Protein 1MY6 (pdb70)

Structure (mmCIF, N/CA/C/O backbone):
data_1MY6
#
_entry.id   1MY6
#
_cell.length_a   51.749
_cell.length_b   63.644
_cell.length_c   74.709
_cell.angle_alpha   90.00
_cell.angle_beta   110.45
_cell.angle_gamma   90.00
#
_symmetry.space_group_name_H-M   'P 1 21 1'
#
loop_
_entity.id
_entity.type
_entity.pdbx_description
1 polymer 'Iron (III) Superoxide Dismutase'
2 non-polymer 'FE (III) ION'
3 water water
#
loop_
_atom_site.group_PDB
_atom_site.id
_atom_site.type_symbol
_atom_site.label_atom_id
_atom_site.label_alt_id
_atom_site.label_comp_id
_atom_site.label_asym_id
_atom_site.label_entity_id
_atom_site.label_seq_id
_atom_site.pdbx_PDB_ins_code
_atom_site.Cartn_x
_atom_site.Cartn_y
_atom_site.Cartn_z
_atom_site.occupancy
_atom_site.B_iso_or_equiv
_atom_site.auth_seq_id
_atom_site.auth_comp_id
_atom_site.auth_asym_id
_atom_site.auth_atom_id
_atom_site.pdbx_PDB_model_num
ATOM 1 N N . ALA A 1 1 ? -1.965 70.349 33.057 1.00 21.52 1 ALA A N 1
ATOM 2 C CA . ALA A 1 1 ? -1.777 69.772 34.405 1.00 20.31 1 ALA A CA 1
ATOM 3 C C . ALA A 1 1 ? -2.034 68.247 34.371 1.00 20.38 1 ALA A C 1
ATOM 4 O O . ALA A 1 1 ? -2.273 67.697 33.287 1.00 22.05 1 ALA A O 1
ATOM 6 N N . PHE A 1 2 ? -1.953 67.563 35.518 1.00 19.31 2 PHE A N 1
ATOM 7 C CA . PHE A 1 2 ? -2.426 66.171 35.620 1.00 18.85 2 PHE A CA 1
ATOM 8 C C . PHE A 1 2 ? -3.898 66.105 35.200 1.00 18.67 2 PHE A C 1
ATOM 9 O O . PHE A 1 2 ? -4.711 66.915 35.627 1.00 18.59 2 PHE A O 1
ATOM 17 N N . VAL A 1 3 ? -4.230 65.120 34.371 1.00 18.67 3 VAL A N 1
ATOM 18 C CA . VAL A 1 3 ? -5.598 64.887 33.943 1.00 18.87 3 VAL A CA 1
ATOM 19 C C . VAL A 1 3 ? -6.007 63.475 34.336 1.00 18.76 3 VAL A C 1
ATOM 20 O O . VAL A 1 3 ? -5.238 62.516 34.164 1.00 18.99 3 VAL A O 1
ATOM 24 N N . GLN A 1 4 ? -7.225 63.352 34.841 1.00 18.21 4 GLN A N 1
ATOM 25 C CA . GLN A 1 4 ? -7.779 62.076 35.239 1.00 17.66 4 GLN A CA 1
ATOM 26 C C . GLN A 1 4 ? -7.939 61.226 34.001 1.00 18.92 4 GLN A C 1
ATOM 27 O O . GLN A 1 4 ? -8.596 61.625 33.018 1.00 17.92 4 GLN A O 1
ATOM 33 N N . GLU A 1 5 ? -7.290 60.077 34.012 1.00 18.92 5 GLU A N 1
ATOM 34 C CA . GLU A 1 5 ? -7.421 59.170 32.878 1.00 19.93 5 GLU A CA 1
ATOM 35 C C . GLU A 1 5 ? -8.885 58.721 32.769 1.00 19.27 5 GLU A C 1
ATOM 36 O O . GLU A 1 5 ? -9.520 58.383 33.766 1.00 19.06 5 GLU A O 1
ATOM 42 N N . PRO A 1 6 ? -9.457 58.725 31.581 1.00 20.23 6 PRO A N 1
ATOM 43 C CA . PRO A 1 6 ? -10.805 58.171 31.422 1.00 19.10 6 PRO A CA 1
ATOM 44 C C . PRO A 1 6 ? -10.920 56.702 31.896 1.00 19.62 6 PRO A C 1
ATOM 45 O O . PRO A 1 6 ? -9.985 55.882 31.790 1.00 19.82 6 PRO A O 1
ATOM 49 N N . LEU A 1 7 ? -12.104 56.391 32.383 1.00 19.33 7 LEU A N 1
ATOM 50 C CA . LEU A 1 7 ? -12.435 55.058 32.809 1.00 19.80 7 LEU A CA 1
ATOM 51 C C . LEU A 1 7 ? -12.325 54.208 31.535 1.00 20.24 7 LEU A C 1
ATOM 52 O O . LEU A 1 7 ? -12.758 54.683 30.463 1.00 21.50 7 LEU A O 1
ATOM 57 N N . PRO A 1 8 ? -11.780 52.988 31.629 1.00 21.05 8 PRO A N 1
ATOM 58 C CA . PRO A 1 8 ? -11.619 52.113 30.452 1.00 20.94 8 PRO A CA 1
ATOM 59 C C . PRO A 1 8 ? -12.860 51.390 29.994 1.00 20.81 8 PRO A C 1
ATOM 60 O O . PRO A 1 8 ? -12.744 50.550 29.095 1.00 22.55 8 PRO A O 1
ATOM 64 N N . PHE A 1 9 ? -14.003 51.741 30.562 1.00 19.42 9 PHE A N 1
ATOM 65 C CA . PHE A 1 9 ? -15.314 51.200 30.208 1.00 18.73 9 PHE A CA 1
ATOM 66 C C . PHE A 1 9 ? -16.359 52.241 30.613 1.00 17.49 9 PHE A C 1
ATOM 67 O O . PHE A 1 9 ? -16.071 53.181 31.365 1.00 17.49 9 PHE A O 1
ATOM 75 N N . ASP A 1 10 ? -17.555 52.121 30.066 1.00 17.88 10 ASP A N 1
ATOM 76 C CA . ASP A 1 10 ? -18.692 52.937 30.487 1.00 18.24 10 ASP A CA 1
ATOM 77 C C . ASP A 1 10 ? -18.942 52.748 31.975 1.00 18.73 10 ASP A C 1
ATOM 78 O O . ASP A 1 10 ? -18.831 51.639 32.449 1.00 18.26 10 ASP A O 1
ATOM 83 N N . PRO A 1 11 ? -19.232 53.808 32.728 1.00 18.89 11 PRO A N 1
ATOM 84 C CA . PRO A 1 11 ? -19.389 53.685 34.189 1.00 18.76 11 PRO A CA 1
ATOM 85 C C . PRO A 1 11 ? -20.545 52.851 34.708 1.00 18.67 11 PRO A C 1
ATOM 86 O O . PRO A 1 11 ? -20.512 52.488 35.888 1.00 18.09 11 PRO A O 1
ATOM 90 N N . GLY A 1 12 ? -21.511 52.529 33.856 1.00 18.49 12 GLY A N 1
ATOM 91 C CA . GLY A 1 12 ? -22.602 51.641 34.204 1.00 18.73 12 GLY A CA 1
ATOM 92 C C . GLY A 1 12 ? -22.335 50.190 33.759 1.00 18.32 12 GLY A C 1
ATOM 93 O O . GLY A 1 12 ? -23.175 49.315 33.979 1.00 17.91 12 GLY A O 1
ATOM 94 N N . ALA A 1 13 ? -21.184 49.927 33.131 1.00 17.74 13 ALA A N 1
ATOM 95 C CA . ALA A 1 13 ? -20.988 48.624 32.463 1.00 17.73 13 ALA A CA 1
ATOM 96 C C . ALA A 1 13 ? -20.676 47.497 33.451 1.00 17.64 13 ALA A C 1
ATOM 97 O O . ALA A 1 13 ? -20.781 46.325 33.104 1.00 17.98 13 ALA A O 1
ATOM 99 N N . LEU A 1 14 ? -20.260 47.851 34.656 1.00 16.95 14 LEU A N 1
ATOM 100 C CA . LEU A 1 14 ? -20.011 46.849 35.682 1.00 16.59 14 LEU A CA 1
ATOM 101 C C . LEU A 1 14 ? -21.200 46.450 36.527 1.00 17.27 14 LEU A C 1
ATOM 102 O O . LEU A 1 14 ? -21.087 45.519 37.358 1.00 16.86 14 LEU A O 1
ATOM 107 N N . GLU A 1 15 ? -22.341 47.113 36.335 1.00 18.02 15 GLU A N 1
ATOM 108 C CA . GLU A 1 15 ? -23.495 46.862 37.168 1.00 18.44 15 GLU A CA 1
ATOM 109 C C . GLU A 1 15 ? -23.975 45.408 37.149 1.00 18.49 15 GLU A C 1
ATOM 110 O O . GLU A 1 15 ? -24.241 44.854 38.217 1.00 19.31 15 GLU A O 1
ATOM 116 N N . PRO A 1 16 ? -24.043 44.743 35.993 1.00 17.14 16 PRO A N 1
ATOM 117 C CA . PRO A 1 16 ? -24.365 43.314 35.993 1.00 16.83 16 PRO A CA 1
ATOM 118 C C . PRO A 1 16 ? -23.321 42.422 36.633 1.00 17.22 16 PRO A C 1
ATOM 119 O O . PRO A 1 16 ? -23.617 41.259 36.905 1.00 19.57 16 PRO A O 1
ATOM 123 N N . TYR A 1 17 ? -22.136 42.977 36.884 1.00 16.92 17 TYR A N 1
ATOM 124 C CA . TYR A 1 17 ? -20.965 42.237 37.390 1.00 16.49 17 TYR A CA 1
ATOM 125 C C . TYR A 1 17 ? -20.596 42.630 38.830 1.00 16.59 17 TYR A C 1
ATOM 126 O O . TYR A 1 17 ? -19.464 42.435 39.257 1.00 17.18 17 TYR A O 1
ATOM 135 N N . GLY A 1 18 ? -21.529 43.218 39.575 1.00 15.87 18 GLY A N 1
ATOM 136 C CA . GLY A 1 18 ? -21.286 43.439 40.986 1.00 15.61 18 GLY A CA 1
ATOM 137 C C . GLY A 1 18 ? -20.640 44.750 41.407 1.00 15.29 18 GLY A C 1
ATOM 138 O O . GLY A 1 18 ? -20.256 44.872 42.568 1.00 15.31 18 GLY A O 1
ATOM 139 N N . MET A 1 19 ? -20.542 45.730 40.509 1.00 15.49 19 MET A N 1
ATOM 140 C CA . MET A 1 19 ? -20.137 47.094 40.885 1.00 14.94 19 MET A CA 1
ATOM 141 C C . MET A 1 19 ? -21.049 48.106 40.246 1.00 14.88 19 MET A C 1
ATOM 142 O O . MET A 1 19 ? -21.104 48.217 39.044 1.00 16.04 19 MET A O 1
ATOM 147 N N . SER A 1 20 ? -21.758 48.866 41.080 1.00 14.78 20 SER A N 1
ATOM 148 C CA . SER A 1 20 ? -22.868 49.680 40.640 1.00 15.39 20 SER A CA 1
ATOM 149 C C . SER A 1 20 ? -22.427 50.935 39.886 1.00 15.23 20 SER A C 1
ATOM 150 O O . SER A 1 20 ? -21.305 51.451 40.049 1.00 16.67 20 SER A O 1
ATOM 153 N N . ALA A 1 21 ? -23.326 51.439 39.067 1.00 16.23 21 ALA A N 1
ATOM 154 C CA . ALA A 1 21 ? -23.107 52.709 38.430 1.00 16.17 21 ALA A CA 1
ATOM 155 C C . ALA A 1 21 ? -22.942 53.824 39.458 1.00 15.36 21 ALA A C 1
ATOM 156 O O . ALA A 1 21 ? -22.145 54.727 39.226 1.00 15.66 21 ALA A O 1
ATOM 158 N N . LYS A 1 22 ? -23.695 53.764 40.549 1.00 16.28 22 LYS A N 1
ATOM 159 C CA . LYS A 1 22 ? -23.581 54.765 41.627 1.00 15.58 22 LYS A CA 1
ATOM 160 C C . LYS A 1 22 ? -22.171 54.690 42.236 1.00 15.85 22 LYS A C 1
ATOM 161 O O . LYS A 1 22 ? -21.504 55.719 42.493 1.00 16.44 22 LYS A O 1
ATOM 167 N N . THR A 1 23 ? -21.699 53.482 42.489 1.00 15.00 23 THR A N 1
ATOM 168 C CA . THR A 1 23 ? -20.307 53.368 42.960 1.00 14.34 23 THR A CA 1
ATOM 169 C C . THR A 1 23 ? -19.317 54.082 42.013 1.00 14.77 23 THR A C 1
ATOM 170 O O . THR A 1 23 ? -18.432 54.757 42.465 1.00 16.00 23 THR A O 1
ATOM 174 N N . LEU A 1 24 ? -19.421 53.883 40.695 1.00 14.71 24 LEU A N 1
ATOM 175 C CA . LEU A 1 24 ? -18.509 54.518 39.784 1.00 15.04 24 LEU A CA 1
ATOM 176 C C . LEU A 1 24 ? -18.668 56.040 39.776 1.00 15.16 24 LEU A C 1
ATOM 177 O O . LEU A 1 24 ? -17.700 56.747 39.692 1.00 16.03 24 LEU A O 1
ATOM 182 N N . GLU A 1 25 ? -19.894 56.529 39.854 1.00 15.45 25 GLU A N 1
ATOM 183 C CA . GLU A 1 25 ? -20.161 57.955 39.979 1.00 15.63 25 GLU A CA 1
ATOM 184 C C . GLU A 1 25 ? -19.355 58.574 41.125 1.00 15.62 25 GLU A C 1
ATOM 185 O O . GLU A 1 25 ? -18.575 59.514 40.904 1.00 17.21 25 GLU A O 1
ATOM 191 N N . PHE A 1 26 ? -19.450 57.982 42.321 1.00 14.07 26 PHE A N 1
ATOM 192 C CA . PHE A 1 26 ? -18.790 58.537 43.475 1.00 13.28 26 PHE A CA 1
ATOM 193 C C . PHE A 1 26 ? -17.330 58.195 43.445 1.00 12.28 26 PHE A C 1
ATOM 194 O O . PHE A 1 26 ? -16.497 59.048 43.711 1.00 14.20 26 PHE A O 1
ATOM 202 N N . HIS A 1 27 ? -16.964 56.971 43.130 0.50 8.29 27 HIS A N 1
ATOM 203 C CA . HIS A 1 27 ? -15.571 56.570 43.329 0.50 7.94 27 HIS A CA 1
ATOM 204 C C . HIS A 1 27 ? -14.633 57.190 42.265 0.50 8.43 27 HIS A C 1
ATOM 205 O O . HIS A 1 27 ? -13.579 57.708 42.540 0.50 6.51 27 HIS A O 1
ATOM 212 N N . TYR A 1 28 ? -15.055 57.154 41.018 1.00 12.57 28 TYR A N 1
ATOM 213 C CA . TYR A 1 28 ? -14.315 57.775 39.943 1.00 13.31 28 TYR A CA 1
ATOM 214 C C . TYR A 1 28 ? -14.618 59.290 39.838 1.00 13.51 28 TYR A C 1
ATOM 215 O O . TYR A 1 28 ? -13.729 60.096 39.810 1.00 13.52 28 TYR A O 1
ATOM 224 N N . GLY A 1 29 ? -15.898 59.639 39.862 1.00 14.29 29 GLY A N 1
ATOM 225 C CA . GLY A 1 29 ? -16.364 61.012 39.663 1.00 16.18 29 GLY A CA 1
ATOM 226 C C . GLY A 1 29 ? -16.024 61.984 40.782 1.00 16.55 29 GLY A C 1
ATOM 227 O O . GLY A 1 29 ? -15.807 63.160 40.529 1.00 17.87 29 GLY A O 1
ATOM 228 N N . LYS A 1 30 ? -15.941 61.492 42.010 1.00 16.33 30 LYS A N 1
ATOM 229 C CA . LYS A 1 30 ? -15.710 62.346 43.175 1.00 16.74 30 LYS A CA 1
ATOM 230 C C . LYS A 1 30 ? -14.392 62.013 43.820 1.00 16.49 30 LYS A C 1
ATOM 231 O O . LYS A 1 30 ? -13.587 62.892 43.944 1.00 15.59 30 LYS A O 1
ATOM 237 N N . HIS A 1 31 ? -14.158 60.763 44.244 1.00 16.09 31 HIS A N 1
ATOM 238 C CA . HIS A 1 31 ? -12.934 60.476 44.978 1.00 16.31 31 HIS A CA 1
ATOM 239 C C . HIS A 1 31 ? -11.706 60.635 44.085 1.00 16.19 31 HIS A C 1
ATOM 240 O O . HIS A 1 31 ? -10.790 61.396 44.389 1.00 17.22 31 HIS A O 1
ATOM 247 N N . HIS A 1 32 ? -11.690 59.898 42.980 1.00 16.41 32 HIS A N 1
ATOM 248 C CA . HIS A 1 32 ? -10.521 59.887 42.097 1.00 14.73 32 HIS A CA 1
ATOM 249 C C . HIS A 1 32 ? -10.241 61.293 41.520 1.00 14.99 32 HIS A C 1
ATOM 250 O O . HIS A 1 32 ? -9.085 61.765 41.566 1.00 14.29 32 HIS A 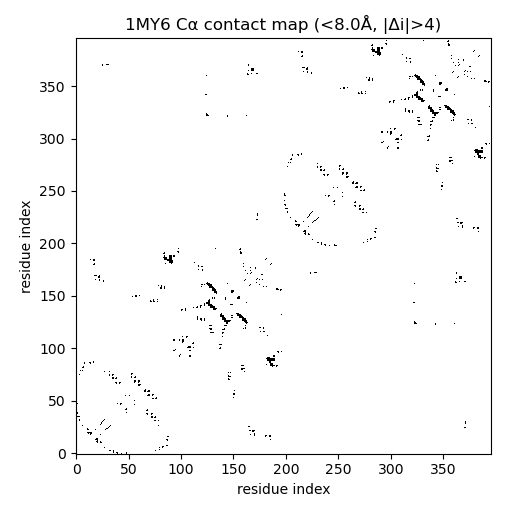O 1
ATOM 257 N N . LYS A 1 33 ? -11.281 61.957 41.054 1.00 14.75 33 LYS A N 1
ATOM 258 C CA . LYS A 1 33 ? -11.137 63.308 40.535 1.00 15.26 33 LYS A CA 1
ATOM 259 C C . LYS A 1 33 ? -10.649 64.240 41.644 1.00 15.15 33 LYS A C 1
ATOM 260 O O . LYS A 1 33 ? -9.808 65.087 41.411 1.00 15.47 33 LYS A O 1
ATOM 266 N N . GLY A 1 34 ? -11.140 64.049 42.857 1.00 15.61 34 GLY A N 1
ATOM 267 C CA . GLY A 1 34 ? -10.686 64.842 43.993 1.00 14.16 34 GLY A CA 1
ATOM 268 C C . GLY A 1 34 ? -9.178 64.721 44.213 1.00 12.82 34 GLY A C 1
ATOM 269 O O . GLY A 1 34 ? -8.517 65.716 44.510 1.00 13.99 34 GLY A O 1
ATOM 270 N N . TYR A 1 35 ? -8.635 63.513 44.099 0.50 9.30 35 TYR A N 1
ATOM 271 C CA . TYR A 1 35 ? -7.219 63.308 44.248 0.50 8.33 35 TYR A CA 1
ATOM 272 C C . TYR A 1 35 ? -6.428 64.014 43.148 0.50 9.02 35 TYR A C 1
ATOM 273 O O . TYR A 1 35 ? -5.420 64.563 43.413 0.50 6.83 35 TYR A O 1
ATOM 282 N N . VAL A 1 36 ? -6.915 63.986 41.908 1.00 13.17 36 VAL A N 1
ATOM 283 C CA . VAL A 1 36 ? -6.295 64.699 40.807 1.00 13.43 36 VAL A CA 1
ATOM 284 C C . VAL A 1 36 ? -6.231 66.189 41.119 1.00 15.14 36 VAL A C 1
ATOM 285 O O . VAL A 1 36 ? -5.198 66.805 40.917 1.00 15.65 36 VAL A O 1
ATOM 289 N N . ASP A 1 37 ? -7.344 66.738 41.589 1.00 16.09 37 ASP A N 1
ATOM 290 C CA . ASP A 1 37 ? -7.487 68.160 41.915 1.00 16.89 37 ASP A CA 1
ATOM 291 C C . ASP A 1 37 ? -6.487 68.571 42.990 1.00 17.83 37 ASP A C 1
ATOM 292 O O . ASP A 1 37 ? -5.799 69.577 42.856 1.00 17.91 37 ASP A O 1
ATOM 297 N N . ASN A 1 38 ? -6.387 67.778 44.062 1.00 17.68 38 ASN A N 1
ATOM 298 C CA . ASN A 1 38 ? -5.473 68.112 45.138 1.00 19.51 38 ASN A CA 1
ATOM 299 C C . ASN A 1 38 ? -4.034 67.952 44.750 1.00 18.82 38 ASN A C 1
ATOM 300 O O . ASN A 1 38 ? -3.220 68.796 45.090 1.00 18.90 38 ASN A O 1
ATOM 305 N N . LEU A 1 39 ? -3.746 66.952 43.922 1.00 18.35 39 LEU A N 1
ATOM 306 C CA . LEU A 1 39 ? -2.429 66.790 43.337 1.00 17.21 39 LEU A CA 1
ATOM 307 C C . LEU A 1 39 ? -2.081 68.019 42.507 1.00 17.93 39 LEU A C 1
ATOM 308 O O . LEU A 1 39 ? -0.962 68.530 42.565 1.00 17.23 39 LEU A O 1
ATOM 313 N N . ASN A 1 40 ? -3.031 68.493 41.715 1.00 18.54 40 ASN A N 1
ATOM 314 C CA . ASN A 1 40 ? -2.764 69.658 40.859 1.00 19.32 40 ASN A CA 1
ATOM 315 C C . ASN A 1 40 ? -2.583 70.912 41.743 1.00 21.09 40 ASN A C 1
ATOM 316 O O . ASN A 1 40 ? -1.649 71.712 41.518 1.00 21.92 40 ASN A O 1
ATOM 321 N N . LYS A 1 41 ? -3.428 71.067 42.762 1.00 21.83 41 LYS A N 1
ATOM 322 C CA . LYS A 1 41 ? -3.322 72.242 43.640 1.00 23.49 41 LYS A CA 1
ATOM 323 C C . LYS A 1 41 ? -1.958 72.330 44.287 1.00 23.03 41 LYS A C 1
ATOM 324 O O . LYS A 1 41 ? -1.375 73.421 44.397 1.00 24.59 41 LYS A O 1
ATOM 330 N N . LEU A 1 42 ? -1.434 71.186 44.700 1.00 23.18 42 LEU A N 1
ATOM 331 C CA . LEU A 1 42 ? -0.153 71.088 45.415 1.00 22.50 42 LEU A CA 1
ATOM 332 C C . LEU A 1 42 ? 1.099 70.986 44.541 1.00 23.27 42 LEU A C 1
ATOM 333 O O . LEU A 1 42 ? 2.214 70.992 45.100 1.00 24.30 42 LEU A O 1
ATOM 338 N N . THR A 1 43 ? 0.954 70.827 43.218 1.00 22.84 43 THR A N 1
ATOM 339 C CA . THR A 1 43 ? 2.109 70.671 42.330 1.00 23.51 43 THR A CA 1
ATOM 340 C C . THR A 1 43 ? 2.215 71.649 41.176 1.00 24.79 43 THR A C 1
ATOM 341 O O . THR A 1 43 ? 3.291 71.750 40.617 1.00 25.02 43 THR A O 1
ATOM 345 N N . GLN A 1 44 ? 1.136 72.297 40.741 1.00 26.95 44 GLN A N 1
ATOM 346 C CA . GLN A 1 44 ? 1.237 73.086 39.502 1.00 28.71 44 GLN A CA 1
ATOM 347 C C . GLN A 1 44 ? 2.131 74.348 39.599 1.00 31.78 44 GLN A C 1
ATOM 348 O O . GLN A 1 44 ? 2.531 74.905 38.562 1.00 31.68 44 GLN A O 1
ATOM 354 N N . ASP A 1 45 ? 2.487 74.773 40.812 1.00 34.56 45 ASP A N 1
ATOM 355 C CA . ASP A 1 45 ? 3.420 75.913 40.984 1.00 37.44 45 ASP A CA 1
ATOM 356 C C . ASP A 1 45 ? 4.900 75.488 41.036 1.00 38.08 45 ASP A C 1
ATOM 357 O O . ASP A 1 45 ? 5.798 76.327 41.093 1.00 39.12 45 ASP A O 1
ATOM 362 N N . THR A 1 46 ? 5.151 74.191 40.971 1.00 38.42 46 THR A N 1
ATOM 363 C CA . THR A 1 46 ? 6.399 73.612 41.454 1.00 38.25 46 THR A CA 1
ATOM 364 C C . THR A 1 46 ? 7.117 72.823 40.375 1.00 38.56 46 THR A C 1
ATOM 365 O O . THR A 1 46 ? 6.647 72.701 39.247 1.00 38.21 46 THR A O 1
ATOM 369 N N . GLU A 1 47 ? 8.259 72.273 40.764 1.00 39.37 47 GLU A N 1
ATOM 370 C CA . GLU A 1 47 ? 9.077 71.433 39.889 1.00 40.37 47 GLU A CA 1
ATOM 371 C C . GLU A 1 47 ? 8.403 70.095 39.536 1.00 39.72 47 GLU A C 1
ATOM 372 O O . GLU A 1 47 ? 8.761 69.479 38.534 1.00 39.69 47 GLU A O 1
ATOM 378 N N . LEU A 1 48 ? 7.444 69.648 40.351 1.00 39.04 48 LEU A N 1
ATOM 379 C CA . LEU A 1 48 ? 6.777 68.358 40.132 1.00 38.76 48 LEU A CA 1
ATOM 380 C C . LEU A 1 48 ? 5.622 68.413 39.124 1.00 38.99 48 LEU A C 1
ATOM 381 O O . LEU A 1 48 ? 4.999 67.398 38.841 1.00 38.87 48 LEU A O 1
ATOM 386 N N . ALA A 1 49 ? 5.332 69.592 38.596 1.00 39.59 49 ALA A N 1
ATOM 387 C CA . ALA A 1 49 ? 4.305 69.742 37.577 1.00 40.47 49 ALA A CA 1
ATOM 388 C C . ALA A 1 49 ? 4.736 69.010 36.311 1.00 41.04 49 ALA A C 1
ATOM 389 O O . ALA A 1 49 ? 3.928 68.467 35.587 1.00 41.26 49 ALA A O 1
ATOM 391 N N . ASP A 1 50 ? 6.038 68.987 36.068 1.00 41.93 50 ASP A N 1
ATOM 392 C CA . ASP A 1 50 ? 6.588 68.437 34.832 1.00 42.15 50 ASP A CA 1
ATOM 393 C C . ASP A 1 50 ? 6.827 66.930 34.887 1.00 41.11 50 ASP A C 1
ATOM 394 O O . ASP A 1 50 ? 7.363 66.360 33.930 1.00 42.01 50 ASP A O 1
ATOM 399 N N . LYS A 1 51 ? 6.416 66.284 35.980 1.00 39.28 51 LYS A N 1
ATOM 400 C CA . LYS A 1 51 ? 6.908 64.951 36.331 1.00 37.78 51 LYS A CA 1
ATOM 401 C C . LYS A 1 51 ? 5.814 63.895 36.240 1.00 35.41 51 LYS A C 1
ATOM 402 O O . LYS A 1 51 ? 4.643 64.182 36.449 1.00 34.91 51 LYS A O 1
ATOM 408 N N . SER A 1 52 ? 6.189 62.664 35.933 1.00 33.01 52 SER A N 1
ATOM 409 C CA . SER A 1 52 ? 5.201 61.584 35.831 1.00 31.65 52 SER A CA 1
ATOM 410 C C . SER A 1 52 ? 4.621 61.209 37.211 1.00 29.18 52 SER A C 1
ATOM 411 O O . SER A 1 52 ? 5.239 61.420 38.224 1.00 28.38 52 SER A O 1
ATOM 414 N N . LEU A 1 53 ? 3.444 60.605 37.239 1.00 27.44 53 LEU A N 1
ATOM 415 C CA . LEU A 1 53 ? 2.857 60.171 38.504 1.00 26.35 53 LEU A CA 1
ATOM 416 C C . LEU A 1 53 ? 3.883 59.326 39.263 1.00 24.92 53 LEU A C 1
ATOM 417 O O . LEU A 1 53 ? 4.156 59.523 40.448 1.00 23.91 53 LEU A O 1
ATOM 422 N N . GLU A 1 54 ? 4.483 58.392 38.551 1.00 23.54 54 GLU A N 1
ATOM 423 C CA . GLU A 1 54 ? 5.378 57.438 39.166 1.00 23.11 54 GLU A CA 1
ATOM 424 C C . GLU A 1 54 ? 6.585 58.104 39.815 1.00 23.16 54 GLU A C 1
ATOM 425 O O . GLU A 1 54 ? 6.984 57.709 40.894 1.00 22.44 54 GLU A O 1
ATOM 431 N N . ASP A 1 55 ? 7.161 59.080 39.134 1.00 23.85 55 ASP A N 1
ATOM 432 C CA . ASP A 1 55 ? 8.298 59.830 39.653 1.00 23.96 55 ASP A CA 1
ATOM 433 C C . ASP A 1 55 ? 7.901 60.701 40.857 1.00 22.67 55 ASP A C 1
ATOM 434 O O . ASP A 1 55 ? 8.642 60.796 41.809 1.00 24.02 55 ASP A O 1
ATOM 439 N N . VAL A 1 56 ? 6.716 61.316 40.813 1.00 21.86 56 VAL A N 1
ATOM 440 C CA . VAL A 1 56 ? 6.204 62.106 41.952 1.00 20.41 56 VAL A CA 1
ATOM 441 C C . VAL A 1 56 ? 6.105 61.176 43.166 1.00 21.78 56 VAL A C 1
ATOM 442 O O . VAL A 1 56 ? 6.640 61.460 44.251 1.00 20.29 56 VAL A O 1
ATOM 446 N N . ILE A 1 57 ? 5.510 60.002 42.953 1.00 22.73 57 ILE A N 1
ATOM 447 C CA . ILE A 1 57 ? 5.353 59.020 44.031 1.00 22.88 57 ILE A CA 1
ATOM 448 C C . ILE A 1 57 ? 6.699 58.634 44.642 1.00 23.87 57 ILE A C 1
ATOM 449 O O . ILE A 1 57 ? 6.876 58.723 45.842 1.00 22.58 57 ILE A O 1
ATOM 454 N N . ARG A 1 58 ? 7.644 58.229 43.806 1.00 25.58 58 ARG A N 1
ATOM 455 C CA . ARG A 1 58 ? 8.924 57.761 44.288 1.00 26.42 58 ARG A CA 1
ATOM 456 C C . ARG A 1 58 ? 9.763 58.877 44.904 1.00 26.55 58 ARG A C 1
ATOM 457 O O . ARG A 1 58 ? 10.414 58.654 45.891 1.00 27.59 58 ARG A O 1
ATOM 465 N N . THR A 1 59 ? 9.653 60.079 44.373 1.00 25.87 59 THR A N 1
ATOM 466 C CA . THR A 1 59 ? 10.378 61.253 44.885 1.00 25.70 59 THR A CA 1
ATOM 467 C C . THR A 1 59 ? 9.861 61.641 46.271 1.00 25.16 59 THR A C 1
ATOM 468 O O . THR A 1 59 ? 10.646 61.935 47.163 1.00 23.64 59 THR A O 1
ATOM 472 N N . THR A 1 60 ? 8.536 61.639 46.450 1.00 24.05 60 THR A N 1
ATOM 473 C CA . THR A 1 60 ? 7.924 62.204 47.663 1.00 23.91 60 THR A CA 1
ATOM 474 C C . THR A 1 60 ? 7.694 61.196 48.773 1.00 24.38 60 THR A C 1
ATOM 475 O O . THR A 1 60 ? 7.374 61.579 49.889 1.00 25.48 60 THR A O 1
ATOM 479 N N . TYR A 1 61 ? 7.827 59.914 48.467 1.00 25.23 61 TYR A N 1
ATOM 480 C CA . TYR A 1 61 ? 7.683 58.860 49.464 1.00 25.95 61 TYR A CA 1
ATOM 481 C C . TYR A 1 61 ? 8.732 58.986 50.563 1.00 26.71 61 TYR A C 1
ATOM 482 O O . TYR A 1 61 ? 9.912 59.154 50.272 1.00 27.36 61 TYR A O 1
ATOM 491 N N . GLY A 1 62 ? 8.271 58.884 51.802 1.00 27.37 62 GLY A N 1
ATOM 492 C CA . GLY A 1 62 ? 9.119 58.947 52.978 1.00 28.38 62 GLY A CA 1
ATOM 493 C C . GLY A 1 62 ? 9.506 60.367 53.380 1.00 29.70 62 GLY A C 1
ATOM 494 O O . GLY A 1 62 ? 10.245 60.535 54.343 1.00 31.26 62 GLY A O 1
ATOM 495 N N . ASP A 1 63 ? 9.001 61.374 52.668 1.00 29.26 63 ASP A N 1
ATOM 496 C CA . ASP A 1 63 ? 9.384 62.771 52.893 1.00 28.54 63 ASP A CA 1
ATOM 497 C C . ASP A 1 63 ? 8.306 63.405 53.764 1.00 27.25 63 ASP A C 1
ATOM 498 O O . ASP A 1 63 ? 7.177 63.696 53.323 1.00 26.39 63 ASP A O 1
ATOM 503 N N . ALA A 1 64 ? 8.656 63.592 55.034 1.00 26.34 64 ALA A N 1
ATOM 504 C CA . ALA A 1 64 ? 7.721 64.131 56.008 1.00 25.33 64 ALA A CA 1
ATOM 505 C C . ALA A 1 64 ? 7.153 65.483 55.611 1.00 24.75 64 ALA A C 1
ATOM 506 O O . ALA A 1 64 ? 6.123 65.858 56.108 1.00 24.33 64 ALA A O 1
ATOM 508 N N . ALA A 1 65 ? 7.800 66.198 54.710 1.00 24.21 65 ALA A N 1
ATOM 509 C CA . ALA A 1 65 ? 7.281 67.498 54.297 1.00 24.41 65 ALA A CA 1
ATOM 510 C C . ALA A 1 65 ? 6.384 67.453 53.077 1.00 23.72 65 ALA A C 1
ATOM 511 O O . ALA A 1 65 ? 5.835 68.480 52.705 1.00 23.52 65 ALA A O 1
ATOM 513 N N . LYS A 1 66 ? 6.214 66.278 52.464 1.00 23.06 66 LYS A N 1
ATOM 514 C CA . LYS A 1 66 ? 5.495 66.204 51.195 1.00 22.67 66 LYS A CA 1
ATOM 515 C C . LYS A 1 66 ? 4.424 65.110 51.238 1.00 21.93 66 LYS A C 1
ATOM 516 O O . LYS A 1 66 ? 4.175 64.460 50.243 1.00 20.75 66 LYS A O 1
ATOM 522 N N . VAL A 1 67 ? 3.805 64.920 52.402 1.00 20.45 67 VAL A N 1
ATOM 523 C CA . VAL A 1 67 ? 2.847 63.829 52.599 1.00 20.90 67 VAL A CA 1
ATOM 524 C C . VAL A 1 67 ? 1.611 64.040 51.758 1.00 20.01 67 VAL A C 1
ATOM 525 O O . VAL A 1 67 ? 1.073 63.088 51.210 1.00 20.15 67 VAL A O 1
ATOM 529 N N . GLY A 1 68 ? 1.170 65.285 51.625 1.00 19.35 68 GLY A N 1
ATOM 530 C CA . GLY A 1 68 ? -0.003 65.608 50.826 1.00 19.62 68 GLY A CA 1
ATOM 531 C C . GLY A 1 68 ? 0.196 65.252 49.359 1.00 19.72 68 GLY A C 1
ATOM 532 O O . GLY A 1 68 ? -0.673 64.641 48.736 1.00 20.88 68 GLY A O 1
ATOM 533 N N . ILE A 1 69 ? 1.345 65.632 48.824 1.00 18.55 69 ILE A N 1
ATOM 534 C CA . ILE A 1 69 ? 1.667 65.365 47.430 1.00 18.20 69 ILE A CA 1
ATOM 535 C C . ILE A 1 69 ? 1.753 63.854 47.242 1.00 17.00 69 ILE A C 1
ATOM 536 O O . ILE A 1 69 ? 1.211 63.322 46.272 1.00 16.42 69 ILE A O 1
ATOM 541 N N . PHE A 1 70 ? 2.409 63.156 48.175 1.00 15.80 70 PHE A N 1
ATOM 542 C CA . PHE A 1 70 ? 2.560 61.706 48.079 1.00 16.71 70 PHE A CA 1
ATOM 543 C C . PHE A 1 70 ? 1.203 61.040 48.079 1.00 16.68 70 PHE A C 1
ATOM 544 O O . PHE A 1 70 ? 0.905 60.237 47.211 1.00 16.85 70 PHE A O 1
ATOM 552 N N . ASN A 1 71 ? 0.405 61.356 49.075 1.00 16.81 71 ASN A N 1
ATOM 553 C CA . ASN A 1 71 ? -0.888 60.692 49.237 1.00 16.18 71 ASN A CA 1
ATOM 554 C C . ASN A 1 71 ? -1.779 60.875 48.025 1.00 16.62 71 ASN A C 1
ATOM 555 O O . ASN A 1 71 ? -2.457 59.940 47.600 1.00 17.07 71 ASN A O 1
ATOM 560 N N . ASN A 1 72 ? -1.850 62.095 47.508 1.00 16.16 72 ASN A N 1
ATOM 561 C CA . ASN A 1 72 ? -2.659 62.385 46.320 1.00 15.71 72 ASN A CA 1
ATOM 562 C C . ASN A 1 72 ? -2.109 61.749 45.055 1.00 15.96 72 ASN A C 1
ATOM 563 O O . ASN A 1 72 ? -2.866 61.148 44.294 1.00 15.77 72 ASN A O 1
ATOM 568 N N . ALA A 1 73 ? -0.794 61.839 44.828 1.00 14.44 73 ALA A N 1
ATOM 569 C CA . ALA A 1 73 ? -0.222 61.253 43.625 1.00 15.05 73 ALA A CA 1
ATOM 570 C C . ALA A 1 73 ? -0.385 59.740 43.632 1.00 14.27 73 ALA A C 1
ATOM 571 O O . ALA A 1 73 ? -0.732 59.146 42.624 1.00 15.10 73 ALA A O 1
ATOM 573 N N . ALA A 1 74 ? -0.079 59.117 44.755 1.00 15.21 74 ALA A N 1
ATOM 574 C CA . ALA A 1 74 ? -0.220 57.683 44.906 1.00 14.08 74 ALA A CA 1
ATOM 575 C C . ALA A 1 74 ? -1.704 57.294 44.685 1.00 14.89 74 ALA A C 1
ATOM 576 O O . ALA A 1 74 ? -1.985 56.366 43.915 1.00 15.88 74 ALA A O 1
ATOM 578 N N . GLN A 1 75 ? -2.660 58.039 45.251 1.00 14.26 75 GLN A N 1
ATOM 579 C CA . GLN A 1 75 ? -4.070 57.672 45.077 1.00 15.18 75 GLN A CA 1
ATOM 580 C C . GLN A 1 75 ? -4.503 57.865 43.638 1.00 14.93 75 GLN A C 1
ATOM 581 O O . GLN A 1 75 ? -5.278 57.074 43.108 1.00 15.65 75 GLN A O 1
ATOM 587 N N . VAL A 1 76 ? -3.972 58.869 42.954 1.00 15.56 76 VAL A N 1
ATOM 588 C CA . VAL A 1 76 ? -4.356 59.054 41.538 1.00 16.23 76 VAL A CA 1
ATOM 589 C C . VAL A 1 76 ? -3.893 57.815 40.751 1.00 14.90 76 VAL A C 1
ATOM 590 O O . VAL A 1 76 ? -4.618 57.194 39.959 1.00 14.42 76 VAL A O 1
ATOM 594 N N . TRP A 1 77 ? -2.653 57.439 40.996 1.00 13.73 77 TRP A N 1
ATOM 595 C CA . TRP A 1 77 ? -2.051 56.288 40.304 1.00 14.05 77 TRP A CA 1
ATOM 596 C C . TRP A 1 77 ? -2.782 54.982 40.672 1.00 13.09 77 TRP A C 1
ATOM 597 O O . TRP A 1 77 ? -3.098 54.161 39.807 1.00 13.16 77 TRP A O 1
ATOM 608 N N . ASN A 1 78 ? -3.053 54.791 41.954 1.00 13.66 78 ASN A N 1
ATOM 609 C CA . ASN A 1 78 ? -3.752 53.611 42.431 1.00 12.23 78 ASN A CA 1
ATOM 610 C C . ASN A 1 78 ? -5.147 53.435 41.817 1.00 12.38 78 ASN A C 1
ATOM 611 O O . ASN A 1 78 ? -5.510 52.284 41.455 1.00 13.89 78 ASN A O 1
ATOM 616 N N . HIS A 1 79 ? -5.900 54.521 41.664 0.50 10.36 79 HIS A N 1
ATOM 617 C CA . HIS A 1 79 ? -7.253 54.427 41.099 0.50 10.51 79 HIS A CA 1
ATOM 618 C C . HIS A 1 79 ? -7.389 54.515 39.590 0.50 13.65 79 HIS A C 1
ATOM 619 O O . HIS A 1 79 ? -8.505 54.773 39.080 0.50 18.64 79 HIS A O 1
ATOM 626 N N . THR A 1 80 ? -6.295 54.666 38.913 1.00 14.17 80 THR A N 1
ATOM 627 C CA . THR A 1 80 ? -6.193 54.340 37.513 1.00 15.07 80 THR A CA 1
ATOM 628 C C . THR A 1 80 ? -5.855 52.870 37.374 1.00 15.01 80 THR A C 1
ATOM 629 O O . THR A 1 80 ? -6.298 52.221 36.457 1.00 16.66 80 THR A O 1
ATOM 633 N N . PHE A 1 81 ? -4.940 52.381 38.196 1.00 14.83 81 PHE A N 1
ATOM 634 C CA . PHE A 1 81 ? -4.510 50.993 38.180 1.00 14.22 81 PHE A CA 1
ATOM 635 C C . PHE A 1 81 ? -5.673 50.069 38.521 1.00 14.09 81 PHE A C 1
ATOM 636 O O . PHE A 1 81 ? -5.826 49.004 37.888 1.00 14.44 81 PHE A O 1
ATOM 644 N N . PHE A 1 82 ? -6.489 50.485 39.494 1.00 14.15 82 PHE A N 1
ATOM 645 C CA . PHE A 1 82 ? -7.672 49.751 39.881 1.00 14.71 82 PHE A CA 1
ATOM 646 C C . PHE A 1 82 ? -8.721 49.649 38.761 1.00 15.13 82 PHE A C 1
ATOM 647 O O . PHE A 1 82 ? -9.225 48.550 38.474 1.00 15.54 82 PHE A O 1
ATOM 655 N N . TRP A 1 83 ? -9.051 50.750 38.089 1.00 15.81 83 TRP A N 1
ATOM 656 C CA . TRP A 1 83 ? -10.019 50.659 37.004 1.00 15.97 83 TRP A CA 1
ATOM 657 C C . TRP A 1 83 ? -9.564 49.723 35.873 1.00 15.57 83 TRP A C 1
ATOM 658 O O . TRP A 1 83 ? -10.386 49.003 35.298 1.00 15.23 83 TRP A O 1
ATOM 669 N N . ASN A 1 84 ? -8.260 49.759 35.572 1.00 15.86 84 ASN A N 1
ATOM 670 C CA . ASN A 1 84 ? -7.624 48.892 34.575 1.00 15.58 84 ASN A CA 1
ATOM 671 C C . ASN A 1 84 ? -7.631 47.417 35.035 1.00 14.84 84 ASN A C 1
ATOM 672 O O . ASN A 1 84 ? -7.736 46.492 34.195 1.00 13.88 84 ASN A O 1
ATOM 677 N N . SER A 1 85 ? -7.624 47.181 36.353 1.00 14.70 85 SER A N 1
ATOM 678 C CA . SER A 1 85 ? -7.714 45.850 36.902 1.00 14.52 85 SER A CA 1
ATOM 679 C C . SER A 1 85 ? -9.116 45.224 36.851 1.00 14.27 85 SER A C 1
ATOM 680 O O . SER A 1 85 ? -9.271 44.058 37.239 1.00 14.81 85 SER A O 1
ATOM 683 N N . LEU A 1 86 ? -10.120 45.979 36.378 1.00 14.81 86 LEU A N 1
ATOM 684 C CA . LEU A 1 86 ? -11.511 45.563 36.272 1.00 14.53 86 LEU A CA 1
ATOM 685 C C . LEU A 1 86 ? -11.923 45.549 34.797 1.00 14.95 86 LEU A C 1
ATOM 686 O O . LEU A 1 86 ? -11.325 46.210 33.971 1.00 15.89 86 LEU A O 1
ATOM 691 N N . LYS A 1 87 ? -12.948 44.767 34.499 1.00 14.93 87 LYS A N 1
ATOM 692 C CA . LYS A 1 87 ? -13.591 44.839 33.211 1.00 15.28 87 LYS A CA 1
ATOM 693 C C . LYS A 1 87 ? -14.978 44.246 33.353 1.00 15.41 87 LYS A C 1
ATOM 694 O O . LYS A 1 87 ? -15.216 43.366 34.184 1.00 15.89 87 LYS A O 1
ATOM 700 N N . PRO A 1 88 ? -15.906 44.656 32.504 1.00 16.68 88 PRO A N 1
ATOM 701 C CA . PRO A 1 88 ? -17.183 43.952 32.412 1.00 16.12 88 PRO A CA 1
ATOM 702 C C . PRO A 1 88 ? -16.918 42.501 32.002 1.00 16.28 88 PRO A C 1
ATOM 703 O O . PRO A 1 88 ? -16.092 42.331 31.134 1.00 18.39 88 PRO A O 1
ATOM 707 N N . GLY A 1 89 ? -17.526 41.487 32.629 1.00 17.82 89 GLY A N 1
ATOM 708 C CA . GLY A 1 89 ? -17.258 40.090 32.253 1.00 16.74 89 GLY A CA 1
ATOM 709 C C . GLY A 1 89 ? -15.820 39.657 32.445 1.00 16.83 89 GLY A C 1
ATOM 710 O O . GLY A 1 89 ? -15.206 38.925 31.636 1.00 18.05 89 GLY A O 1
ATOM 711 N N . GLY A 1 90 ? -15.299 40.099 33.575 1.00 16.27 90 GLY A N 1
ATOM 712 C CA . GLY A 1 90 ? -14.003 39.658 34.089 1.00 15.92 90 GLY A CA 1
ATOM 713 C C . GLY A 1 90 ? -14.145 38.326 34.783 1.00 15.74 90 GLY A C 1
ATOM 714 O O . GLY A 1 90 ? -15.092 37.547 34.497 1.00 16.72 90 GLY A O 1
ATOM 715 N N . GLY A 1 91 ? -13.175 38.013 35.635 1.00 15.85 91 GLY A N 1
ATOM 716 C CA . GLY A 1 91 ? -13.196 36.759 36.356 1.00 15.16 91 GLY A CA 1
ATOM 717 C C . GLY A 1 91 ? -12.535 35.678 35.542 1.00 14.37 91 GLY A C 1
ATOM 718 O O . GLY A 1 91 ? -11.743 35.992 34.652 1.00 16.12 91 GLY A O 1
ATOM 719 N N . GLY A 1 92 ? -12.815 34.420 35.889 1.00 15.44 92 GLY A N 1
ATOM 720 C CA . GLY A 1 92 ? -12.245 33.264 35.222 1.00 15.12 92 GLY A CA 1
ATOM 721 C C . GLY A 1 92 ? -10.832 33.122 35.682 1.00 14.98 92 GLY A C 1
ATOM 722 O O . GLY A 1 92 ? -10.426 33.820 36.616 1.00 16.31 92 GLY A O 1
ATOM 723 N N . VAL A 1 93 ? -10.079 32.214 35.069 1.00 15.31 93 VAL A N 1
ATOM 724 C CA . VAL A 1 93 ? -8.723 31.935 35.503 1.00 15.99 93 VAL A CA 1
ATOM 725 C C . VAL A 1 93 ? -7.732 32.559 34.555 1.00 16.89 93 VAL A C 1
ATOM 726 O O . VAL A 1 93 ? -7.967 32.718 33.323 1.00 17.83 93 VAL A O 1
ATOM 730 N N . PRO A 1 94 ? -6.567 32.877 35.095 1.00 17.91 94 PRO A N 1
ATOM 731 C CA . PRO A 1 94 ? -5.512 33.371 34.221 1.00 17.59 94 PRO A CA 1
ATOM 732 C C . PRO A 1 94 ? -4.969 32.254 33.347 1.00 17.41 94 PRO A C 1
ATOM 733 O O . PRO A 1 94 ? -5.121 31.100 33.688 1.00 17.37 94 PRO A O 1
ATOM 737 N N . THR A 1 95 ? -4.436 32.635 32.196 1.00 18.83 95 THR A N 1
ATOM 738 C CA . THR A 1 95 ? -3.730 31.724 31.294 1.00 19.51 95 THR A CA 1
ATOM 739 C C . THR A 1 95 ? -2.320 32.255 30.991 1.00 19.80 95 THR A C 1
ATOM 740 O O . THR A 1 95 ? -1.888 33.356 31.448 1.00 19.48 95 THR A O 1
ATOM 744 N N . GLY A 1 96 ? -1.567 31.450 30.251 1.00 21.16 96 GLY A N 1
ATOM 745 C CA . GLY A 1 96 ? -0.321 31.891 29.681 1.00 21.24 96 GLY A CA 1
ATOM 746 C C . GLY A 1 96 ? 0.722 32.052 30.755 1.00 20.91 96 GLY A C 1
ATOM 747 O O . GLY A 1 96 ? 0.697 31.303 31.747 1.00 20.43 96 GLY A O 1
ATOM 748 N N . ASP A 1 97 ? 1.617 33.031 30.567 1.00 20.96 97 ASP A N 1
ATOM 749 C CA . ASP A 1 97 ? 2.730 33.236 31.460 1.00 21.63 97 ASP A CA 1
ATOM 750 C C . ASP A 1 97 ? 2.278 33.634 32.879 1.00 21.25 97 ASP A C 1
ATOM 751 O O . ASP A 1 97 ? 2.820 33.125 33.864 1.00 20.32 97 ASP A O 1
ATOM 756 N N . VAL A 1 98 ? 1.264 34.482 32.983 1.00 21.19 98 VAL A N 1
ATOM 757 C CA . VAL A 1 98 ? 0.691 34.799 34.288 1.00 20.47 98 VAL A CA 1
ATOM 758 C C . VAL A 1 98 ? 0.291 33.532 35.059 1.00 20.16 98 VAL A C 1
ATOM 759 O O . VAL A 1 98 ? 0.597 33.381 36.253 1.00 19.01 98 VAL A O 1
ATOM 763 N N . ALA A 1 99 ? -0.479 32.662 34.416 1.00 19.71 99 ALA A N 1
ATOM 764 C CA . ALA A 1 99 ? -0.930 31.431 35.069 1.00 19.52 99 ALA A CA 1
ATOM 765 C C . ALA A 1 99 ? 0.217 30.556 35.435 1.00 20.29 99 ALA A C 1
ATOM 766 O O . ALA A 1 99 ? 0.201 29.922 36.478 1.00 19.86 99 ALA A O 1
ATOM 768 N N . ALA A 1 100 ? 1.243 30.500 34.592 1.00 20.81 100 ALA A N 1
ATOM 769 C CA . ALA A 1 100 ? 2.375 29.636 34.895 1.00 21.51 100 ALA A CA 1
ATOM 770 C C . ALA A 1 100 ? 3.099 30.166 36.126 1.00 21.52 100 ALA A C 1
ATOM 771 O O . ALA A 1 100 ? 3.425 29.414 37.024 1.00 22.20 100 ALA A O 1
ATOM 773 N N . ARG A 1 101 ? 3.341 31.467 36.174 1.00 22.05 101 ARG A N 1
ATOM 774 C CA . ARG A 1 101 ? 4.045 32.047 37.306 1.00 22.70 101 ARG A CA 1
ATOM 775 C C . ARG A 1 101 ? 3.244 32.041 38.614 1.00 22.35 101 ARG A C 1
ATOM 776 O O . ARG A 1 101 ? 3.817 31.916 39.694 1.00 23.16 101 ARG A O 1
ATOM 784 N N . ILE A 1 102 ? 1.929 32.1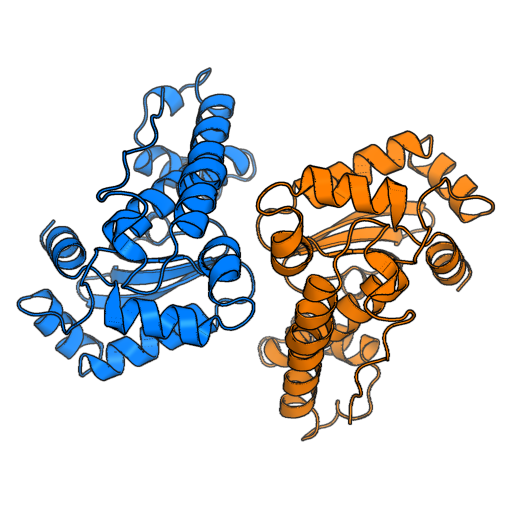35 38.516 1.00 22.05 102 ILE A N 1
ATOM 785 C CA . ILE A 1 102 ? 1.061 31.987 39.675 1.00 21.71 102 ILE A CA 1
ATOM 786 C C . ILE A 1 102 ? 1.176 30.548 40.198 1.00 21.16 102 ILE A C 1
ATOM 787 O O . ILE A 1 102 ? 1.370 30.322 41.396 1.00 21.12 102 ILE A O 1
ATOM 792 N N . ASN A 1 103 ? 1.093 29.571 39.302 1.00 21.11 103 ASN A N 1
ATOM 793 C CA . ASN A 1 103 ? 1.258 28.188 39.741 1.00 22.29 103 ASN A CA 1
ATOM 794 C C . ASN A 1 103 ? 2.603 27.942 40.413 1.00 23.07 103 ASN A C 1
ATOM 795 O O . ASN A 1 103 ? 2.655 27.252 41.413 1.00 23.15 103 ASN A O 1
ATOM 800 N N . SER A 1 104 ? 3.678 28.533 39.912 1.00 24.47 104 SER A N 1
ATOM 801 C CA . SER A 1 104 ? 4.995 28.271 40.482 1.00 25.44 104 SER A CA 1
ATOM 802 C C . SER A 1 104 ? 5.172 29.010 41.814 1.00 25.15 104 SER A C 1
ATOM 803 O O . SER A 1 104 ? 5.796 28.444 42.718 1.00 26.20 104 SER A O 1
ATOM 806 N N . ALA A 1 105 ? 4.616 30.226 41.982 1.00 24.29 105 ALA A N 1
ATOM 807 C CA . ALA A 1 105 ? 4.790 30.935 43.279 1.00 23.25 105 ALA A CA 1
ATOM 808 C C . ALA A 1 105 ? 3.797 30.471 44.343 1.00 23.08 105 ALA A C 1
ATOM 809 O O . ALA A 1 105 ? 4.139 30.441 45.515 1.00 24.46 105 ALA A O 1
ATOM 811 N N . PHE A 1 106 ? 2.555 30.151 43.947 1.00 21.80 106 PHE A N 1
ATOM 812 C CA . PHE A 1 106 ? 1.446 29.893 44.882 1.00 21.67 106 PHE A CA 1
ATOM 813 C C . PHE A 1 106 ? 0.961 28.433 44.923 1.00 21.93 106 PHE A C 1
ATOM 814 O O . PHE A 1 106 ? 0.190 28.058 45.793 1.00 23.13 106 PHE A O 1
ATOM 822 N N . GLY A 1 107 ? 1.400 27.629 43.967 1.00 22.10 107 GLY A N 1
ATOM 823 C CA . GLY A 1 107 ? 0.969 26.238 43.833 1.00 21.74 107 GLY A CA 1
ATOM 824 C C . GLY A 1 107 ? -0.158 26.029 42.822 1.00 21.85 107 GLY A C 1
ATOM 825 O O . GLY A 1 107 ? -0.190 25.045 42.059 1.00 22.78 107 GLY A O 1
ATOM 826 N N . SER A 1 108 ? -1.092 26.970 42.796 1.00 21.02 108 SER A N 1
ATOM 827 C CA . SER A 1 108 ? -2.265 26.895 41.924 1.00 20.13 108 SER A CA 1
ATOM 828 C C . SER A 1 108 ? -2.957 28.226 41.913 1.00 19.12 108 SER A C 1
ATOM 829 O O . SER A 1 108 ? -2.727 29.029 42.818 1.00 18.81 108 SER A O 1
ATOM 832 N N . TYR A 1 109 ? -3.881 28.424 40.965 1.00 18.10 109 TYR A N 1
ATOM 833 C CA . TYR A 1 109 ? -4.713 29.631 40.948 1.00 17.95 109 TYR A CA 1
ATOM 834 C C . TYR A 1 109 ? -5.594 29.768 42.211 1.00 18.86 109 TYR A C 1
ATOM 835 O O . TYR A 1 109 ? -5.675 30.834 42.805 1.00 18.76 109 TYR A O 1
ATOM 844 N N . ASP A 1 110 ? -6.259 28.693 42.624 1.00 18.83 110 ASP A N 1
ATOM 845 C CA . ASP A 1 110 ? -7.042 28.717 43.861 1.00 19.30 110 ASP A CA 1
ATOM 846 C C . ASP A 1 110 ? -6.204 29.139 45.089 1.00 19.48 110 ASP A C 1
ATOM 847 O O . ASP A 1 110 ? -6.689 29.882 45.942 1.00 21.27 110 ASP A O 1
ATOM 852 N N . GLU A 1 111 ? -4.967 28.685 45.175 1.00 19.37 111 GLU A N 1
ATOM 853 C CA . GLU A 1 111 ? -4.116 29.071 46.304 1.00 18.81 111 GLU A CA 1
ATOM 854 C C . GLU A 1 111 ? -3.736 30.560 46.240 1.00 17.71 111 GLU A C 1
ATOM 855 O O . GLU A 1 111 ? -3.719 31.228 47.272 1.00 17.54 111 GLU A O 1
ATOM 861 N N . PHE A 1 112 ? -3.462 31.072 45.043 1.00 17.55 112 PHE A N 1
ATOM 862 C CA . PHE A 1 112 ? -3.356 32.519 44.856 1.00 17.11 112 PHE A CA 1
ATOM 863 C C . PHE A 1 112 ? -4.622 33.229 45.328 1.00 17.72 112 PHE A C 1
ATOM 864 O O . PHE A 1 112 ? -4.549 34.222 46.027 1.00 19.16 112 PHE A O 1
ATOM 872 N N . LYS A 1 113 ? -5.788 32.754 44.904 1.00 17.82 113 LYS A N 1
ATOM 873 C CA . LYS A 1 113 ? -7.017 33.475 45.215 1.00 18.80 113 LYS A CA 1
ATOM 874 C C . LYS A 1 113 ? -7.165 33.602 46.738 1.00 18.05 113 LYS A C 1
ATOM 875 O O . LYS A 1 113 ? -7.623 34.606 47.240 1.00 20.08 113 LYS A O 1
ATOM 881 N N . ALA A 1 114 ? -6.785 32.568 47.466 1.00 17.43 114 ALA A N 1
ATOM 882 C CA . ALA A 1 114 ? -6.962 32.556 48.921 1.00 16.93 114 ALA A CA 1
ATOM 883 C C . ALA A 1 114 ? -6.030 33.550 49.570 1.00 17.12 114 ALA A C 1
ATOM 884 O O . ALA A 1 114 ? -6.423 34.266 50.491 1.00 17.04 114 ALA A O 1
ATOM 886 N N . GLN A 1 115 ? -4.789 33.576 49.117 1.00 17.05 115 GLN A N 1
ATOM 887 C CA . GLN A 1 115 ? -3.820 34.524 49.626 1.00 18.63 115 GLN A CA 1
ATOM 888 C C . GLN A 1 115 ? -4.208 35.974 49.302 1.00 17.63 115 GLN A C 1
ATOM 889 O O . GLN A 1 115 ? -4.100 36.856 50.155 1.00 18.18 115 GLN A O 1
ATOM 895 N N . PHE A 1 116 ? -4.605 36.225 48.062 1.00 16.55 116 PHE A N 1
ATOM 896 C CA . PHE A 1 116 ? -5.075 37.554 47.622 1.00 16.59 116 PHE A CA 1
ATOM 897 C C . PHE A 1 116 ? -6.292 38.007 48.442 1.00 16.73 116 PHE A C 1
ATOM 898 O O . PHE A 1 116 ? -6.357 39.145 48.931 1.00 16.92 116 PHE A O 1
ATOM 906 N N . LYS A 1 117 ? -7.270 37.130 48.582 1.00 16.05 117 LYS A N 1
ATOM 907 C CA . LYS A 1 117 ? -8.419 37.436 49.404 1.00 16.45 117 LYS A CA 1
ATOM 908 C C . LYS A 1 117 ? -8.031 37.692 50.868 1.00 16.00 117 LYS A C 1
ATOM 909 O O . LYS A 1 117 ? -8.473 38.647 51.462 1.00 15.92 117 LYS A O 1
ATOM 915 N N . ASN A 1 118 ? -7.178 36.862 51.448 1.00 15.71 118 ASN A N 1
ATOM 916 C CA . ASN A 1 118 ? -6.746 37.087 52.819 1.00 16.62 118 ASN A CA 1
ATOM 917 C C . ASN A 1 118 ? -6.097 38.475 52.985 1.00 16.58 118 ASN A C 1
ATOM 918 O O . ASN A 1 118 ? -6.331 39.201 53.972 1.00 15.79 118 ASN A O 1
ATOM 923 N N . ALA A 1 119 ? -5.268 38.854 52.032 1.00 17.37 119 ALA A N 1
ATOM 924 C CA . ALA A 1 119 ? -4.562 40.136 52.071 1.00 16.63 119 ALA A CA 1
ATOM 925 C C . ALA A 1 119 ? -5.584 41.271 52.066 1.00 16.90 119 ALA A C 1
ATOM 926 O O . ALA A 1 119 ? -5.564 42.195 52.878 1.00 16.93 119 ALA A O 1
ATOM 928 N N . ALA A 1 120 ? -6.464 41.203 51.084 1.00 15.21 120 ALA A N 1
ATOM 929 C CA . ALA A 1 120 ? -7.480 42.237 50.946 1.00 15.35 120 ALA A CA 1
ATOM 930 C C . ALA A 1 120 ? -8.391 42.298 52.179 1.00 15.45 120 ALA A C 1
ATOM 931 O O . ALA A 1 120 ? -8.784 43.385 52.573 1.00 16.27 120 ALA A O 1
ATOM 933 N N . ALA A 1 121 ? -8.780 41.150 52.744 1.00 16.79 121 ALA A N 1
ATOM 934 C CA . ALA A 1 121 ? -9.695 41.075 53.871 1.00 16.98 121 ALA A CA 1
ATOM 935 C C . ALA A 1 121 ? -9.058 41.565 55.162 1.00 16.79 121 ALA A C 1
ATOM 936 O O . ALA A 1 121 ? -9.765 42.121 56.013 1.00 18.33 121 ALA A O 1
ATOM 938 N N . THR A 1 122 ? -7.739 41.402 55.283 1.00 17.05 122 THR A N 1
ATOM 939 C CA . THR A 1 122 ? -7.067 41.658 56.564 1.00 17.47 122 THR A CA 1
ATOM 940 C C . THR A 1 122 ? -6.314 42.961 56.631 1.00 17.85 122 THR A C 1
ATOM 941 O O . THR A 1 122 ? -5.796 43.288 57.687 1.00 20.87 122 THR A O 1
ATOM 945 N N . GLN A 1 123 ? -6.260 43.741 55.567 1.00 16.92 123 GLN A N 1
ATOM 946 C CA . GLN A 1 123 ? -5.701 45.079 55.679 1.00 17.17 123 GLN A CA 1
ATOM 947 C C . GLN A 1 123 ? -6.676 45.888 56.542 1.00 16.87 123 GLN A C 1
ATOM 948 O O . GLN A 1 123 ? -7.791 46.178 56.111 1.00 16.47 123 GLN A O 1
ATOM 954 N N . PHE A 1 124 ? -6.283 46.211 57.767 1.00 15.46 124 PHE A N 1
ATOM 955 C CA . PHE A 1 124 ? -7.185 46.835 58.734 1.00 15.98 124 PHE A CA 1
ATOM 956 C C . PHE A 1 124 ? -7.165 48.319 58.516 1.00 16.19 124 PHE A C 1
ATOM 957 O O . PHE A 1 124 ? -6.117 48.941 58.515 1.00 17.62 124 PHE A O 1
ATOM 965 N N . GLY A 1 125 ? -8.321 48.902 58.288 1.00 15.16 125 GLY A N 1
ATOM 966 C CA . GLY A 1 125 ? -8.431 50.272 57.872 1.00 15.66 125 GLY A CA 1
ATOM 967 C C . GLY A 1 125 ? -8.566 50.365 56.380 1.00 15.14 125 GLY A C 1
ATOM 968 O O . GLY A 1 125 ? -9.152 49.506 55.732 1.00 15.85 125 GLY A O 1
ATOM 969 N N . SER A 1 126 ? -7.980 51.417 55.836 1.00 15.06 126 SER A N 1
ATOM 970 C CA . SER A 1 126 ? -8.075 51.728 54.435 1.00 14.65 126 SER A CA 1
ATOM 971 C C . SER A 1 126 ? -6.817 51.216 53.778 1.00 14.15 126 SER A C 1
ATOM 972 O O . SER A 1 126 ? -5.746 51.178 54.382 1.00 14.35 126 SER A O 1
ATOM 975 N N . GLY A 1 127 ? -6.937 50.791 52.524 1.00 13.58 127 GLY A N 1
ATOM 976 C CA . GLY A 1 127 ? -5.778 50.313 51.826 1.00 13.93 127 GLY A CA 1
ATOM 977 C C . GLY A 1 127 ? -6.090 49.516 50.573 1.00 13.65 127 GLY A C 1
ATOM 978 O O . GLY A 1 127 ? -7.145 49.675 49.972 1.00 12.75 127 GLY A O 1
ATOM 979 N N . TRP A 1 128 ? -5.109 48.712 50.148 1.00 14.60 128 TRP A N 1
ATOM 980 C CA . TRP A 1 128 ? -5.140 48.011 48.845 1.00 14.61 128 TRP A CA 1
ATOM 981 C C . TRP A 1 128 ? -4.555 46.611 49.017 1.00 14.72 128 TRP A C 1
ATOM 982 O O . TRP A 1 128 ? -3.701 46.417 49.882 1.00 14.78 128 TRP A O 1
ATOM 993 N N . ALA A 1 129 ? -4.993 45.640 48.209 1.00 14.84 129 ALA A N 1
ATOM 994 C CA . ALA A 1 129 ? -4.223 44.428 48.012 1.00 15.40 129 ALA A CA 1
ATOM 995 C C . ALA A 1 129 ? -3.730 44.310 46.568 1.00 14.81 129 ALA A C 1
ATOM 996 O O . ALA A 1 129 ? -4.325 44.833 45.617 1.00 14.83 129 ALA A O 1
ATOM 998 N N . TRP A 1 130 ? -2.630 43.592 46.403 1.00 15.26 130 TRP A N 1
ATOM 999 C CA . TRP A 1 130 ? -1.868 43.571 45.146 1.00 15.60 130 TRP A CA 1
ATOM 1000 C C . TRP A 1 130 ? -1.366 42.172 44.786 1.00 16.11 130 TRP A C 1
ATOM 1001 O O . TRP A 1 130 ? -1.056 41.368 45.666 1.00 15.55 130 TRP A O 1
ATOM 1012 N N . LEU A 1 131 ? -1.266 41.912 43.488 1.00 15.93 131 LEU A N 1
ATOM 1013 C CA . LEU A 1 131 ? -0.352 40.917 42.936 1.00 15.93 131 LEU A CA 1
ATOM 1014 C C . LEU A 1 131 ? 0.827 41.692 42.366 1.00 15.80 131 LEU A C 1
ATOM 1015 O O . LEU A 1 131 ? 0.630 42.611 41.575 1.00 15.21 131 LEU A O 1
ATOM 1020 N N . VAL A 1 132 ? 2.054 41.299 42.748 1.00 16.46 132 VAL A N 1
ATOM 1021 C CA . VAL A 1 132 ? 3.287 41.976 42.331 1.00 17.35 132 VAL A CA 1
ATOM 1022 C C . VAL A 1 132 ? 4.334 40.987 41.886 1.00 18.65 132 VAL A C 1
ATOM 1023 O O . VAL A 1 132 ? 4.303 39.798 42.245 1.00 18.58 132 VAL A O 1
ATOM 1027 N N . LEU A 1 133 ? 5.244 41.507 41.095 1.00 19.64 133 LEU A N 1
ATOM 1028 C CA . LEU A 1 133 ? 6.489 40.799 40.727 1.00 21.50 133 LEU A CA 1
ATOM 1029 C C . LEU A 1 133 ? 7.635 41.367 41.556 1.00 22.59 133 LEU A C 1
ATOM 1030 O O . LEU A 1 133 ? 7.867 42.570 41.567 1.00 22.73 133 LEU A O 1
ATOM 1035 N N . GLU A 1 134 ? 8.312 40.529 42.325 1.00 25.04 134 GLU A N 1
ATOM 1036 C CA . GLU A 1 134 ? 9.473 40.993 43.092 1.00 27.23 134 GLU A CA 1
ATOM 1037 C C . GLU A 1 134 ? 10.590 39.958 43.007 1.00 28.42 134 GLU A C 1
ATOM 1038 O O . GLU A 1 134 ? 10.389 38.809 43.399 1.00 28.14 134 GLU A O 1
ATOM 1044 N N . ALA A 1 135 ? 11.744 40.385 42.494 1.00 30.22 135 ALA A N 1
ATOM 1045 C CA . ALA A 1 135 ? 12.929 39.530 42.363 1.00 31.37 135 ALA A CA 1
ATOM 1046 C C . ALA A 1 135 ? 12.533 38.309 41.556 1.00 31.57 135 ALA A C 1
ATOM 1047 O O . ALA A 1 135 ? 12.829 37.173 41.942 1.00 32.43 135 ALA A O 1
ATOM 1049 N N . GLY A 1 136 ? 11.784 38.565 40.480 1.00 31.50 136 GLY A N 1
ATOM 1050 C CA . GLY A 1 136 ? 11.450 37.567 39.490 1.00 31.00 136 GLY A CA 1
ATOM 1051 C C . GLY A 1 136 ? 10.366 36.583 39.897 1.00 30.14 136 GLY A C 1
ATOM 1052 O O . GLY A 1 136 ? 10.055 35.676 39.122 1.00 31.93 136 GLY A O 1
ATOM 1053 N N . THR A 1 137 ? 9.827 36.719 41.108 1.00 28.57 137 THR A N 1
ATOM 1054 C CA . THR A 1 137 ? 8.738 35.855 41.579 1.00 27.41 137 THR A CA 1
ATOM 1055 C C . THR A 1 137 ? 7.500 36.663 41.883 1.00 24.91 137 THR A C 1
ATOM 1056 O O . THR A 1 137 ? 7.581 37.833 42.255 1.00 24.59 137 THR A O 1
ATOM 1060 N N . LEU A 1 138 ? 6.345 36.028 41.726 1.00 21.63 138 LEU A N 1
ATOM 1061 C CA . LEU A 1 138 ? 5.113 36.666 42.104 1.00 20.13 138 LEU A CA 1
ATOM 1062 C C . LEU A 1 138 ? 4.853 36.574 43.584 1.00 20.01 138 LEU A C 1
ATOM 1063 O O . LEU A 1 138 ? 5.198 35.582 44.231 1.00 20.11 138 LEU A O 1
ATOM 1068 N N . LYS A 1 139 ? 4.261 37.651 44.125 1.00 20.25 139 LYS A N 1
ATOM 1069 C CA . LYS A 1 139 ? 3.895 37.749 45.521 1.00 21.04 139 LYS A CA 1
ATOM 1070 C C . LYS A 1 139 ? 2.570 38.449 45.671 1.00 19.56 139 LYS A C 1
ATOM 1071 O O . LYS A 1 139 ? 2.257 39.291 44.880 1.00 18.24 139 LYS A O 1
ATOM 1077 N N . VAL A 1 140 ? 1.833 38.111 46.714 1.00 19.00 140 VAL A N 1
ATOM 1078 C CA . VAL A 1 140 ? 0.651 38.875 47.121 1.00 18.18 140 VAL A CA 1
ATOM 1079 C C . VAL A 1 140 ? 1.059 39.832 48.237 1.00 17.48 140 VAL A C 1
ATOM 1080 O O . VAL A 1 140 ? 1.735 39.430 49.203 1.00 18.32 140 VAL A O 1
ATOM 1084 N N . THR A 1 141 ? 0.600 41.079 48.146 1.00 17.09 141 THR A N 1
ATOM 1085 C CA . THR A 1 141 ? 0.848 42.072 49.213 1.00 17.30 141 THR A CA 1
ATOM 1086 C C . THR A 1 141 ? -0.414 42.871 49.545 1.00 16.96 141 THR A C 1
ATOM 1087 O O . THR A 1 141 ? -1.435 42.816 48.865 1.00 17.96 141 THR A O 1
ATOM 1091 N N . LYS A 1 142 ? -0.327 43.545 50.682 1.00 16.91 142 LYS A N 1
ATOM 1092 C CA . LYS A 1 142 ? -1.319 44.530 51.110 1.00 16.59 142 LYS A CA 1
ATOM 1093 C C . LYS A 1 142 ? -0.552 45.780 51.538 1.00 15.94 142 LYS A C 1
ATOM 1094 O O . LYS A 1 142 ? 0.605 45.706 51.982 1.00 17.10 142 LYS A O 1
ATOM 1100 N N . THR A 1 143 ? -1.166 46.923 51.294 1.00 16.07 143 THR A N 1
ATOM 1101 C CA . THR A 1 143 ? -0.622 48.236 51.694 1.00 14.80 143 THR A CA 1
ATOM 1102 C C . THR A 1 143 ? -1.690 49.059 52.364 1.00 14.80 143 THR A C 1
ATOM 1103 O O . THR A 1 143 ? -2.878 48.855 52.120 1.00 15.50 143 THR A O 1
ATOM 1107 N N . ALA A 1 144 ? -1.224 49.979 53.210 1.00 15.25 144 ALA A N 1
ATOM 1108 C CA . ALA A 1 144 ? -2.053 50.919 53.942 1.00 14.60 144 ALA A CA 1
ATOM 1109 C C . ALA A 1 144 ? -2.263 52.212 53.194 1.00 14.45 144 ALA A C 1
ATOM 1110 O O . ALA A 1 144 ? -1.333 52.769 52.583 1.00 14.49 144 ALA A O 1
ATOM 1112 N N . ASN A 1 145 ? -3.505 52.690 53.235 1.00 14.86 145 ASN A N 1
ATOM 1113 C CA . ASN A 1 145 ? -3.863 54.038 52.814 1.00 13.82 145 ASN A CA 1
ATOM 1114 C C . ASN A 1 145 ? -3.532 54.240 51.365 1.00 14.15 145 ASN A C 1
ATOM 1115 O O . ASN A 1 145 ? -4.161 53.573 50.541 1.00 13.37 145 ASN A O 1
ATOM 1120 N N . ALA A 1 146 ? -2.570 55.111 51.050 1.00 14.89 146 ALA A N 1
ATOM 1121 C CA . ALA A 1 146 ? -2.169 55.384 49.679 1.00 15.30 146 ALA A CA 1
ATOM 1122 C C . ALA A 1 146 ? -0.990 54.581 49.192 1.00 15.13 146 ALA A C 1
AT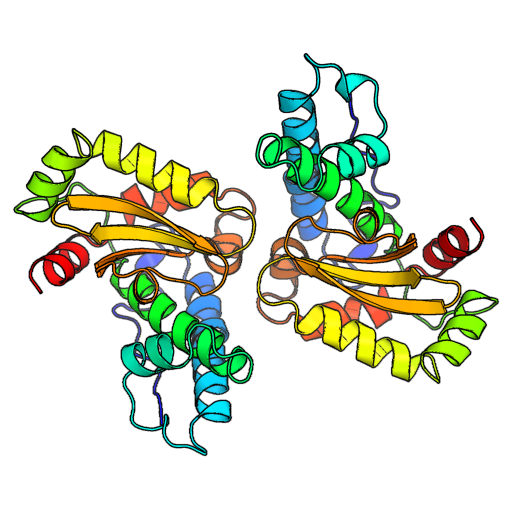OM 1123 O O . ALA A 1 146 ? -0.680 54.617 48.000 1.00 13.83 146 ALA A O 1
ATOM 1125 N N . GLU A 1 147 ? -0.317 53.866 50.092 1.00 15.31 147 GLU A N 1
ATOM 1126 C CA . GLU A 1 147 ? 0.838 53.089 49.708 1.00 17.10 147 GLU A CA 1
ATOM 1127 C C . GLU A 1 147 ? 0.553 52.023 48.688 1.00 17.89 147 GLU A C 1
ATOM 1128 O O . GLU A 1 147 ? -0.596 51.612 48.448 1.00 18.75 147 GLU A O 1
ATOM 1134 N N . ASN A 1 148 ? 1.637 51.606 48.059 1.00 19.81 148 ASN A N 1
ATOM 1135 C CA . ASN A 1 148 ? 1.556 50.994 46.758 1.00 19.97 148 ASN A CA 1
ATOM 1136 C C . ASN A 1 148 ? 2.913 50.300 46.463 1.00 18.63 148 ASN A C 1
ATOM 1137 O O . ASN A 1 148 ? 3.920 50.614 47.089 1.00 19.06 148 ASN A O 1
ATOM 1142 N N . PRO A 1 149 ? 2.947 49.257 45.623 1.00 17.27 149 PRO A N 1
ATOM 1143 C CA . PRO A 1 149 ? 4.204 48.517 45.465 1.00 17.44 149 PRO A CA 1
ATOM 1144 C C . PRO A 1 149 ? 5.325 49.320 44.836 1.00 16.60 149 PRO A C 1
ATOM 1145 O O . PRO A 1 149 ? 6.489 48.916 45.002 1.00 16.97 149 PRO A O 1
ATOM 1149 N N . LEU A 1 150 ? 5.047 50.411 44.145 1.00 18.06 150 LEU A N 1
ATOM 1150 C CA . LEU A 1 150 ? 6.139 51.225 43.608 1.00 19.82 150 LEU A CA 1
ATOM 1151 C C . LEU A 1 150 ? 7.119 51.706 44.650 1.00 21.50 150 LEU A C 1
ATOM 1152 O O . LEU A 1 150 ? 8.242 51.958 44.292 1.00 23.00 150 LEU A O 1
ATOM 1157 N N . VAL A 1 151 ? 6.716 51.823 45.909 1.00 23.12 151 VAL A N 1
ATOM 1158 C CA . VAL A 1 151 ? 7.623 52.322 46.943 1.00 24.53 151 VAL A CA 1
ATOM 1159 C C . VAL A 1 151 ? 8.314 51.198 47.712 1.00 26.12 151 VAL A C 1
ATOM 1160 O O . VAL A 1 151 ? 9.038 51.445 48.666 1.00 26.32 151 VAL A O 1
ATOM 1164 N N . HIS A 1 152 ? 8.078 49.960 47.272 1.00 27.00 152 HIS A N 1
ATOM 1165 C CA . HIS A 1 152 ? 8.620 48.772 47.896 1.00 28.02 152 HIS A CA 1
ATOM 1166 C C . HIS A 1 152 ? 9.451 47.961 46.921 1.00 27.76 152 HIS A C 1
ATOM 1167 O O . HIS A 1 152 ? 9.669 46.774 47.140 1.00 29.61 152 HIS A O 1
ATOM 1174 N N . GLY A 1 153 ? 9.910 48.606 45.849 1.00 26.99 153 GLY A N 1
ATOM 1175 C CA . GLY A 1 153 ? 10.727 47.951 44.848 1.00 25.90 153 GLY A CA 1
ATOM 1176 C C . GLY A 1 153 ? 10.026 46.768 44.200 1.00 25.23 153 GLY A C 1
ATOM 1177 O O . GLY A 1 153 ? 10.663 45.766 43.886 1.00 25.39 153 GLY A O 1
ATOM 1178 N N . GLN A 1 154 ? 8.711 46.885 44.017 1.00 22.87 154 GLN A N 1
ATOM 1179 C CA . GLN A 1 154 ? 7.922 45.836 43.369 1.00 22.05 154 GLN A CA 1
ATOM 1180 C C . GLN A 1 154 ? 7.257 46.367 42.117 1.00 21.04 154 GLN A C 1
ATOM 1181 O O . GLN A 1 154 ? 6.973 47.575 41.990 1.00 22.17 154 GLN A O 1
ATOM 1187 N N . VAL A 1 155 ? 6.988 45.467 41.179 1.00 19.89 155 VAL A N 1
ATOM 1188 C CA . VAL A 1 155 ? 6.213 45.799 39.988 1.00 18.41 155 VAL A CA 1
ATOM 1189 C C . VAL A 1 155 ? 4.754 45.368 40.225 1.00 18.29 155 VAL A C 1
ATOM 1190 O O . VAL A 1 155 ? 4.477 44.198 40.385 1.00 18.38 155 VAL A 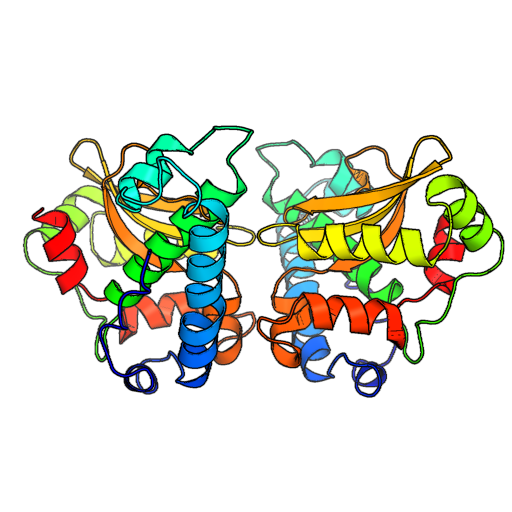O 1
ATOM 1194 N N . PRO A 1 156 ? 3.827 46.328 40.290 1.00 18.55 156 PRO A N 1
ATOM 1195 C CA . PRO A 1 156 ? 2.398 46.001 40.457 1.00 17.79 156 PRO A CA 1
ATOM 1196 C C . PRO A 1 156 ? 1.842 45.347 39.216 1.00 16.28 156 PRO A C 1
ATOM 1197 O O . PRO A 1 156 ? 2.108 45.808 38.132 1.00 16.19 156 PRO A O 1
ATOM 1201 N N . LEU A 1 157 ? 1.016 44.328 39.411 1.00 15.64 157 LEU A N 1
ATOM 1202 C CA . LEU A 1 157 ? 0.362 43.601 38.330 1.00 15.07 157 LEU A CA 1
ATOM 1203 C C . LEU A 1 157 ? -1.154 43.676 38.412 1.00 15.30 157 LEU A C 1
ATOM 1204 O O . LEU A 1 157 ? -1.790 43.649 37.395 1.00 14.71 157 LEU A O 1
ATOM 1209 N N . LEU A 1 158 ? -1.706 43.721 39.626 1.00 14.58 158 LEU A N 1
ATOM 1210 C CA . LEU A 1 158 ? -3.164 43.737 39.826 1.00 14.22 158 LEU A CA 1
ATOM 1211 C C . LEU A 1 158 ? -3.421 44.416 41.151 1.00 14.38 158 LEU A C 1
ATOM 1212 O O . LEU A 1 158 ? -2.638 44.225 42.067 1.00 14.53 158 LEU A O 1
ATOM 1217 N N . THR A 1 159 ? -4.515 45.167 41.256 1.00 13.81 159 THR A N 1
ATOM 1218 C CA . THR A 1 159 ? -4.983 45.647 42.569 1.00 13.58 159 THR A CA 1
ATOM 1219 C C . THR A 1 159 ? -6.471 45.511 42.805 1.00 13.90 159 THR A C 1
ATOM 1220 O O . THR A 1 159 ? -7.297 45.476 41.873 1.00 14.69 159 THR A O 1
ATOM 1224 N N . ILE A 1 160 ? -6.784 45.492 44.096 1.00 13.87 160 ILE A N 1
ATOM 1225 C CA . ILE A 1 160 ? -8.154 45.766 44.575 1.00 12.58 160 ILE A CA 1
ATOM 1226 C C . ILE A 1 160 ? -8.107 46.860 45.657 1.00 11.74 160 ILE A C 1
ATOM 1227 O O . ILE A 1 160 ? -7.312 46.801 46.551 1.00 14.16 160 ILE A O 1
ATOM 1232 N N . ASP A 1 161 ? -8.957 47.880 45.522 0.50 6.75 161 ASP A N 1
ATOM 1233 C CA . ASP A 1 161 ? -9.156 48.928 46.500 0.50 5.97 161 ASP A CA 1
ATOM 1234 C C . ASP A 1 161 ? -10.007 48.355 47.633 0.50 6.64 161 ASP A C 1
ATOM 1235 O O . ASP A 1 161 ? -11.119 47.904 47.415 0.50 5.34 161 ASP A O 1
ATOM 1240 N N . VAL A 1 162 ? -9.521 48.414 48.866 1.00 10.93 162 VAL A N 1
ATOM 1241 C CA . VAL A 1 162 ? -10.347 48.057 50.021 1.00 12.07 162 VAL A CA 1
ATOM 1242 C C . VAL A 1 162 ? -10.605 49.214 50.990 1.00 12.29 162 VAL A C 1
ATOM 1243 O O . VAL A 1 162 ? -11.040 49.026 52.160 1.00 13.36 162 VAL A O 1
ATOM 1247 N N . TRP A 1 163 ? -10.432 50.433 50.483 1.00 13.24 163 TRP A N 1
ATOM 1248 C CA . TRP A 1 163 ? -11.037 51.586 51.141 1.00 13.18 163 TRP A CA 1
ATOM 1249 C C . TRP A 1 163 ? -12.534 51.319 51.110 1.00 13.34 163 TRP A C 1
ATOM 1250 O O . TRP A 1 163 ? -13.083 50.823 50.124 1.00 14.35 163 TRP A O 1
ATOM 1261 N N . GLU A 1 164 ? -13.226 51.614 52.195 1.00 13.11 164 GLU A N 1
ATOM 1262 C CA . GLU A 1 164 ? -14.668 51.356 52.278 1.00 12.23 164 GLU A CA 1
ATOM 1263 C C . GLU A 1 164 ? -15.470 52.023 51.176 1.00 10.89 164 GLU A C 1
ATOM 1264 O O . GLU A 1 164 ? -16.437 51.421 50.733 1.00 12.32 164 GLU A O 1
ATOM 1270 N N . HIS A 1 165 ? -15.049 53.191 50.686 0.50 5.87 165 HIS A N 1
ATOM 1271 C CA . HIS A 1 165 ? -15.765 53.827 49.582 0.50 6.01 165 HIS A CA 1
ATOM 1272 C C . HIS A 1 165 ? -15.831 52.953 48.314 0.50 6.72 165 HIS A C 1
ATOM 1273 O O . HIS A 1 165 ? -16.724 53.097 47.500 0.50 6.52 165 HIS A O 1
ATOM 1280 N N . ALA A 1 166 ? -14.866 52.061 48.143 1.00 10.88 166 ALA A N 1
ATOM 1281 C CA . ALA A 1 166 ? -14.852 51.174 46.982 1.00 11.58 166 ALA A CA 1
ATOM 1282 C C . ALA A 1 166 ? -16.051 50.226 46.875 1.00 12.04 166 ALA A C 1
ATOM 1283 O O . ALA A 1 166 ? -16.429 49.827 45.776 1.00 12.64 166 ALA A O 1
ATOM 1285 N N . TYR A 1 167 ? -16.619 49.848 48.011 1.00 11.80 167 TYR A N 1
ATOM 1286 C CA . TYR A 1 167 ? -17.602 48.778 48.133 1.00 12.27 167 TYR A CA 1
ATOM 1287 C C . TYR A 1 167 ? -18.822 49.103 49.028 1.00 12.00 167 TYR A C 1
ATOM 1288 O O . TYR A 1 167 ? -19.822 48.365 49.011 1.00 12.82 167 TYR A O 1
ATOM 1297 N N . TYR A 1 168 ? -18.772 50.177 49.823 1.00 12.68 168 TYR A N 1
ATOM 1298 C CA . TYR A 1 168 ? -19.782 50.383 50.833 1.00 13.27 168 TYR A CA 1
ATOM 1299 C C . TYR A 1 168 ? -21.176 50.553 50.231 1.00 13.29 168 TYR A C 1
ATOM 1300 O O . TYR A 1 168 ? -22.077 50.076 50.818 1.00 14.19 168 TYR A O 1
ATOM 1309 N N . LEU A 1 169 ? -21.339 51.187 49.068 1.00 13.91 169 LEU A N 1
ATOM 1310 C CA . LEU A 1 169 ? -22.667 51.402 48.523 1.00 14.09 169 LEU A CA 1
ATOM 1311 C C . LEU A 1 169 ? -23.314 50.090 48.080 1.00 14.75 169 LEU A C 1
ATOM 1312 O O . LEU A 1 169 ? -24.537 49.990 48.093 1.00 16.96 169 LEU A O 1
ATOM 1317 N N . ASP A 1 170 ? -22.478 49.121 47.690 1.00 14.97 170 ASP A N 1
ATOM 1318 C CA . ASP A 1 170 ? -22.921 47.852 47.118 1.00 15.19 170 ASP A CA 1
ATOM 1319 C C . ASP A 1 170 ? -22.897 46.654 48.075 1.00 15.45 170 ASP A C 1
ATOM 1320 O O . ASP A 1 170 ? -23.670 45.724 47.879 1.00 17.69 170 ASP A O 1
ATOM 1325 N N . TYR A 1 171 ? -21.988 46.676 49.071 1.00 15.02 171 TYR A N 1
ATOM 1326 C CA . TYR A 1 171 ? -21.729 45.560 49.991 1.00 14.84 171 TYR A CA 1
ATOM 1327 C C . TYR A 1 171 ? -21.753 45.976 51.469 1.00 14.90 171 TYR A C 1
ATOM 1328 O O . TYR A 1 171 ? -21.639 45.127 52.355 1.00 14.50 171 TYR A O 1
ATOM 1337 N N . GLN A 1 172 ? -21.925 47.260 51.756 1.00 14.51 172 GLN A N 1
ATOM 1338 C CA . GLN A 1 172 ? -21.745 47.781 53.122 1.00 14.90 172 GLN A CA 1
ATOM 1339 C C . GLN A 1 172 ? -20.562 47.140 53.835 1.00 14.40 172 GLN A C 1
ATOM 1340 O O . GLN A 1 172 ? -19.414 47.176 53.334 1.00 13.10 172 GLN A O 1
ATOM 1346 N N . ASN A 1 173 ? -20.785 46.538 55.013 1.00 15.24 173 ASN A N 1
ATOM 1347 C CA . ASN A 1 173 ? -19.704 45.928 55.759 1.00 15.49 173 ASN A CA 1
ATOM 1348 C C . ASN A 1 173 ? -19.109 44.650 55.149 1.00 15.92 173 ASN A C 1
ATOM 1349 O O . ASN A 1 173 ? -18.103 44.138 55.671 1.00 16.72 173 ASN A O 1
ATOM 1354 N N . ARG A 1 174 ? -19.717 44.138 54.060 1.00 15.15 174 ARG A N 1
ATOM 1355 C CA . ARG A 1 174 ? -19.350 42.803 53.543 1.00 15.41 174 ARG A CA 1
ATOM 1356 C C . ARG A 1 174 ? -18.143 42.842 52.604 1.00 14.67 174 ARG A C 1
ATOM 1357 O O . ARG A 1 174 ? -18.225 42.480 51.407 1.00 14.05 174 ARG A O 1
ATOM 1365 N N . ARG A 1 175 ? -17.006 43.263 53.154 1.00 13.76 175 ARG A N 1
ATOM 1366 C CA . ARG A 1 175 ? -15.776 43.283 52.352 1.00 13.47 175 ARG A CA 1
ATOM 1367 C C . ARG A 1 175 ? -15.437 41.933 51.723 1.00 14.16 175 ARG A C 1
ATOM 1368 O O . ARG A 1 175 ? -14.980 41.883 50.578 1.00 14.60 175 ARG A O 1
ATOM 1376 N N . PRO A 1 176 ? -15.529 40.835 52.477 1.00 15.25 176 PRO A N 1
ATOM 1377 C CA . PRO A 1 176 ? -15.204 39.531 51.880 1.00 15.06 176 PRO A CA 1
ATOM 1378 C C . PRO A 1 176 ? -16.090 39.226 50.664 1.00 14.04 176 PRO A C 1
ATOM 1379 O O . PRO A 1 176 ? -15.527 38.741 49.704 1.00 14.93 176 PRO A O 1
ATOM 1383 N N . ASP A 1 177 ? -17.381 39.572 50.658 1.00 14.71 177 ASP A N 1
ATOM 1384 C CA . ASP A 1 177 ? -18.207 39.323 49.504 1.00 14.15 177 ASP A CA 1
ATOM 1385 C C . ASP A 1 177 ? -17.765 40.193 48.316 1.00 14.43 177 ASP A C 1
ATOM 1386 O O . ASP A 1 177 ? -17.796 39.774 47.155 1.00 15.05 177 ASP A O 1
ATOM 1391 N N . PHE A 1 178 ? -17.355 41.411 48.627 1.00 14.73 178 PHE A N 1
ATOM 1392 C CA . PHE A 1 178 ? -16.883 42.370 47.632 1.00 13.46 178 PHE A CA 1
ATOM 1393 C C . PHE A 1 178 ? -15.637 41.770 46.952 1.00 14.18 178 PHE A C 1
ATOM 1394 O O . PHE A 1 178 ? -15.516 41.786 45.722 1.00 13.72 178 PHE A O 1
ATOM 1402 N N . ILE A 1 179 ? -14.730 41.252 47.762 1.00 14.40 179 ILE A N 1
ATOM 1403 C CA . ILE A 1 179 ? -13.517 40.653 47.216 1.00 14.64 179 ILE A CA 1
ATOM 1404 C C . ILE A 1 179 ? -13.849 39.417 46.350 1.00 14.62 179 ILE A C 1
ATOM 1405 O O . ILE A 1 179 ? -13.325 39.257 45.259 1.00 14.92 179 ILE A O 1
ATOM 1410 N N . ASP A 1 180 ? -14.756 38.565 46.830 1.00 13.92 180 ASP A N 1
ATOM 1411 C CA . ASP A 1 180 ? -15.182 37.390 46.016 1.00 14.65 180 ASP A CA 1
ATOM 1412 C C . ASP A 1 180 ? -15.740 37.863 44.657 1.00 14.66 180 ASP A C 1
ATOM 1413 O O . ASP A 1 180 ? -15.429 37.286 43.623 1.00 15.04 180 ASP A O 1
ATOM 1418 N N . ASN A 1 181 ? -16.596 38.891 44.684 1.00 14.14 181 ASN A N 1
ATOM 1419 C CA . ASN A 1 181 ? -17.219 39.374 43.456 1.00 14.55 181 ASN A CA 1
ATOM 1420 C C . ASN A 1 181 ? -16.152 39.851 42.491 1.00 14.56 181 ASN A C 1
ATOM 1421 O O . ASN A 1 181 ? -16.189 39.566 41.309 1.00 14.70 181 ASN A O 1
ATOM 1426 N N . PHE A 1 182 ? -15.140 40.558 43.011 1.00 13.39 182 PHE A N 1
ATOM 1427 C CA . PHE A 1 182 ? -14.014 41.003 42.195 1.00 13.63 182 PHE A CA 1
ATOM 1428 C C . PHE A 1 182 ? -13.340 39.807 41.481 1.00 13.74 182 PHE A C 1
ATOM 1429 O O . PHE A 1 182 ? -13.175 39.830 40.292 1.00 13.34 182 PHE A O 1
ATOM 1437 N N . LEU A 1 183 ? -12.982 38.775 42.224 1.00 13.85 183 LEU A N 1
ATOM 1438 C CA . LEU A 1 183 ? -12.349 37.605 41.622 1.00 13.82 183 LEU A CA 1
ATOM 1439 C C . LEU A 1 183 ? -13.252 36.872 40.687 1.00 14.91 183 LEU A C 1
ATOM 1440 O O . LEU A 1 183 ? -12.806 36.344 39.668 1.00 14.43 183 LEU A O 1
ATOM 1445 N N . ASN A 1 184 ? -14.544 36.863 40.997 1.00 14.47 184 ASN A N 1
ATOM 1446 C CA . ASN A 1 184 ? -15.481 36.044 40.211 1.00 15.24 184 ASN A CA 1
ATOM 1447 C C . ASN A 1 184 ? -16.025 36.711 38.935 1.00 15.06 184 ASN A C 1
ATOM 1448 O O . ASN A 1 184 ? -16.372 36.015 37.968 1.00 15.82 184 ASN A O 1
ATOM 1453 N N . GLN A 1 185 ? -16.128 38.036 38.923 1.00 14.49 185 GLN A N 1
ATOM 1454 C CA . GLN A 1 185 ? -16.838 38.707 37.841 1.00 14.58 185 GLN A CA 1
ATOM 1455 C C . GLN A 1 185 ? -16.105 39.883 37.214 1.00 14.51 185 GLN A C 1
ATOM 1456 O O . GLN A 1 185 ? -16.510 40.349 36.139 1.00 15.23 185 GLN A O 1
ATOM 1462 N N . LEU A 1 186 ? -15.096 40.435 37.891 1.00 14.02 186 LEU A N 1
ATOM 1463 C CA . LEU A 1 186 ? -14.496 41.690 37.474 1.00 13.98 186 LEU A CA 1
ATOM 1464 C C . LEU A 1 186 ? -12.999 41.655 37.166 1.00 13.76 186 LEU A C 1
ATOM 1465 O O . LEU A 1 186 ? -12.563 42.459 36.368 1.00 14.77 186 LEU A O 1
ATOM 1470 N N . VAL A 1 187 ? -12.197 40.792 37.780 1.00 14.65 187 VAL A N 1
ATOM 1471 C CA . VAL A 1 187 ? -10.748 40.864 37.585 1.00 15.02 187 VAL A CA 1
ATOM 1472 C C . VAL A 1 187 ? -10.407 40.749 36.093 1.00 15.37 187 VAL A C 1
ATOM 1473 O O . VAL A 1 187 ? -10.995 39.908 35.386 1.00 15.57 187 VAL A O 1
ATOM 1477 N N . ASN A 1 188 ? -9.453 41.593 35.665 1.00 14.82 188 ASN A N 1
ATOM 1478 C CA . ASN A 1 188 ? -9.068 41.759 34.270 1.00 16.08 188 ASN A CA 1
ATOM 1479 C C . ASN A 1 188 ? -7.703 41.168 33.997 1.00 16.17 188 ASN A C 1
ATOM 1480 O O . ASN A 1 188 ? -6.689 41.875 34.109 1.00 15.93 188 ASN A O 1
ATOM 1485 N N . TRP A 1 189 ? -7.666 39.872 33.665 1.00 16.22 189 TRP A N 1
ATOM 1486 C CA . TRP A 1 189 ? -6.385 39.175 33.493 1.00 17.35 189 TRP A CA 1
ATOM 1487 C C . TRP A 1 189 ? -5.588 39.681 32.304 1.00 18.21 189 TRP A C 1
ATOM 1488 O O . TRP A 1 189 ? -4.401 39.553 32.317 1.00 18.00 189 TRP A O 1
ATOM 1499 N N . ASP A 1 190 ? -6.253 40.263 31.313 1.00 19.28 190 ASP A N 1
ATOM 1500 C CA . ASP A 1 190 ? -5.573 40.895 30.185 1.00 20.47 190 ASP A CA 1
ATOM 1501 C C . ASP A 1 190 ? -4.643 42.019 30.643 1.00 19.99 190 ASP A C 1
ATOM 1502 O O . ASP A 1 190 ? -3.516 42.174 30.117 1.00 19.57 190 ASP A O 1
ATOM 1507 N N . PHE A 1 191 ? -5.106 42.792 31.623 1.00 18.62 191 PHE A N 1
ATOM 1508 C CA . PHE A 1 191 ? -4.318 43.877 32.193 1.00 17.54 191 PHE A CA 1
ATOM 1509 C C . PHE A 1 191 ? -3.114 43.320 32.899 1.00 17.04 191 PHE A C 1
ATOM 1510 O O . PHE A 1 191 ? -1.987 43.761 32.658 1.00 18.48 191 PHE A O 1
ATOM 1518 N N . VAL A 1 192 ? -3.341 42.363 33.801 1.00 16.81 192 VAL A N 1
ATOM 1519 C CA . VAL A 1 192 ? -2.251 41.641 34.484 1.00 16.77 192 VAL A CA 1
ATOM 1520 C C . VAL A 1 192 ? -1.168 41.125 33.540 1.00 16.93 192 VAL A C 1
ATOM 1521 O O . VAL A 1 192 ? 0.007 41.233 33.806 1.00 18.33 192 VAL A O 1
ATOM 1525 N N . ALA A 1 193 ? -1.593 40.533 32.427 1.00 17.78 193 ALA A N 1
ATOM 1526 C CA . ALA A 1 193 ? -0.688 39.999 31.439 1.00 18.28 193 ALA A CA 1
ATOM 1527 C C . ALA A 1 193 ? 0.148 41.088 30.787 1.00 18.81 193 ALA A C 1
ATOM 1528 O O . ALA A 1 193 ? 1.320 40.886 30.507 1.00 19.84 193 ALA A O 1
ATOM 1530 N N . LYS A 1 194 ? -0.485 42.200 30.467 1.00 18.95 194 LYS A N 1
ATOM 1531 C CA . LYS A 1 194 ? 0.194 43.352 29.889 1.00 19.75 194 LYS A CA 1
ATOM 1532 C C . LYS A 1 194 ? 1.225 43.851 30.902 1.00 20.23 194 LYS A C 1
ATOM 1533 O O . LYS A 1 194 ? 2.405 44.079 30.588 1.00 19.44 194 LYS A O 1
ATOM 1539 N N . ASN A 1 195 ? 0.833 43.951 32.167 1.00 19.84 195 ASN A N 1
ATOM 1540 C CA . ASN A 1 195 ? 1.785 44.408 33.162 1.00 20.29 195 ASN A CA 1
ATOM 1541 C C . ASN A 1 195 ? 2.978 43.470 33.314 1.00 20.69 195 ASN A C 1
ATOM 1542 O O . ASN A 1 195 ? 4.101 43.907 33.490 1.00 20.26 195 ASN A O 1
ATOM 1547 N N . LEU A 1 196 ? 2.746 42.166 33.216 1.00 20.91 196 LEU A N 1
ATOM 1548 C CA . LEU A 1 196 ? 3.829 41.206 33.486 1.00 20.98 196 LEU A CA 1
ATOM 1549 C C . LEU A 1 196 ? 4.814 41.229 32.300 1.00 21.43 196 LEU A C 1
ATOM 1550 O O . LEU A 1 196 ? 6.026 41.207 32.481 1.00 21.90 196 LEU A O 1
ATOM 1555 N N . ALA A 1 197 ? 4.271 41.329 31.092 1.00 22.76 197 ALA A N 1
ATOM 1556 C CA . ALA A 1 197 ? 5.057 41.352 29.862 1.00 23.63 197 ALA A CA 1
ATOM 1557 C C . ALA A 1 197 ? 6.011 42.542 29.808 1.00 24.68 197 ALA A C 1
ATOM 1558 O O . ALA A 1 197 ? 7.102 42.441 29.251 1.00 26.46 197 ALA A O 1
ATOM 1560 N N . ALA A 1 198 ? 5.620 43.648 30.416 1.00 25.60 198 ALA A N 1
ATOM 1561 C CA . ALA A 1 198 ? 6.437 44.863 30.450 1.00 26.18 198 ALA A CA 1
ATOM 1562 C C . ALA A 1 198 ? 7.350 44.955 31.675 1.00 27.20 198 ALA A C 1
ATOM 1563 O O . ALA A 1 198 ? 8.054 45.958 31.732 1.00 28.91 198 ALA A O 1
ATOM 1565 N N . ALA B 1 1 ? -19.315 37.146 78.808 1.00 17.18 1 ALA B N 1
ATOM 1566 C CA . ALA B 1 1 ? -18.276 37.615 77.848 1.00 16.35 1 ALA B CA 1
ATOM 1567 C C . ALA B 1 1 ? -18.443 39.144 77.735 1.00 16.53 1 ALA B C 1
ATOM 1568 O O . ALA B 1 1 ? -19.309 39.736 78.406 1.00 17.74 1 ALA B O 1
ATOM 1570 N N . PHE B 1 2 ? -17.679 39.783 76.861 1.00 15.55 2 PHE B N 1
ATOM 1571 C CA . PHE B 1 2 ? -17.958 41.177 76.531 1.00 15.48 2 PHE B CA 1
ATOM 1572 C C . PHE B 1 2 ? -19.330 41.270 75.863 1.00 15.15 2 PHE B C 1
ATOM 1573 O O . PHE B 1 2 ? -19.664 40.498 74.962 1.00 14.08 2 PHE B O 1
ATOM 1581 N N . VAL B 1 3 ? -20.094 42.271 76.274 1.00 15.75 3 VAL B N 1
ATOM 1582 C CA . VAL B 1 3 ? -21.412 42.523 75.718 1.00 15.72 3 VAL B CA 1
ATOM 1583 C C . VAL B 1 3 ? -21.450 43.937 75.120 1.00 15.43 3 VAL B C 1
ATOM 1584 O O . VAL B 1 3 ? -21.026 44.909 75.736 1.00 15.27 3 VAL B O 1
ATOM 1588 N N . GLN B 1 4 ? -22.023 44.038 73.925 1.00 14.74 4 GLN B N 1
ATOM 1589 C CA . GLN B 1 4 ? -22.140 45.311 73.255 1.00 14.03 4 GLN B CA 1
ATOM 1590 C C . GLN B 1 4 ? -23.026 46.198 74.109 1.00 14.75 4 GLN B C 1
ATOM 1591 O O . GLN B 1 4 ? -24.154 45.825 74.437 1.00 14.96 4 GLN B O 1
ATOM 1597 N N . GLU B 1 5 ? -22.528 47.356 74.501 1.00 15.60 5 GLU B N 1
ATOM 1598 C CA . GLU B 1 5 ? -23.370 48.291 75.261 1.00 17.02 5 GLU B CA 1
ATOM 1599 C C . GLU B 1 5 ? -24.558 48.729 74.386 1.00 15.94 5 GLU B C 1
ATOM 1600 O O . GLU B 1 5 ? -24.367 49.021 73.206 1.00 15.44 5 GLU B O 1
ATOM 1606 N N . PRO B 1 6 ? -25.787 48.708 74.898 1.00 16.22 6 PRO B N 1
ATOM 1607 C CA . PRO B 1 6 ? -26.885 49.253 74.116 1.00 16.83 6 PRO B CA 1
ATOM 1608 C C . PRO B 1 6 ? -26.646 50.704 73.684 1.00 15.92 6 PRO B C 1
ATOM 1609 O O . PRO B 1 6 ? -26.028 51.552 74.373 1.00 15.09 6 PRO B O 1
ATOM 1613 N N . LEU B 1 7 ? -27.152 50.984 72.488 1.00 16.16 7 LEU B N 1
ATOM 1614 C CA . LEU B 1 7 ? -27.198 52.328 71.995 1.00 16.71 7 LEU B CA 1
ATOM 1615 C C . LEU B 1 7 ? -27.923 53.226 73.024 1.00 17.13 7 LEU B C 1
ATOM 1616 O O . LEU B 1 7 ? -28.943 52.788 73.626 1.00 18.05 7 LEU B O 1
ATOM 1621 N N . PRO B 1 8 ? -27.433 54.444 73.273 1.00 17.53 8 PRO B N 1
ATOM 1622 C CA . PRO B 1 8 ? -28.084 55.346 74.242 1.00 18.06 8 PRO B CA 1
ATOM 1623 C C . PRO B 1 8 ? -29.342 56.062 73.747 1.00 17.80 8 PRO B C 1
ATOM 1624 O O . PRO B 1 8 ? -29.862 56.890 74.468 1.00 20.75 8 PRO B O 1
ATOM 1628 N N . PHE B 1 9 ? -29.811 55.713 72.564 1.00 17.06 9 PHE B N 1
ATOM 1629 C CA . PHE B 1 9 ? -31.040 56.269 71.974 1.00 16.73 9 PHE B CA 1
ATOM 1630 C C . PHE B 1 9 ? -31.578 55.219 71.011 1.00 16.72 9 PHE B C 1
ATOM 1631 O O . PHE B 1 9 ? -30.904 54.271 70.723 1.00 15.96 9 PHE B O 1
ATOM 1639 N N . ASP B 1 10 ? -32.843 55.341 70.614 1.00 17.04 10 ASP B N 1
ATOM 1640 C CA . ASP B 1 10 ? -33.385 54.464 69.593 1.00 16.81 10 ASP B CA 1
ATOM 1641 C C . ASP B 1 10 ? -32.541 54.616 68.328 1.00 16.89 10 ASP B C 1
ATOM 1642 O O . ASP B 1 10 ? -32.164 55.721 67.991 1.00 16.01 10 ASP B O 1
ATOM 1647 N N . PRO B 1 11 ? -32.284 53.545 67.567 1.00 17.38 11 PRO B N 1
ATOM 1648 C CA . PRO B 1 11 ? -31.439 53.658 66.355 1.00 16.83 11 PRO B CA 1
ATOM 1649 C C . PRO B 1 11 ? -31.985 54.513 65.216 1.00 16.33 11 PRO B C 1
ATOM 1650 O O . PRO B 1 11 ? -31.222 54.857 64.300 1.00 16.76 11 PRO B O 1
ATOM 1654 N N . GLY B 1 12 ? -33.271 54.874 65.289 1.00 17.30 12 GLY B N 1
ATOM 1655 C CA . GLY B 1 12 ? -33.871 55.776 64.312 1.00 17.13 12 GLY B CA 1
ATOM 1656 C C . GLY B 1 12 ? -33.932 57.230 64.767 1.00 17.31 12 GLY B C 1
ATOM 1657 O O . GLY B 1 12 ? -34.371 58.115 64.031 1.00 15.79 12 GLY B O 1
ATOM 1658 N N . ALA B 1 13 ? -33.487 57.501 65.989 1.00 17.05 13 ALA B N 1
ATOM 1659 C CA . ALA B 1 13 ? -33.731 58.798 66.607 1.00 17.14 13 ALA B CA 1
ATOM 1660 C C . ALA B 1 13 ? -32.813 59.903 66.069 1.00 17.68 13 ALA B C 1
ATOM 1661 O O . ALA B 1 13 ? -33.076 61.102 66.315 1.00 17.91 13 ALA B O 1
ATOM 1663 N N . LEU B 1 14 ? -31.717 59.529 65.414 1.00 15.56 14 LEU B N 1
ATOM 1664 C CA . LEU B 1 14 ? -30.826 60.539 64.844 1.00 16.15 14 LEU B CA 1
ATOM 1665 C C . LEU B 1 14 ? -31.195 60.937 63.434 1.00 16.14 14 LEU B C 1
ATOM 1666 O O . LEU B 1 14 ? -30.558 61.846 62.860 1.00 15.53 14 LEU B O 1
ATOM 1671 N N . GLU B 1 15 ? -32.202 60.274 62.856 1.00 16.37 15 GLU B N 1
ATOM 1672 C CA . GLU B 1 15 ? -32.529 60.531 61.461 1.00 17.48 15 GLU B CA 1
ATOM 1673 C C . GLU B 1 15 ? -32.850 62.013 61.152 1.00 16.95 15 GLU B C 1
ATOM 1674 O O . GLU B 1 15 ? -32.365 62.532 60.162 1.00 16.93 15 GLU B O 1
ATOM 1680 N N . PRO B 1 16 ? -33.630 62.708 61.987 1.00 17.10 16 PRO B N 1
ATOM 1681 C CA . PRO B 1 16 ? -33.868 64.140 61.743 1.00 16.87 16 PRO B CA 1
ATOM 1682 C C . PRO B 1 16 ? -32.651 65.021 61.974 1.00 16.12 16 PRO B C 1
ATOM 1683 O O . PRO B 1 16 ? -32.666 66.162 61.575 1.00 16.41 16 PRO B O 1
ATOM 1687 N N . TYR B 1 17 ? -31.612 64.441 62.562 1.00 15.31 17 TYR B N 1
ATOM 1688 C CA . TYR B 1 17 ? -30.385 65.139 62.970 1.00 15.25 17 TYR B CA 1
ATOM 1689 C C . TYR B 1 17 ? -29.173 64.713 62.131 1.00 14.93 17 TYR B C 1
ATOM 1690 O O . TYR B 1 17 ? -28.022 64.976 62.515 1.00 15.87 17 TYR B O 1
ATOM 1699 N N . GLY B 1 18 ? -29.401 64.121 60.943 1.00 15.38 18 GLY B N 1
ATOM 1700 C CA . GLY B 1 18 ? -28.314 63.896 60.007 1.00 14.77 18 GLY B CA 1
ATOM 1701 C C . GLY B 1 18 ? -27.598 62.574 60.102 1.00 14.39 18 GLY B C 1
ATOM 1702 O O . GLY B 1 18 ? -26.580 62.412 59.478 1.00 12.73 18 GLY B O 1
ATOM 1703 N N . MET B 1 19 ? -28.122 61.617 60.860 1.00 14.09 19 MET B N 1
ATOM 1704 C CA . MET B 1 19 ? -27.515 60.253 60.874 1.00 14.66 19 MET B CA 1
ATOM 1705 C C . MET B 1 19 ? -28.656 59.241 60.711 1.00 14.15 19 MET B C 1
ATOM 1706 O O . MET B 1 19 ? -29.510 59.110 61.560 1.00 15.04 19 MET B O 1
ATOM 1711 N N . SER B 1 20 ? -28.677 58.539 59.584 1.00 14.56 20 SER B N 1
ATOM 1712 C CA . SER B 1 20 ? -29.839 57.717 59.233 1.00 14.60 20 SER B CA 1
ATOM 1713 C C . SER B 1 20 ? -29.946 56.440 60.058 1.00 14.32 20 SER B C 1
ATOM 1714 O O . SER B 1 20 ? -28.990 55.938 60.607 1.00 14.50 20 SER B O 1
ATOM 1717 N N . ALA B 1 21 ? -31.164 55.931 60.128 1.00 14.19 21 ALA B N 1
ATOM 1718 C CA . ALA B 1 21 ? -31.457 54.647 60.727 1.00 14.30 21 ALA B CA 1
ATOM 1719 C C . ALA B 1 21 ? -30.631 53.544 60.070 1.00 14.44 21 ALA B C 1
ATOM 1720 O O . ALA B 1 21 ? -30.101 52.668 60.738 1.00 14.52 21 ALA B O 1
ATOM 1722 N N . LYS B 1 22 ? -30.555 53.578 58.750 1.00 14.99 22 LYS B N 1
ATOM 1723 C CA . LYS B 1 22 ? -29.753 52.609 58.007 1.00 14.79 22 LYS B CA 1
ATOM 1724 C C . LYS B 1 22 ? -28.299 52.663 58.523 1.00 13.86 22 LYS B C 1
ATOM 1725 O O . LYS B 1 22 ? -27.658 51.641 58.701 1.00 14.23 22 LYS B O 1
ATOM 1731 N N . THR B 1 23 ? -27.771 53.871 58.713 1.00 14.17 23 THR B N 1
ATOM 1732 C CA . THR B 1 23 ? -26.387 53.978 59.183 1.00 13.76 23 THR B CA 1
ATOM 1733 C C . THR B 1 23 ? -26.263 53.285 60.551 1.00 13.30 23 THR B C 1
ATOM 1734 O O . THR B 1 23 ? -25.282 52.560 60.792 1.00 12.28 23 THR B O 1
ATOM 1738 N N . LEU B 1 24 ? -27.193 53.545 61.470 1.00 13.15 24 LEU B N 1
ATOM 1739 C CA . LEU B 1 24 ? -27.127 52.887 62.755 1.00 12.79 24 LEU B CA 1
ATOM 1740 C C . LEU B 1 24 ? -27.225 51.372 62.644 1.00 13.16 24 LEU B C 1
ATOM 1741 O O . LEU B 1 24 ? -26.611 50.656 63.393 1.00 13.21 24 LEU B O 1
ATOM 1746 N N . GLU B 1 25 ? -28.099 50.880 61.773 1.00 12.34 25 GLU B N 1
ATOM 1747 C CA . GLU B 1 25 ? -28.236 49.446 61.546 1.00 13.60 25 GLU B CA 1
ATOM 1748 C C . GLU B 1 25 ? -26.912 48.819 61.192 1.00 13.59 25 GLU B C 1
ATOM 1749 O O . GLU B 1 25 ? -26.474 47.825 61.826 1.00 14.88 25 GLU B O 1
ATOM 1755 N N . PHE B 1 26 ? -26.222 49.405 60.206 1.00 12.46 26 PHE B N 1
ATOM 1756 C CA . PHE B 1 26 ? -24.951 48.835 59.773 1.00 13.46 26 PHE B CA 1
ATOM 1757 C C . PHE B 1 26 ? -23.831 49.138 60.752 1.00 11.75 26 PHE B C 1
ATOM 1758 O O . PHE B 1 26 ? -23.041 48.232 61.137 1.00 13.38 26 PHE B O 1
ATOM 1766 N N . HIS B 1 27 ? -23.768 50.363 61.224 0.50 7.53 27 HIS B N 1
ATOM 1767 C CA . HIS B 1 27 ? -22.623 50.778 62.017 0.50 7.05 27 HIS B CA 1
ATOM 1768 C C . HIS B 1 27 ? -22.668 50.152 63.412 0.50 7.75 27 HIS B C 1
ATOM 1769 O O . HIS B 1 27 ? -21.705 49.628 63.876 0.50 5.81 27 HIS B O 1
ATOM 1776 N N . TYR B 1 28 ? -23.812 50.217 64.048 1.00 11.22 28 TYR B N 1
ATOM 1777 C CA . TYR B 1 28 ? -23.994 49.618 65.355 1.00 13.21 28 TYR B CA 1
ATOM 1778 C C . TYR B 1 28 ? -24.255 48.072 65.231 1.00 14.63 28 TYR B C 1
ATOM 1779 O O . TYR B 1 28 ? -23.618 47.251 65.880 1.00 13.83 28 TYR B O 1
ATOM 1788 N N . GLY B 1 29 ? -25.169 47.715 64.344 1.00 14.07 29 GLY B N 1
ATOM 1789 C CA . GLY B 1 29 ? -25.711 46.351 64.238 1.00 15.21 29 GLY B CA 1
ATOM 1790 C C . GLY B 1 29 ? -24.687 45.381 63.700 1.00 16.08 29 GLY B C 1
ATOM 1791 O O . GLY B 1 29 ? -24.631 44.235 64.172 1.00 17.68 29 GLY B O 1
ATOM 1792 N N . LYS B 1 30 ? -23.851 45.840 62.759 1.00 15.52 30 LYS B N 1
ATOM 1793 C CA . LYS B 1 30 ? -22.865 44.989 62.109 1.00 14.34 30 LYS B CA 1
ATOM 1794 C C . LYS B 1 30 ? -21.433 45.328 62.490 1.00 14.13 30 LYS B C 1
ATOM 1795 O O . LYS B 1 30 ? -20.723 44.459 62.951 1.00 14.74 30 LYS B O 1
ATOM 1801 N N . HIS B 1 31 ? -20.984 46.560 62.274 1.00 12.74 31 HIS B N 1
ATOM 1802 C CA . HIS B 1 31 ? -19.561 46.853 62.509 1.00 12.22 31 HIS B CA 1
ATOM 1803 C C . HIS B 1 31 ? -19.225 46.710 63.987 1.00 13.53 31 HIS B C 1
ATOM 1804 O O . HIS B 1 31 ? -18.329 45.990 64.334 1.00 13.43 31 HIS B O 1
ATOM 1811 N N . HIS B 1 32 ? -19.927 47.425 64.836 1.00 14.05 32 HIS B N 1
ATOM 1812 C CA . HIS B 1 32 ? -19.638 47.416 66.255 1.00 13.24 32 HIS B CA 1
ATOM 1813 C C . HIS B 1 32 ? -19.780 46.016 66.855 1.00 12.99 32 HIS B C 1
ATOM 1814 O O . HIS B 1 32 ? -18.902 45.525 67.647 1.00 13.12 32 HIS B O 1
ATOM 1821 N N . LYS B 1 33 ? -20.863 45.362 66.516 1.00 13.83 33 LYS B N 1
ATOM 1822 C CA . LYS B 1 33 ? -21.076 44.005 67.026 1.00 13.95 33 LYS B CA 1
ATOM 1823 C C . LYS B 1 33 ? -19.998 43.058 66.566 1.00 13.57 33 LYS B C 1
ATOM 1824 O O . LYS B 1 33 ? -19.601 42.163 67.308 1.00 13.60 33 LYS B O 1
ATOM 1830 N N . GLY B 1 34 ? -19.521 43.261 65.338 1.00 14.24 34 GLY B N 1
ATOM 1831 C CA . GLY B 1 34 ? -18.446 42.486 64.779 1.00 12.73 34 GLY B CA 1
ATOM 1832 C C . GLY B 1 34 ? -17.210 42.606 65.609 1.00 11.44 34 GLY B C 1
ATOM 1833 O O . GLY B 1 34 ? -16.561 41.622 65.856 1.00 12.74 34 GLY B O 1
ATOM 1834 N N . TYR B 1 35 ? -16.885 43.804 66.035 0.50 7.40 35 TYR B N 1
ATOM 1835 C CA . TYR B 1 35 ? -15.687 43.983 66.841 0.50 6.32 35 TYR B CA 1
ATOM 1836 C C . TYR B 1 35 ? -15.811 43.285 68.204 0.50 7.35 35 TYR B C 1
ATOM 1837 O O . TYR B 1 35 ? -14.872 42.744 68.734 0.50 5.60 35 TYR B O 1
ATOM 1846 N N . VAL B 1 36 ? -16.989 43.345 68.777 1.00 10.58 36 VAL B N 1
ATOM 1847 C CA . VAL B 1 36 ? -17.273 42.643 70.025 1.00 11.17 36 VAL B CA 1
ATOM 1848 C C . VAL B 1 36 ? -17.090 41.144 69.821 1.00 13.64 36 VAL B C 1
ATOM 1849 O O . VAL B 1 36 ? -16.457 40.477 70.652 1.00 13.05 36 VAL B O 1
ATOM 1853 N N . ASP B 1 37 ? -17.645 40.621 68.727 1.00 13.42 37 ASP B N 1
ATOM 1854 C CA . ASP B 1 37 ? -17.580 39.203 68.425 1.00 14.40 37 ASP B CA 1
ATOM 1855 C C . ASP B 1 37 ? -16.137 38.757 68.267 1.00 15.09 37 ASP B C 1
ATOM 1856 O O . ASP B 1 37 ? -15.741 37.728 68.869 1.00 15.31 37 ASP B O 1
ATOM 1861 N N . ASN B 1 38 ? -15.344 39.521 67.493 1.00 15.66 38 ASN B N 1
ATOM 1862 C CA . ASN B 1 38 ? -13.907 39.256 67.391 1.00 16.51 38 ASN B CA 1
ATOM 1863 C C . ASN B 1 38 ? -13.141 39.402 68.661 1.00 15.77 38 ASN B C 1
ATOM 1864 O O . ASN B 1 38 ? -12.342 38.512 68.992 1.00 15.54 38 ASN B O 1
ATOM 1869 N N . LEU B 1 39 ? -13.467 40.418 69.452 1.00 15.06 39 LEU B N 1
ATOM 1870 C CA . LEU B 1 39 ? -12.808 40.584 70.748 1.00 15.06 39 LEU B CA 1
ATOM 1871 C C . LEU B 1 39 ? -13.086 39.324 71.603 1.00 14.56 39 LEU B C 1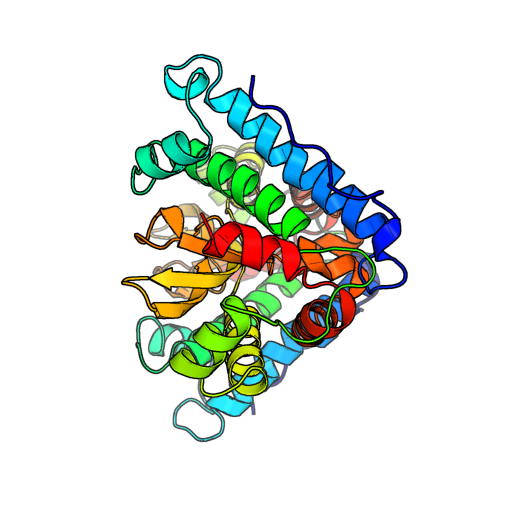
ATOM 1872 O O . LEU B 1 39 ? -12.161 38.782 72.222 1.00 14.74 39 LEU B O 1
ATOM 1877 N N . ASN B 1 40 ? -14.331 38.868 71.637 1.00 14.58 40 ASN B N 1
ATOM 1878 C CA . ASN B 1 40 ? -14.743 37.712 72.448 1.00 14.37 40 ASN B CA 1
ATOM 1879 C C . ASN B 1 40 ? -14.045 36.424 71.947 1.00 15.92 40 ASN B C 1
ATOM 1880 O O . ASN B 1 40 ? -13.505 35.661 72.754 1.00 16.77 40 ASN B O 1
ATOM 1885 N N . LYS B 1 41 ? -13.945 36.241 70.642 1.00 16.81 41 LYS B N 1
ATOM 1886 C CA . LYS B 1 41 ? -13.227 35.088 70.057 1.00 19.41 41 LYS B CA 1
ATOM 1887 C C . LYS B 1 41 ? -11.791 35.013 70.569 1.00 19.08 41 LYS B C 1
ATOM 1888 O O . LYS B 1 41 ? -11.274 33.939 70.918 1.00 21.17 41 LYS B O 1
ATOM 1894 N N . LEU B 1 42 ? -11.147 36.160 70.596 1.00 19.56 42 LEU B N 1
ATOM 1895 C CA . LEU B 1 42 ? -9.716 36.246 70.884 1.00 19.48 42 LEU B CA 1
ATOM 1896 C C . LEU B 1 42 ? -9.431 36.366 72.376 1.00 20.28 42 LEU B C 1
ATOM 1897 O O . LEU B 1 42 ? -8.300 36.232 72.763 1.00 22.42 42 LEU B O 1
ATOM 1902 N N . THR B 1 43 ? -10.435 36.592 73.213 1.00 18.64 43 THR B N 1
ATOM 1903 C CA . THR B 1 43 ? -10.146 36.755 74.640 1.00 18.37 43 THR B CA 1
ATOM 1904 C C . THR B 1 43 ? -10.823 35.811 75.576 1.00 18.76 43 THR B C 1
ATOM 1905 O O . THR B 1 43 ? -10.405 35.671 76.705 1.00 19.21 43 THR B O 1
ATOM 1909 N N . GLN B 1 44 ? -11.933 35.206 75.174 1.00 19.57 44 GLN B N 1
ATOM 1910 C CA . GLN B 1 44 ? -12.655 34.388 76.133 1.00 21.49 44 GLN B CA 1
ATOM 1911 C C . GLN B 1 44 ? -11.883 33.143 76.529 1.00 23.98 44 GLN B C 1
ATOM 1912 O O . GLN B 1 44 ? -12.181 32.542 77.565 1.00 25.87 44 GLN B O 1
ATOM 1918 N N . ASP B 1 45 ? -10.886 32.787 75.726 1.00 26.11 45 ASP B N 1
ATOM 1919 C CA . ASP B 1 45 ? -9.896 31.776 76.090 1.00 29.19 45 ASP B CA 1
ATOM 1920 C C . ASP B 1 45 ? -9.000 32.083 77.340 1.00 29.65 45 ASP B C 1
ATOM 1921 O O . ASP B 1 45 ? -8.453 31.149 77.946 1.00 30.25 45 ASP B O 1
ATOM 1926 N N . THR B 1 46 ? -8.940 33.342 77.788 1.00 29.39 46 THR B N 1
ATOM 1927 C CA . THR B 1 46 ? -7.706 33.888 78.394 1.00 28.70 46 THR B CA 1
ATOM 1928 C C . THR B 1 46 ? -7.807 34.741 79.649 1.00 29.66 46 THR B C 1
ATOM 1929 O O . THR B 1 46 ? -8.886 35.052 80.164 1.00 30.12 46 THR B O 1
ATOM 1933 N N . GLU B 1 47 ? -6.627 35.157 80.101 1.00 30.20 47 GLU B N 1
ATOM 1934 C CA . GLU B 1 47 ? -6.445 36.158 81.152 1.00 31.35 47 GLU B CA 1
ATOM 1935 C C . GLU B 1 47 ? -7.246 37.450 80.944 1.00 30.21 47 GLU B C 1
ATOM 1936 O O . GLU B 1 47 ? -7.619 38.128 81.905 1.00 30.22 47 GLU B O 1
ATOM 1942 N N . LEU B 1 48 ? -7.482 37.816 79.685 1.00 28.47 48 LEU B N 1
ATOM 1943 C CA . LEU B 1 48 ? -8.070 39.122 79.398 1.00 28.33 48 LEU B CA 1
ATOM 1944 C C . LEU B 1 48 ? -9.587 39.053 79.348 1.00 28.15 48 LEU B C 1
ATOM 1945 O O . LEU B 1 48 ? -10.257 40.058 79.109 1.00 28.90 48 LEU B O 1
ATOM 1950 N N . ALA B 1 49 ? -10.149 37.881 79.589 1.00 28.07 49 ALA B N 1
ATOM 1951 C CA . ALA B 1 49 ? -11.605 37.753 79.514 1.00 29.25 49 ALA B CA 1
ATOM 1952 C C . ALA B 1 49 ? -12.331 38.647 80.549 1.00 30.21 49 ALA B C 1
ATOM 1953 O O . ALA B 1 49 ? -13.407 39.134 80.244 1.00 31.87 49 ALA B O 1
ATOM 1955 N N . ASP B 1 50 ? -11.746 38.908 81.717 1.00 30.90 50 ASP B N 1
ATOM 1956 C CA . ASP B 1 50 ? -12.465 39.654 82.780 1.00 31.46 50 ASP B CA 1
ATOM 1957 C C . ASP B 1 50 ? -12.082 41.122 82.884 1.00 30.69 50 ASP B C 1
ATOM 1958 O O . ASP B 1 50 ? -12.470 41.809 83.844 1.00 31.52 50 ASP B O 1
ATOM 1963 N N . LYS B 1 51 ? -11.310 41.592 81.912 1.00 28.85 51 LYS B N 1
ATOM 1964 C CA . LYS B 1 51 ? -10.673 42.882 82.016 1.00 27.64 51 LYS B CA 1
ATOM 1965 C C . LYS B 1 51 ? -11.603 43.895 81.391 1.00 25.40 51 LYS B C 1
ATOM 1966 O O . LYS B 1 51 ? -12.346 43.575 80.476 1.00 25.65 51 LYS B O 1
ATOM 1972 N N . SER B 1 52 ? -11.619 45.095 81.929 1.00 23.06 52 SER B N 1
ATOM 1973 C CA . SER B 1 52 ? -12.272 46.217 81.257 1.00 22.57 52 SER B CA 1
ATOM 1974 C C . SER B 1 52 ? -11.611 46.444 79.898 1.00 21.20 52 SER B C 1
ATOM 1975 O O . SER B 1 52 ? -10.425 46.137 79.701 1.00 21.38 52 SER B O 1
ATOM 1978 N N . LEU B 1 53 ? -12.385 46.966 78.967 1.00 19.66 53 LEU B N 1
ATOM 1979 C CA . LEU B 1 53 ? -11.876 47.306 77.652 1.00 19.10 53 LEU B CA 1
ATOM 1980 C C . LEU B 1 53 ? -10.667 48.189 77.806 1.00 18.11 53 LEU B C 1
ATOM 1981 O O . LEU B 1 53 ? -9.674 48.043 77.084 1.00 18.30 53 LEU B O 1
ATOM 1986 N N . GLU B 1 54 ? -10.757 49.162 78.715 1.00 17.81 54 GLU B N 1
ATOM 1987 C CA . GLU B 1 54 ? -9.653 50.095 78.902 1.00 18.26 54 GLU B CA 1
ATOM 1988 C C . GLU B 1 54 ? -8.363 49.353 79.283 1.00 18.33 54 GLU B C 1
ATOM 1989 O O . GLU B 1 54 ? -7.290 49.656 78.783 1.00 17.27 54 GLU B O 1
ATOM 1995 N N . ASP B 1 55 ? -8.490 48.364 80.138 1.00 18.88 55 ASP B N 1
ATOM 1996 C CA . ASP B 1 55 ? -7.311 47.578 80.542 1.00 19.60 55 ASP B CA 1
ATOM 1997 C C . ASP B 1 55 ? -6.745 46.670 79.438 1.00 18.45 55 ASP B C 1
ATOM 1998 O O . ASP B 1 55 ? -5.544 46.574 79.281 1.00 18.94 55 ASP B O 1
ATOM 2003 N N . VAL B 1 56 ? -7.608 46.042 78.659 1.00 17.63 56 VAL B N 1
ATOM 2004 C CA . VAL B 1 56 ? -7.203 45.242 77.504 1.00 16.89 56 VAL B CA 1
ATOM 2005 C C . VAL B 1 56 ? -6.428 46.139 76.523 1.00 17.18 56 VAL B C 1
ATOM 2006 O O . VAL B 1 56 ? -5.322 45.787 76.058 1.00 17.57 56 VAL B O 1
ATOM 2010 N N . ILE B 1 57 ? -6.983 47.317 76.243 1.00 17.17 57 ILE B N 1
ATOM 2011 C CA . ILE B 1 57 ? -6.395 48.256 75.297 1.00 17.30 57 ILE B CA 1
ATOM 2012 C C . ILE B 1 57 ? -4.998 48.670 75.733 1.00 18.11 57 ILE B C 1
ATOM 2013 O O . ILE B 1 57 ? -4.032 48.607 74.954 1.00 18.25 57 ILE B O 1
ATOM 2018 N N . ARG B 1 58 ? -4.874 49.106 76.976 1.00 19.08 58 ARG B N 1
ATOM 2019 C CA . ARG B 1 58 ? -3.564 49.502 77.466 1.00 20.53 58 ARG B CA 1
ATOM 2020 C C . ARG B 1 58 ? -2.565 48.352 77.576 1.00 21.31 58 ARG B C 1
ATOM 2021 O O . ARG B 1 58 ? -1.372 48.548 77.353 1.00 21.90 58 ARG B O 1
ATOM 2029 N N . THR B 1 59 ? -3.045 47.162 77.904 1.00 21.99 59 THR B N 1
ATOM 2030 C CA . THR B 1 59 ? -2.160 45.998 78.084 1.00 22.51 59 THR B CA 1
ATOM 2031 C C . THR B 1 59 ? -1.638 45.477 76.761 1.00 22.12 59 THR B C 1
ATOM 2032 O O . THR B 1 59 ? -0.461 45.103 76.636 1.00 22.71 59 THR B O 1
ATOM 2036 N N . THR B 1 60 ? -2.485 45.492 75.739 1.00 20.79 60 THR B N 1
ATOM 2037 C CA . THR B 1 60 ? -2.108 44.936 74.454 1.00 20.18 60 THR B CA 1
ATOM 2038 C C . THR B 1 60 ? -1.543 45.944 73.458 1.00 20.47 60 THR B C 1
ATOM 2039 O O . THR B 1 60 ? -1.001 45.528 72.420 1.00 20.14 60 THR B O 1
ATOM 2043 N N . TYR B 1 61 ? -1.630 47.233 73.772 1.00 20.47 61 TYR B N 1
ATOM 2044 C CA . TYR B 1 61 ? -0.935 48.250 72.962 1.00 21.49 61 TYR B CA 1
ATOM 2045 C C . TYR B 1 61 ? 0.550 47.924 72.787 1.00 21.78 61 TYR B C 1
ATOM 2046 O O . TYR B 1 61 ? 1.279 47.756 73.756 1.00 22.00 61 TYR B O 1
ATOM 2055 N N . GLY B 1 62 ? 0.979 47.826 71.533 1.00 21.97 62 GLY B N 1
ATOM 2056 C CA . GLY B 1 62 ? 2.380 47.591 71.242 1.00 22.16 62 GLY B CA 1
ATOM 2057 C C . GLY B 1 62 ? 2.871 46.157 71.311 1.00 21.58 62 GLY B C 1
ATOM 2058 O O . GLY B 1 62 ? 4.057 45.893 71.046 1.00 21.37 62 GLY B O 1
ATOM 2059 N N . ASP B 1 63 ? 1.994 45.228 71.679 1.00 20.95 63 ASP B N 1
ATOM 2060 C CA . ASP B 1 63 ? 2.346 43.821 71.857 1.00 19.86 63 ASP B CA 1
ATOM 2061 C C . ASP B 1 63 ? 2.204 43.182 70.495 1.00 19.84 63 ASP B C 1
ATOM 2062 O O . ASP B 1 63 ? 1.116 43.075 69.978 1.00 20.44 63 ASP B O 1
ATOM 2067 N N . ALA B 1 64 ? 3.313 42.763 69.916 1.00 19.56 64 ALA B N 1
ATOM 2068 C CA . ALA B 1 64 ? 3.325 42.249 68.543 1.00 19.89 64 ALA B CA 1
ATOM 2069 C C . ALA B 1 64 ? 2.475 40.996 68.334 1.00 19.49 64 ALA B C 1
ATOM 2070 O O . ALA B 1 64 ? 2.136 40.663 67.193 1.00 20.06 64 ALA B O 1
ATOM 2072 N N . ALA B 1 65 ? 2.151 40.306 69.418 1.00 18.84 65 ALA B N 1
ATOM 2073 C CA . ALA B 1 65 ? 1.374 39.066 69.347 1.00 19.43 65 ALA B CA 1
ATOM 2074 C C . ALA B 1 65 ? -0.089 39.287 69.533 1.00 19.00 65 ALA B C 1
ATOM 2075 O O . ALA B 1 65 ? -0.867 38.350 69.262 1.00 20.53 65 ALA B O 1
ATOM 2077 N N . LYS B 1 66 ? -0.473 40.498 69.978 1.00 18.29 66 LYS B N 1
ATOM 2078 C CA . LYS B 1 66 ? -1.854 40.794 70.346 1.00 18.17 66 LYS B CA 1
ATOM 2079 C C . LYS B 1 66 ? -2.487 41.944 69.561 1.00 17.46 66 LYS B C 1
ATOM 2080 O O . LYS B 1 66 ? -3.390 42.577 70.061 1.00 16.79 66 LYS B O 1
ATOM 2086 N N . VAL B 1 67 ? -2.062 42.175 68.321 1.00 17.73 67 VAL B N 1
ATOM 2087 C CA . VAL B 1 67 ? -2.619 43.275 67.521 1.00 18.60 67 VAL B CA 1
ATOM 2088 C C . VAL B 1 67 ? -4.125 43.083 67.333 1.00 17.57 67 VAL B C 1
ATOM 2089 O O . VAL B 1 67 ? -4.896 44.048 67.426 1.00 17.30 67 VAL B O 1
ATOM 2093 N N . GLY B 1 68 ? -4.533 41.858 67.025 1.00 16.13 68 GLY B N 1
ATOM 2094 C CA . GLY B 1 68 ? -5.956 41.565 66.827 1.00 16.05 68 GLY B CA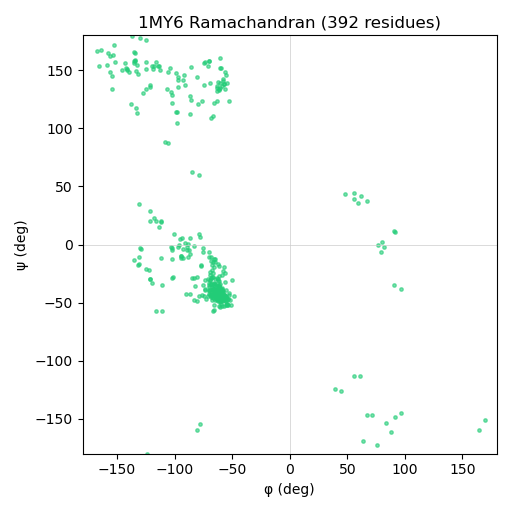 1
ATOM 2095 C C . GLY B 1 68 ? -6.821 41.925 68.037 1.00 15.04 68 GLY B C 1
ATOM 2096 O O . GLY B 1 68 ? -7.877 42.548 67.928 1.00 16.02 68 GLY B O 1
ATOM 2097 N N . ILE B 1 69 ? -6.392 41.524 69.219 1.00 15.31 69 ILE B N 1
ATOM 2098 C CA . ILE B 1 69 ? -7.088 41.865 70.441 1.00 14.99 69 ILE B CA 1
ATOM 2099 C C . ILE B 1 69 ? -7.073 43.393 70.627 1.00 15.14 69 ILE B C 1
ATOM 2100 O O . ILE B 1 69 ? -8.091 43.971 70.894 1.00 15.96 69 ILE B O 1
ATOM 2105 N N . PHE B 1 70 ? -5.921 44.036 70.451 1.00 14.26 70 PHE B N 1
ATOM 2106 C CA . PHE B 1 70 ? -5.855 45.492 70.574 1.00 14.00 70 PHE B CA 1
ATOM 2107 C C . PHE B 1 70 ? -6.874 46.178 69.663 1.00 13.82 70 PHE B C 1
ATOM 2108 O O . PHE B 1 70 ? -7.620 47.001 70.104 1.00 13.99 70 PHE B O 1
ATOM 2116 N N . ASN B 1 71 ? -6.862 45.832 68.389 1.00 12.61 71 ASN B N 1
ATOM 2117 C CA . ASN B 1 71 ? -7.634 46.541 67.388 1.00 12.86 71 ASN B CA 1
ATOM 2118 C C . ASN B 1 71 ? -9.073 46.352 67.687 1.00 13.04 71 ASN B C 1
ATOM 2119 O O . ASN B 1 71 ? -9.859 47.278 67.547 1.00 13.92 71 ASN B O 1
ATOM 2124 N N . ASN B 1 72 ? -9.449 45.135 68.053 1.00 13.11 72 ASN B N 1
ATOM 2125 C CA . ASN B 1 72 ? -10.870 44.881 68.325 1.00 12.59 72 ASN B CA 1
ATOM 2126 C C . ASN B 1 72 ? -11.325 45.562 69.622 1.00 13.14 72 ASN B C 1
ATOM 2127 O O . ASN B 1 72 ? -12.410 46.144 69.678 1.00 12.70 72 ASN B O 1
ATOM 2132 N N . ALA B 1 73 ? -10.539 45.471 70.689 1.00 12.98 73 ALA B N 1
ATOM 2133 C CA . ALA B 1 73 ? -10.923 46.074 71.934 1.00 12.91 73 ALA B CA 1
ATOM 2134 C C . ALA B 1 73 ? -10.979 47.552 71.786 1.00 12.57 73 ALA B C 1
ATOM 2135 O O . ALA B 1 73 ? -11.907 48.164 72.276 1.00 12.55 73 ALA B O 1
ATOM 2137 N N . ALA B 1 74 ? -9.968 48.129 71.141 1.00 13.19 74 ALA B N 1
ATOM 2138 C CA . ALA B 1 74 ? -9.943 49.565 70.900 1.00 13.29 74 ALA B CA 1
ATOM 2139 C C . ALA B 1 74 ? -11.207 49.984 70.113 1.00 13.83 74 ALA B C 1
ATOM 2140 O O . ALA B 1 74 ? -11.886 50.944 70.499 1.00 13.53 74 ALA B O 1
ATOM 2142 N N . GLN B 1 75 ? -11.550 49.248 69.045 1.00 13.28 75 GLN B N 1
ATOM 2143 C CA . GLN B 1 75 ? -12.766 49.578 68.280 1.00 13.73 75 GLN B CA 1
ATOM 2144 C C . GLN B 1 75 ? -14.057 49.384 69.035 1.00 13.01 75 GLN B C 1
ATOM 2145 O O . GLN B 1 75 ? -15.001 50.203 68.910 1.00 12.51 75 GLN B O 1
ATOM 2151 N N . VAL B 1 76 ? -14.154 48.372 69.890 1.00 12.53 76 VAL B N 1
ATOM 2152 C CA . VAL B 1 76 ? -15.336 48.246 70.742 1.00 13.43 76 VAL B CA 1
ATOM 2153 C C . VAL B 1 76 ? -15.468 49.490 71.642 1.00 12.84 76 VAL B C 1
ATOM 2154 O O . VAL B 1 76 ? -16.556 50.081 71.749 1.00 14.28 76 VAL B O 1
ATOM 2158 N N . TRP B 1 77 ? -14.370 49.932 72.222 1.00 12.67 77 TRP B N 1
ATOM 2159 C CA . TRP B 1 77 ? -14.387 51.033 73.177 1.00 13.10 77 TRP B CA 1
ATOM 2160 C C . TRP B 1 77 ? -14.698 52.331 72.425 1.00 12.55 77 TRP B C 1
ATOM 2161 O O . TRP B 1 77 ? -15.523 53.163 72.867 1.00 10.29 77 TRP B O 1
ATOM 2172 N N . ASN B 1 78 ? -14.071 52.478 71.251 1.00 12.34 78 ASN B N 1
ATOM 2173 C CA . ASN B 1 78 ? -14.223 53.685 70.442 1.00 11.50 78 ASN B CA 1
ATOM 2174 C C . ASN B 1 78 ? -15.661 53.869 69.975 1.00 10.73 78 ASN B C 1
ATOM 2175 O O . ASN B 1 78 ? -16.144 54.983 70.020 1.00 12.09 78 ASN B O 1
ATOM 2180 N N . HIS B 1 79 ? -16.317 52.793 69.557 0.50 6.87 79 HIS B N 1
ATOM 2181 C CA . HIS B 1 79 ? -17.692 52.925 69.097 0.50 6.42 79 HIS B CA 1
ATOM 2182 C C . HIS B 1 79 ? -18.650 53.291 70.220 0.50 6.68 79 HIS B C 1
ATOM 2183 O O . HIS B 1 79 ? -19.482 54.152 70.061 0.50 5.24 79 HIS B O 1
ATOM 2190 N N . THR B 1 80 ? -18.512 52.645 71.372 1.00 11.36 80 THR B N 1
ATOM 2191 C CA . THR B 1 80 ? -19.291 53.006 72.519 1.00 12.57 80 THR B CA 1
ATOM 2192 C C . THR B 1 80 ? -19.113 54.489 72.882 1.00 11.22 80 THR B C 1
ATOM 2193 O O . THR B 1 80 ? -20.067 55.189 73.160 1.00 13.66 80 THR B O 1
ATOM 2197 N N . PHE B 1 81 ? -17.873 54.959 72.876 1.00 10.79 81 PHE B N 1
ATOM 2198 C CA . PHE B 1 81 ? -17.559 56.352 73.144 1.00 10.69 81 PHE B CA 1
ATOM 2199 C C . PHE B 1 81 ? -18.218 57.281 72.100 1.00 11.16 81 PHE B C 1
ATOM 2200 O O . PHE B 1 81 ? -18.695 58.354 72.459 1.00 11.71 81 PHE B O 1
ATOM 2208 N N . PHE B 1 82 ? -18.279 56.831 70.847 1.00 12.43 82 PHE B N 1
ATOM 2209 C CA . PHE B 1 82 ? -18.916 57.577 69.777 1.00 12.35 82 PHE B CA 1
ATOM 2210 C C . PHE B 1 82 ? -20.404 57.681 69.961 1.00 12.85 82 PHE B C 1
ATOM 2211 O O . PHE B 1 82 ? -20.954 58.779 69.813 1.00 13.47 82 PHE B O 1
ATOM 2219 N N . TRP B 1 83 ? -21.082 56.580 70.260 1.00 12.94 83 TRP B N 1
ATOM 2220 C CA . TRP B 1 83 ? -22.540 56.658 70.398 1.00 12.78 83 TRP B CA 1
ATOM 2221 C C . TRP B 1 83 ? -22.896 57.640 71.537 1.00 12.90 83 TRP B C 1
ATOM 2222 O O . TRP B 1 83 ? -23.828 58.395 71.435 1.00 11.53 83 TRP B O 1
ATOM 2233 N N . ASN B 1 84 ? -22.128 57.617 72.608 1.00 13.02 84 ASN B N 1
ATOM 2234 C CA . ASN B 1 84 ? -22.335 58.499 73.745 1.00 13.56 84 ASN B CA 1
ATOM 2235 C C . ASN B 1 84 ? -22.009 59.943 73.401 1.00 13.63 84 ASN B C 1
ATOM 2236 O O . ASN B 1 84 ? -22.547 60.886 74.032 1.00 13.98 84 ASN B O 1
ATOM 2241 N N . SER B 1 85 ? -21.162 60.152 72.390 1.00 13.75 85 SER B N 1
ATOM 2242 C CA . SER B 1 85 ? -20.827 61.479 71.905 1.00 13.90 85 SER B CA 1
ATOM 2243 C C . SER B 1 85 ? -21.936 62.095 71.090 1.00 13.85 85 SER B C 1
ATOM 2244 O O . SER B 1 85 ? -21.829 63.252 70.704 1.00 15.10 85 SER B O 1
ATOM 2247 N N . LEU B 1 86 ? -22.979 61.316 70.811 1.00 14.87 86 LEU B N 1
ATOM 2248 C CA . LEU B 1 86 ? -24.090 61.750 70.014 1.00 14.28 86 LEU B CA 1
ATOM 2249 C C . LEU B 1 86 ? -25.340 61.823 70.858 1.00 14.22 86 LEU B C 1
ATOM 2250 O O . LEU B 1 86 ? -25.492 61.073 71.793 1.00 15.16 86 LEU B O 1
ATOM 2255 N N . LYS B 1 87 ? -26.269 62.685 70.458 1.00 14.92 87 LYS B N 1
ATOM 2256 C CA . LYS B 1 87 ? -27.651 62.609 70.906 1.00 14.23 87 LYS B CA 1
ATOM 2257 C C . LYS B 1 87 ? -28.618 63.184 69.875 1.00 14.65 87 LYS B C 1
ATOM 2258 O O . LYS B 1 87 ? -28.271 63.995 69.064 1.00 15.29 87 LYS B O 1
ATOM 2264 N N . PRO B 1 88 ? -29.862 62.762 69.933 1.00 13.94 88 PRO B N 1
ATOM 2265 C CA . PRO B 1 88 ? -30.871 63.504 69.186 1.00 14.88 88 PRO B CA 1
ATOM 2266 C C . PRO B 1 88 ? -30.923 64.915 69.719 1.00 14.76 88 PRO B C 1
ATOM 2267 O O . PRO B 1 88 ? -30.897 65.122 70.923 1.00 14.56 88 PRO B O 1
ATOM 2271 N N . GLY B 1 89 ? -30.937 65.901 68.834 1.00 15.70 89 GLY B N 1
ATOM 2272 C CA . GLY B 1 89 ? -30.998 67.262 69.281 1.00 15.72 89 GLY B CA 1
ATOM 2273 C C . GLY B 1 89 ? -29.767 67.706 70.008 1.00 15.21 89 GLY B C 1
ATOM 2274 O O . GLY B 1 89 ? -29.858 68.455 70.974 1.00 15.98 89 GLY B O 1
ATOM 2275 N N . GLY B 1 90 ? -28.602 67.248 69.553 1.00 14.26 90 GLY B N 1
ATOM 2276 C CA . GLY B 1 90 ? -27.332 67.748 70.016 1.00 14.31 90 GLY B CA 1
ATOM 2277 C C . GLY B 1 90 ? -26.977 69.072 69.388 1.00 13.83 90 GLY B C 1
ATOM 2278 O O . GLY B 1 90 ? -27.834 69.845 69.025 1.00 15.01 90 GLY B O 1
ATOM 2279 N N . GLY B 1 91 ? -25.678 69.354 69.311 1.00 13.73 91 GLY B N 1
ATOM 2280 C CA . GLY B 1 91 ? -25.237 70.622 68.782 1.00 12.76 91 GLY B CA 1
ATOM 2281 C C . GLY B 1 91 ? -25.254 71.711 69.856 1.00 13.11 91 GLY B C 1
ATOM 2282 O O . GLY B 1 91 ? -25.133 71.437 71.057 1.00 13.78 91 GLY B O 1
ATOM 2283 N N . GLY B 1 92 ? -25.410 72.962 69.429 1.00 14.00 92 GLY B N 1
ATOM 2284 C CA . GLY B 1 92 ? -25.266 74.084 70.326 1.00 13.54 92 GLY B CA 1
ATOM 2285 C C . GLY B 1 92 ? -23.889 74.240 70.912 1.00 14.71 92 GLY B C 1
ATOM 2286 O O . GLY B 1 92 ? -22.939 73.617 70.484 1.00 15.08 92 GLY B O 1
ATOM 2287 N N . VAL B 1 93 ? -23.783 75.118 71.903 1.00 14.32 93 VAL B N 1
ATOM 2288 C CA . VAL B 1 93 ? -22.490 75.444 72.475 1.00 15.04 93 VAL B CA 1
ATOM 2289 C C . VAL B 1 93 ? -22.331 74.788 73.850 1.00 14.77 93 VAL B C 1
ATOM 2290 O O . VAL B 1 93 ? -23.270 74.604 74.614 1.00 15.69 93 VAL B O 1
ATOM 2294 N N . PRO B 1 94 ? -21.100 74.448 74.186 1.00 15.36 94 PRO B N 1
ATOM 2295 C CA . PRO B 1 94 ? -20.844 73.968 75.523 1.00 15.32 94 PRO B CA 1
ATOM 2296 C C . PRO B 1 94 ? -20.982 75.119 76.512 1.00 15.26 94 PRO B C 1
ATOM 2297 O O . PRO B 1 94 ? -20.829 76.280 76.157 1.00 15.87 94 PRO B O 1
ATOM 2301 N N . THR B 1 95 ? -21.226 74.748 77.754 1.00 15.22 95 THR B N 1
ATOM 2302 C CA . THR B 1 95 ? -21.336 75.667 78.890 1.00 14.88 95 THR B CA 1
ATOM 2303 C C . THR B 1 95 ? -20.479 75.211 80.057 1.00 14.97 95 THR B C 1
ATOM 2304 O O . THR B 1 95 ? -19.755 74.197 80.000 1.00 17.31 95 THR B O 1
ATOM 2308 N N . GLY B 1 96 ? -20.461 75.975 81.129 1.00 15.40 96 GLY B N 1
ATOM 2309 C CA . GLY B 1 96 ? -19.819 75.502 82.338 1.00 16.47 96 GLY B CA 1
ATOM 2310 C C . GLY B 1 96 ? -18.306 75.352 82.213 1.00 16.32 96 GLY B C 1
ATOM 2311 O O . GLY B 1 96 ? -17.615 76.114 81.464 1.00 17.68 96 GLY B O 1
ATOM 2312 N N . ASP B 1 97 ? -17.782 74.344 82.921 1.00 15.85 97 ASP B N 1
ATOM 2313 C CA . ASP B 1 97 ? -16.356 74.073 82.920 1.00 16.28 97 ASP B CA 1
ATOM 2314 C C . ASP B 1 97 ? -15.809 73.606 81.555 1.00 16.74 97 ASP B C 1
ATOM 2315 O O . ASP B 1 97 ? -14.716 74.027 81.161 1.00 16.73 97 ASP B O 1
ATOM 2320 N N . VAL B 1 98 ? -16.560 72.796 80.821 1.00 16.83 98 VAL B N 1
ATOM 2321 C CA . VAL B 1 98 ? -16.169 72.457 79.467 1.00 15.87 98 VAL B CA 1
ATOM 2322 C C . VAL B 1 98 ? -15.940 73.737 78.645 1.00 15.39 98 VAL B C 1
ATOM 2323 O O . VAL B 1 98 ? -14.905 73.902 77.984 1.00 15.53 98 VAL B O 1
ATOM 2327 N N . ALA B 1 99 ? -16.904 74.640 78.668 1.00 14.60 99 ALA B N 1
ATOM 2328 C CA . ALA B 1 99 ? -16.773 75.876 77.901 1.00 15.12 99 ALA B CA 1
ATOM 2329 C C . ALA B 1 99 ? -15.616 76.718 78.342 1.00 15.94 99 ALA B C 1
ATOM 2330 O O . ALA B 1 99 ? -14.944 77.305 77.513 1.00 16.71 99 ALA B O 1
ATOM 2332 N N . ALA B 1 100 ? -15.389 76.836 79.644 1.00 16.43 100 ALA B N 1
ATOM 2333 C CA . ALA B 1 100 ? -14.293 77.684 80.102 1.00 16.31 100 ALA B CA 1
ATOM 2334 C C . ALA B 1 100 ? -12.945 77.156 79.665 1.00 16.68 100 ALA B C 1
ATOM 2335 O O . ALA B 1 100 ? -12.064 77.904 79.291 1.00 17.84 100 ALA B O 1
ATOM 2337 N N . ARG B 1 101 ? -12.812 75.836 79.716 1.00 16.85 101 ARG B N 1
ATOM 2338 C CA . ARG B 1 101 ? -11.560 75.162 79.386 1.00 16.31 101 ARG B CA 1
ATOM 2339 C C . ARG B 1 101 ? -11.269 75.144 77.886 1.00 16.02 101 ARG B C 1
ATOM 2340 O O . ARG B 1 101 ? -10.112 75.178 77.469 1.00 17.31 101 ARG B O 1
ATOM 2348 N N . ILE B 1 102 ? -12.324 75.118 77.098 1.00 16.51 102 ILE B N 1
ATOM 2349 C CA . ILE B 1 102 ? -12.215 75.299 75.642 1.00 15.87 102 ILE B CA 1
ATOM 2350 C C . ILE B 1 102 ? -11.772 76.732 75.346 1.00 16.27 102 ILE B C 1
ATOM 2351 O O . ILE B 1 102 ? -10.810 76.974 74.605 1.00 17.33 102 ILE B O 1
ATOM 2356 N N . ASN B 1 103 ? -12.379 77.709 76.014 1.00 16.28 103 ASN B N 1
ATOM 2357 C CA . ASN B 1 103 ? -11.965 79.076 75.810 1.00 18.06 103 ASN B CA 1
ATOM 2358 C C . ASN B 1 103 ? -10.504 79.296 76.159 1.00 18.24 103 ASN B C 1
ATOM 2359 O O . ASN B 1 103 ? -9.828 80.019 75.467 1.00 18.44 103 ASN B O 1
ATOM 2364 N N . SER B 1 104 ? -10.066 78.726 77.277 1.00 19.35 104 SER B N 1
ATOM 2365 C CA . SER B 1 104 ? -8.669 78.828 77.718 1.00 20.01 104 SER B CA 1
ATOM 2366 C C . SER B 1 104 ? -7.699 78.260 76.671 1.00 20.35 104 SER B C 1
ATOM 2367 O O . SER B 1 104 ? -6.657 78.831 76.405 1.00 19.82 104 SER B O 1
ATOM 2370 N N . ALA B 1 105 ? -8.057 77.149 76.050 1.00 19.01 105 ALA B N 1
ATOM 2371 C CA . ALA B 1 105 ? -7.111 76.441 75.195 1.00 19.39 105 ALA B CA 1
ATOM 2372 C C . ALA B 1 105 ? -7.145 76.899 73.747 1.00 19.17 105 ALA B C 1
ATOM 2373 O O . ALA B 1 105 ? -6.086 77.031 73.086 1.00 20.71 105 ALA B O 1
ATOM 2375 N N . PHE B 1 106 ? -8.354 77.090 73.240 1.00 18.23 106 PHE B N 1
ATOM 2376 C CA . PHE B 1 106 ? -8.613 77.425 71.854 1.00 18.01 106 PHE B CA 1
ATOM 2377 C C . PHE B 1 106 ? -8.944 78.890 71.611 1.00 18.41 106 PHE B C 1
ATOM 2378 O O . PHE B 1 106 ? -8.991 79.313 70.455 1.00 19.69 106 PHE B O 1
ATOM 2386 N N . GLY B 1 107 ? -9.209 79.646 72.671 1.00 18.44 107 GLY B N 1
ATOM 2387 C CA . GLY B 1 107 ? -9.637 81.034 72.563 1.00 18.39 107 GLY B CA 1
ATOM 2388 C C . GLY B 1 107 ? -11.148 81.285 72.491 1.00 18.92 107 GLY B C 1
ATOM 2389 O O . GLY B 1 107 ? -11.662 82.262 73.011 1.00 20.72 107 GLY B O 1
ATOM 2390 N N . SER B 1 108 ? -11.865 80.389 71.854 1.00 18.40 108 SER B N 1
ATOM 2391 C CA . SER B 1 108 ? -13.305 80.458 71.739 1.00 17.36 108 SER B CA 1
ATOM 2392 C C . SER B 1 108 ? -13.794 79.092 71.298 1.00 17.01 108 SER B C 1
ATOM 2393 O O . SER B 1 108 ? -13.015 78.267 70.848 1.00 17.65 108 SER B O 1
ATOM 2396 N N . TYR B 1 109 ? -15.110 78.881 71.391 1.00 15.49 109 TYR B N 1
ATOM 2397 C CA . TYR B 1 109 ? -15.724 77.668 70.911 1.00 16.10 109 TYR B CA 1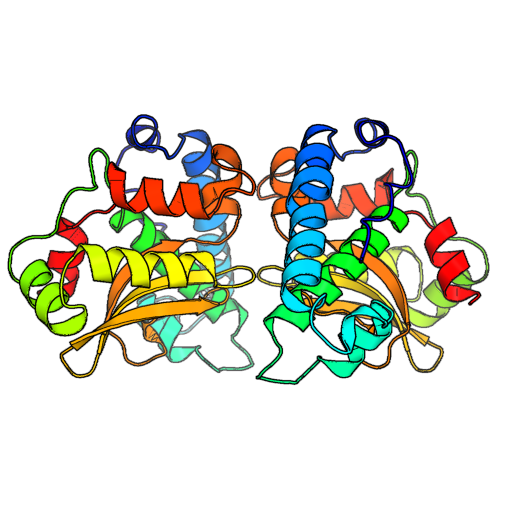
ATOM 2398 C C . TYR B 1 109 ? -15.606 77.580 69.379 1.00 15.75 109 TYR B C 1
ATOM 2399 O O . TYR B 1 109 ? -15.368 76.522 68.830 1.00 16.59 109 TYR B O 1
ATOM 2408 N N . ASP B 1 110 ? -15.782 78.688 68.666 1.00 16.95 110 ASP B N 1
ATOM 2409 C CA . ASP B 1 110 ? -15.657 78.618 67.195 1.00 16.96 110 ASP B CA 1
ATOM 2410 C C . ASP B 1 110 ? -14.224 78.170 66.785 1.00 16.97 110 ASP B C 1
ATOM 2411 O O . ASP B 1 110 ? -14.048 77.454 65.791 1.00 17.26 110 ASP B O 1
ATOM 2416 N N . GLU B 1 111 ? -13.202 78.584 67.534 1.00 16.73 111 GLU B N 1
ATOM 2417 C CA . GLU B 1 111 ? -11.835 78.157 67.208 1.00 17.26 111 GLU B CA 1
ATOM 2418 C C . GLU B 1 111 ? -11.632 76.659 67.495 1.00 16.45 111 GLU B C 1
ATOM 2419 O O . GLU B 1 111 ? -11.001 75.955 66.730 1.00 16.63 111 GLU B O 1
ATOM 2425 N N . PHE B 1 112 ? -12.198 76.168 68.591 1.00 15.99 112 PHE B N 1
ATOM 2426 C CA . PHE B 1 112 ? -12.253 74.742 68.825 1.00 15.32 112 PHE B CA 1
ATOM 2427 C C . PHE B 1 112 ? -12.886 74.050 67.618 1.00 15.08 112 PHE B C 1
ATOM 2428 O O . PHE B 1 112 ? -12.418 73.027 67.180 1.00 14.47 112 PHE B O 1
ATOM 2436 N N . LYS B 1 113 ? -14.003 74.579 67.128 1.00 14.37 113 LYS B N 1
ATOM 2437 C CA . LYS B 1 113 ? -14.728 73.896 66.070 1.00 15.34 113 LYS B CA 1
ATOM 2438 C C . LYS B 1 113 ? -13.823 73.796 64.857 1.00 15.23 113 LYS B C 1
ATOM 2439 O O . LYS B 1 113 ? -13.747 72.749 64.241 1.00 16.17 113 LYS B O 1
ATOM 2445 N N . ALA B 1 114 ? -13.118 74.872 64.518 1.00 15.57 114 ALA B N 1
ATOM 2446 C CA . ALA B 1 114 ? -12.141 74.845 63.425 1.00 16.39 114 ALA B CA 1
ATOM 2447 C C . ALA B 1 114 ? -11.074 73.774 63.601 1.00 15.13 114 ALA B C 1
ATOM 2448 O O . ALA B 1 114 ? -10.778 73.045 62.653 1.00 15.15 114 ALA B O 1
ATOM 2450 N N . GLN B 1 115 ? -10.472 73.709 64.780 1.00 14.74 115 GLN B N 1
ATOM 2451 C CA . GLN B 1 115 ? -9.402 72.778 65.068 1.00 15.50 115 GLN B CA 1
ATOM 2452 C C . GLN B 1 115 ? -9.920 71.332 65.063 1.00 15.58 115 GLN B C 1
ATOM 2453 O O . GLN B 1 115 ? -9.313 70.450 64.454 1.00 15.59 115 GLN B O 1
ATOM 2459 N N . PHE B 1 116 ? -11.075 71.091 65.675 1.00 15.48 116 PHE B N 1
ATOM 2460 C CA . PHE B 1 116 ? -11.680 69.764 65.664 1.00 14.86 116 PHE B CA 1
ATOM 2461 C C . PHE B 1 116 ? -11.982 69.315 64.227 1.00 14.26 116 PHE B C 1
ATOM 2462 O O . PHE B 1 116 ? -11.668 68.193 63.863 1.00 15.37 116 PHE B O 1
ATOM 2470 N N . LYS B 1 117 ? -12.608 70.173 63.441 1.00 15.08 117 LYS B N 1
ATOM 2471 C CA . LYS B 1 117 ? -12.968 69.853 62.073 1.00 15.33 117 LYS B CA 1
ATOM 2472 C C . LYS B 1 117 ? -11.721 69.594 61.247 1.00 16.01 117 LYS B C 1
ATOM 2473 O O . LYS B 1 117 ? -11.679 68.676 60.472 1.00 15.66 117 LYS B O 1
ATOM 2479 N N . ASN B 1 118 ? -10.703 70.429 61.397 1.00 16.57 118 ASN B N 1
ATOM 2480 C CA . ASN B 1 118 ? -9.470 70.192 60.663 1.00 17.36 118 ASN B CA 1
ATOM 2481 C C . ASN B 1 118 ? -8.922 68.782 60.937 1.00 16.74 118 ASN B C 1
ATOM 2482 O O . ASN B 1 118 ? -8.563 68.051 60.016 1.00 16.99 118 ASN B O 1
ATOM 2487 N N . ALA B 1 119 ? -8.902 68.398 62.200 1.00 14.94 119 ALA B N 1
ATOM 2488 C CA . ALA B 1 119 ? -8.396 67.102 62.602 1.00 14.94 119 ALA B CA 1
ATOM 2489 C C . ALA B 1 119 ? -9.220 65.990 61.991 1.00 14.72 119 ALA B C 1
ATOM 2490 O O . ALA B 1 119 ? -8.693 65.016 61.433 1.00 15.61 119 ALA B O 1
ATOM 2492 N N . ALA B 1 120 ? -10.533 66.102 62.109 1.00 14.22 120 ALA B N 1
ATOM 2493 C CA . ALA B 1 120 ? -11.407 65.067 61.584 1.00 14.18 120 ALA B CA 1
ATOM 2494 C C . ALA B 1 120 ? -11.284 65.009 60.063 1.00 14.76 120 ALA B C 1
ATOM 2495 O O . ALA B 1 120 ? -11.438 63.927 59.490 1.00 16.56 120 ALA B O 1
ATOM 2497 N N . ALA B 1 121 ? -11.068 66.146 59.409 1.00 16.53 121 ALA B N 1
ATOM 2498 C CA . ALA B 1 121 ? -11.107 66.193 57.951 1.00 16.60 121 ALA B CA 1
ATOM 2499 C C . ALA B 1 121 ? -9.795 65.684 57.347 1.00 17.23 121 ALA B C 1
ATOM 2500 O O . ALA B 1 121 ? -9.794 65.174 56.208 1.00 18.61 121 ALA B O 1
ATOM 2502 N N . THR B 1 122 ? -8.694 65.839 58.086 1.00 16.83 122 THR B N 1
ATOM 2503 C CA . THR B 1 122 ? -7.349 65.552 57.554 1.00 18.02 122 THR B CA 1
ATOM 2504 C C . THR B 1 122 ? -6.765 64.239 58.010 1.00 18.09 122 THR B C 1
ATOM 2505 O O . THR B 1 122 ? -5.686 63.890 57.560 1.00 20.76 122 THR B O 1
ATOM 2509 N N . GLN B 1 123 ? -7.432 63.493 58.873 1.00 17.81 123 GLN B N 1
ATOM 2510 C CA . GLN B 1 123 ? -6.978 62.123 59.155 1.00 18.24 123 GLN B CA 1
ATOM 2511 C C . GLN B 1 123 ? -7.192 61.344 57.858 1.00 17.37 123 GLN B C 1
ATOM 2512 O O . GLN B 1 123 ? -8.335 61.151 57.395 1.00 18.22 123 GLN B O 1
ATOM 2518 N N . PHE B 1 124 ? -6.082 60.985 57.236 1.00 16.06 124 PHE B N 1
ATOM 2519 C CA . PHE B 1 124 ? -6.088 60.373 55.911 1.00 15.48 124 PHE B CA 1
ATOM 2520 C C . PHE B 1 124 ? -6.261 58.890 56.097 1.00 16.50 124 PHE B C 1
ATOM 2521 O O . PHE B 1 124 ? -5.536 58.295 56.869 1.00 17.60 124 PHE B O 1
ATOM 2529 N N . GLY B 1 125 ? -7.236 58.293 55.421 1.00 14.71 125 GLY B N 1
ATOM 2530 C CA . GLY B 1 125 ? -7.564 56.915 55.706 1.00 14.48 125 GLY B CA 1
ATOM 2531 C C . GLY B 1 125 ? -8.649 56.815 56.773 1.00 14.82 125 GLY B C 1
ATOM 2532 O O . GLY B 1 125 ? -9.497 57.701 56.939 1.00 15.43 125 GLY B O 1
ATOM 2533 N N . SER B 1 126 ? -8.569 55.739 57.555 1.00 14.69 126 SER B N 1
ATOM 2534 C CA . SER B 1 126 ? -9.564 55.447 58.558 1.00 14.78 126 SER B CA 1
ATOM 2535 C C . SER B 1 126 ? -8.999 55.990 59.867 1.00 13.27 126 SER B C 1
ATOM 2536 O O . SER B 1 126 ? -7.801 55.889 60.144 1.00 12.98 126 SER B O 1
ATOM 2539 N N . GLY B 1 127 ? -9.876 56.514 60.707 1.00 13.15 127 GLY B N 1
ATOM 2540 C CA . GLY B 1 127 ? -9.511 56.861 62.068 1.00 11.67 127 GLY B CA 1
ATOM 2541 C C . GLY B 1 127 ? -10.609 57.667 62.736 1.00 10.99 127 GLY B C 1
ATOM 2542 O O . GLY B 1 127 ? -11.819 57.549 62.421 1.00 12.93 127 GLY B O 1
ATOM 2543 N N . TRP B 1 128 ? -10.177 58.503 63.670 1.00 11.77 128 TRP B N 1
ATOM 2544 C CA . TRP B 1 128 ? -10.996 59.197 64.676 1.00 12.69 128 TRP B CA 1
ATOM 2545 C C . TRP B 1 128 ? -10.408 60.568 64.948 1.00 12.28 128 TRP B C 1
ATOM 2546 O O . TRP B 1 128 ? -9.171 60.754 64.834 1.00 12.61 128 TRP B O 1
ATOM 2557 N N . ALA B 1 129 ? -11.272 61.528 65.312 1.00 13.01 129 ALA B N 1
ATOM 2558 C CA . ALA B 1 129 ? -10.826 62.789 65.926 1.00 12.90 129 ALA B CA 1
ATOM 2559 C C . ALA B 1 129 ? -11.392 62.941 67.359 1.00 12.92 129 ALA B C 1
ATOM 2560 O O . ALA B 1 129 ? -12.459 62.425 67.669 1.00 12.91 129 ALA B O 1
ATOM 2562 N N . TRP B 1 130 ? -10.694 63.695 68.204 1.00 12.79 130 TRP B N 1
ATOM 2563 C CA . TRP B 1 130 ? -10.972 63.706 69.629 1.00 12.53 130 TRP B CA 1
ATOM 2564 C C . TRP B 1 130 ? -10.809 65.086 70.195 1.00 13.40 130 TRP B C 1
ATOM 2565 O O . TRP B 1 130 ? -9.947 65.839 69.749 1.00 13.75 130 TRP B O 1
ATOM 2576 N N . LEU B 1 131 ? -11.566 65.356 71.268 1.00 13.12 131 LEU B N 1
ATOM 2577 C CA . LEU B 1 131 ? -11.221 66.388 72.238 1.00 13.23 131 LEU B CA 1
ATOM 2578 C C . LEU B 1 131 ? -10.673 65.623 73.426 1.00 12.98 131 LEU B C 1
ATOM 2579 O O . LEU B 1 131 ? -11.270 64.683 73.849 1.00 12.46 131 LEU B O 1
ATOM 2584 N N . VAL B 1 132 ? -9.513 66.047 73.937 1.00 13.44 132 VAL B N 1
ATOM 2585 C CA . VAL B 1 132 ? -8.891 65.377 75.058 1.00 14.30 132 VAL B CA 1
ATOM 2586 C C . VAL B 1 132 ? -8.405 66.375 76.086 1.00 13.94 132 VAL B C 1
ATOM 2587 O O . VAL B 1 132 ? -8.164 67.540 75.800 1.00 14.02 132 VAL B O 1
ATOM 2591 N N . LEU B 1 133 ? -8.240 65.862 77.279 1.00 15.53 133 LEU B N 1
ATOM 2592 C CA . LEU B 1 133 ? -7.541 66.563 78.328 1.00 16.37 133 LEU B CA 1
ATOM 2593 C C . LEU B 1 133 ? -6.184 65.892 78.493 1.00 16.96 133 LEU B C 1
ATOM 2594 O O . LEU B 1 133 ? -6.061 64.663 78.542 1.00 16.86 133 LEU B O 1
ATOM 2599 N N . GLU B 1 134 ? -5.150 66.713 78.577 1.00 17.55 134 GLU B N 1
ATOM 2600 C CA . GLU B 1 134 ? -3.786 66.235 78.832 1.00 18.48 134 GLU B CA 1
ATOM 2601 C C . GLU B 1 134 ? -2.935 67.320 79.485 1.00 19.45 134 GLU B C 1
ATOM 2602 O O . GLU B 1 134 ? -2.936 68.444 79.032 1.00 17.69 134 GLU B O 1
ATOM 2608 N N . ALA B 1 135 ? -2.196 66.963 80.532 1.00 21.32 135 ALA B N 1
ATOM 2609 C CA . ALA B 1 135 ? -1.346 67.915 81.247 1.00 22.15 135 ALA B CA 1
ATOM 2610 C C . ALA B 1 135 ? -2.116 69.208 81.562 1.00 22.13 135 ALA B C 1
ATOM 2611 O O . ALA B 1 135 ? -1.613 70.312 81.405 1.00 22.51 135 ALA B O 1
ATOM 2613 N N . GLY B 1 136 ? -3.355 69.023 82.009 1.00 21.99 136 GLY B N 1
ATOM 2614 C CA . GLY B 1 136 ? -4.206 70.092 82.498 1.00 21.67 136 GLY B CA 1
ATOM 2615 C C . GLY B 1 136 ? -4.910 70.959 81.473 1.00 21.39 136 GLY B C 1
ATOM 2616 O O . GLY B 1 136 ? -5.708 71.793 81.883 1.00 22.55 136 GLY B O 1
ATOM 2617 N N . THR B 1 137 ? -4.624 70.791 80.171 1.00 20.20 137 THR B N 1
ATOM 2618 C CA . THR B 1 137 ? -5.270 71.619 79.137 1.00 19.89 137 THR B CA 1
ATOM 2619 C C . THR B 1 137 ? -5.955 70.756 78.096 1.00 18.41 137 THR B C 1
ATOM 2620 O O . THR B 1 137 ? -5.647 69.585 77.946 1.00 18.09 137 THR B O 1
ATOM 2624 N N . LEU B 1 138 ? -6.944 71.337 77.416 1.00 16.48 138 LEU B N 1
ATOM 2625 C CA . LEU B 1 138 ? -7.591 70.664 76.344 1.00 16.01 138 LEU B CA 1
ATOM 2626 C C . LEU B 1 138 ? -6.900 70.813 75.027 1.00 15.57 138 LEU B C 1
ATOM 2627 O O . LEU B 1 138 ? -6.252 71.830 74.761 1.00 17.18 138 LEU B O 1
ATOM 2632 N N . LYS B 1 139 ? -7.092 69.810 74.161 1.00 15.61 139 LYS B N 1
ATOM 2633 C CA . LYS B 1 139 ? -6.603 69.908 72.785 1.00 15.53 139 LYS B CA 1
ATOM 2634 C C . LYS B 1 139 ? -7.378 68.964 71.918 1.00 14.40 139 LYS B C 1
ATOM 2635 O O . LYS B 1 139 ? -8.085 68.090 72.419 1.00 14.98 139 LYS B O 1
ATOM 2641 N N . VAL B 1 140 ? -7.262 69.169 70.627 1.00 13.87 140 VAL B N 1
ATOM 2642 C CA . VAL B 1 140 ? -7.782 68.257 69.636 1.00 13.83 140 VAL B CA 1
ATOM 2643 C C . VAL B 1 140 ? -6.683 67.331 69.140 1.00 13.68 140 VAL B C 1
ATOM 2644 O O . VAL B 1 140 ? -5.502 67.733 68.980 1.00 14.96 140 VAL B O 1
ATOM 2648 N N . THR B 1 141 ? -7.047 66.080 68.921 1.00 13.39 141 THR B N 1
ATOM 2649 C CA . THR B 1 141 ? -6.145 65.101 68.340 1.00 13.84 141 THR B CA 1
ATOM 2650 C C . THR B 1 141 ? -6.900 64.337 67.267 1.00 14.00 141 THR B C 1
ATOM 2651 O O . THR B 1 141 ? -8.144 64.395 67.179 1.00 15.56 141 THR B O 1
ATOM 2655 N N . LYS B 1 142 ? -6.123 63.651 66.449 1.00 15.47 142 LYS B N 1
ATOM 2656 C CA . LYS B 1 142 ? -6.658 62.666 65.527 1.00 15.45 142 LYS B CA 1
ATOM 2657 C C . LYS B 1 142 ? -5.801 61.407 65.634 1.00 14.44 142 LYS B C 1
ATOM 2658 O O . LYS B 1 142 ? -4.571 61.455 65.936 1.00 15.67 142 LYS B O 1
ATOM 2664 N N . THR B 1 143 ? -6.432 60.270 65.396 1.00 13.94 143 THR B N 1
ATOM 2665 C CA . THR B 1 143 ? -5.755 58.986 65.471 1.00 13.96 143 THR B CA 1
ATOM 2666 C C . THR B 1 143 ? -6.157 58.167 64.262 1.00 13.50 143 THR B C 1
ATOM 2667 O O . THR B 1 143 ? -7.237 58.342 63.698 1.00 15.38 143 THR B O 1
ATOM 2671 N N . ALA B 1 144 ? -5.287 57.232 63.946 1.00 13.77 144 ALA B N 1
ATOM 2672 C CA . ALA B 1 144 ? -5.442 56.276 62.878 1.00 13.39 144 ALA B CA 1
ATOM 2673 C C . ALA B 1 144 ? -6.081 54.968 63.302 1.00 13.82 144 ALA B C 1
ATOM 2674 O O . ALA B 1 144 ? -5.706 54.387 64.360 1.00 14.16 144 ALA B O 1
ATOM 2676 N N . ASN B 1 145 ? -6.932 54.446 62.423 1.00 14.66 145 ASN B N 1
ATOM 2677 C CA . ASN B 1 145 ? -7.479 53.091 62.543 1.00 15.04 145 ASN B CA 1
ATOM 2678 C C . ASN B 1 145 ? -8.161 52.938 63.884 1.00 14.93 145 ASN B C 1
ATOM 2679 O O . ASN B 1 145 ? -9.180 53.581 64.085 1.00 14.11 145 ASN B O 1
ATOM 2684 N N . ALA B 1 146 ? -7.639 52.115 64.789 1.00 15.34 146 ALA B N 1
ATOM 2685 C CA . ALA B 1 146 ? -8.312 51.878 66.082 1.00 15.67 146 ALA B CA 1
ATOM 2686 C C . ALA B 1 146 ? -7.667 52.643 67.223 1.00 14.96 146 ALA B C 1
ATOM 2687 O O . ALA B 1 146 ? -8.130 52.607 68.328 1.00 15.66 146 ALA B O 1
ATOM 2689 N N . GLU B 1 147 ? -6.572 53.313 66.966 1.00 15.10 147 GLU B N 1
ATOM 2690 C CA . GLU B 1 147 ? -5.936 54.058 68.041 1.00 15.23 147 GLU B CA 1
ATOM 2691 C C . GLU B 1 147 ? -6.847 55.141 68.642 1.00 15.44 147 GLU B C 1
ATOM 2692 O O . GLU B 1 147 ? -7.757 55.671 67.986 1.00 14.67 147 GLU B O 1
ATOM 2698 N N . ASN B 1 148 ? -6.588 55.435 69.930 1.00 14.77 148 ASN B N 1
ATOM 2699 C CA . ASN B 1 148 ? -7.388 56.384 70.647 1.00 14.54 148 ASN B CA 1
ATOM 2700 C C . ASN B 1 148 ? -6.554 57.011 71.727 1.00 13.65 148 ASN B C 1
ATOM 2701 O O . ASN B 1 148 ? -5.369 56.619 71.922 1.00 14.25 148 ASN B O 1
ATOM 2706 N N . PRO B 1 149 ? -7.065 58.031 72.398 1.00 14.62 149 PRO B N 1
ATOM 2707 C CA . PRO B 1 149 ? -6.222 58.766 73.355 1.00 14.75 149 PRO B CA 1
ATOM 2708 C C . PRO B 1 149 ? -5.786 57.971 74.585 1.00 14.77 149 PRO B C 1
ATOM 2709 O O . PRO B 1 149 ? -4.809 58.381 75.246 1.00 14.98 149 PRO B O 1
ATOM 2713 N N . LEU B 1 150 ? -6.404 56.838 74.861 1.00 14.47 150 LEU B N 1
ATOM 2714 C CA . LEU B 1 150 ? -6.040 56.042 76.032 1.00 15.88 150 LEU B CA 1
ATOM 2715 C C . LEU B 1 150 ? -4.613 55.544 75.945 1.00 17.41 150 LEU B C 1
ATOM 2716 O O . LEU B 1 150 ? -4.041 55.305 76.987 1.00 18.51 150 LEU B O 1
ATOM 2721 N N . VAL B 1 151 ? -4.088 55.340 74.739 1.00 18.56 151 VAL B N 1
ATOM 2722 C CA . VAL B 1 151 ? -2.705 54.826 74.606 1.00 20.01 151 VAL B CA 1
ATOM 2723 C C . VAL B 1 151 ? -1.703 55.948 74.451 1.00 21.28 151 VAL B C 1
ATOM 2724 O O . VAL B 1 151 ? -0.506 55.691 74.277 1.00 22.44 151 VAL B O 1
ATOM 2728 N N . HIS B 1 152 ? -2.161 57.192 74.569 1.00 22.01 152 HIS B N 1
ATOM 2729 C CA . HIS B 1 152 ? -1.312 58.378 74.518 1.00 22.90 152 HIS B CA 1
ATOM 2730 C C . HIS B 1 152 ? -1.319 59.209 75.805 1.00 22.95 152 HIS B C 1
ATOM 2731 O O . HIS B 1 152 ? -0.981 60.398 75.793 1.00 24.80 152 HIS B O 1
ATOM 2738 N N . GLY B 1 153 ? -1.672 58.593 76.919 1.00 22.89 153 GLY B N 1
ATOM 2739 C CA . GLY B 1 153 ? -1.711 59.288 78.188 1.00 22.39 153 GLY B CA 1
ATOM 2740 C C . GLY B 1 153 ? -2.579 60.530 78.212 1.00 21.81 153 GLY B C 1
ATOM 2741 O O . GLY B 1 153 ? -2.243 61.550 78.829 1.00 22.60 153 GLY B O 1
ATOM 2742 N N . GLN B 1 154 ? -3.717 60.422 77.535 1.00 20.16 154 GLN B N 1
ATOM 2743 C CA . GLN B 1 154 ? -4.710 61.492 77.426 1.00 18.66 154 GLN B CA 1
ATOM 2744 C C . GLN B 1 154 ? -6.048 60.980 77.877 1.00 17.94 154 GLN B C 1
ATOM 2745 O O . GLN B 1 154 ? -6.341 59.781 77.768 1.00 20.36 154 GLN B O 1
ATOM 2751 N N . VAL B 1 155 ? -6.869 61.878 78.402 1.00 16.81 155 VAL B N 1
ATOM 2752 C CA . VAL B 1 155 ? -8.225 61.549 78.835 1.00 15.89 155 VAL B CA 1
ATOM 2753 C C . VAL B 1 155 ? -9.148 61.973 77.710 1.00 14.68 155 VAL B C 1
ATOM 2754 O O . VAL B 1 155 ? -9.265 63.147 77.424 1.00 14.50 155 VAL B O 1
ATOM 2758 N N . PRO B 1 156 ? -9.809 61.018 77.055 1.00 14.15 156 PRO B N 1
ATOM 2759 C CA . PRO B 1 156 ? -10.733 61.388 75.968 1.00 14.38 156 PRO B CA 1
ATOM 2760 C C . PRO B 1 156 ? -12.030 61.997 76.512 1.00 14.20 156 PRO B C 1
ATOM 2761 O O . PRO B 1 156 ? -12.597 61.504 77.489 1.00 13.85 156 PRO B O 1
ATOM 2765 N N . LEU B 1 157 ? -12.487 63.063 75.873 1.00 13.64 157 LEU B N 1
ATOM 2766 C CA . LEU B 1 157 ? -13.728 63.755 76.211 1.00 13.83 157 LEU B CA 1
ATOM 2767 C C . LEU B 1 157 ? -14.861 63.625 75.178 1.00 13.17 157 LEU B C 1
ATOM 2768 O O . LEU B 1 157 ? -16.014 63.701 75.529 1.00 13.07 157 LEU B O 1
ATOM 2773 N N . LEU B 1 158 ? -14.518 63.571 73.901 1.00 13.25 158 LEU B N 1
ATOM 2774 C CA . LEU B 1 158 ? -15.440 63.560 72.777 1.00 13.87 158 LEU B CA 1
ATOM 2775 C C . LEU B 1 158 ? -14.748 62.916 71.599 1.00 13.17 158 LEU B C 1
ATOM 2776 O O . LEU B 1 158 ? -13.522 63.075 71.418 1.00 12.69 158 LEU B O 1
ATOM 2781 N N . THR B 1 159 ? -15.519 62.238 70.736 1.00 13.14 159 THR B N 1
ATOM 2782 C CA . THR B 1 159 ? -14.950 61.726 69.490 1.00 12.58 159 THR B CA 1
ATOM 2783 C C . THR B 1 159 ? -15.941 61.826 68.340 1.00 12.70 159 THR B C 1
ATOM 2784 O O . THR B 1 159 ? -17.192 61.854 68.522 1.00 13.51 159 THR B O 1
ATOM 2788 N N . ILE B 1 160 ? -15.356 61.862 67.150 1.00 11.86 160 ILE B N 1
ATOM 2789 C CA . ILE B 1 160 ? -16.105 61.558 65.903 1.00 10.99 160 ILE B CA 1
ATOM 2790 C C . ILE B 1 160 ? -15.369 60.426 65.136 1.00 9.75 160 ILE B C 1
ATOM 2791 O O . ILE B 1 160 ? -14.135 60.435 65.014 1.00 11.64 160 ILE B O 1
ATOM 2796 N N . ASP B 1 161 ? -16.136 59.426 64.678 0.50 6.31 161 ASP B N 1
ATOM 2797 C CA . ASP B 1 161 ? -15.635 58.362 63.835 0.50 5.37 161 ASP B CA 1
ATOM 2798 C C . ASP B 1 161 ? -15.540 58.869 62.411 0.50 6.51 161 ASP B C 1
ATOM 2799 O O . ASP B 1 161 ? -16.516 59.300 61.861 0.50 7.36 161 ASP B O 1
ATOM 2804 N N . VAL B 1 162 ? -14.343 58.834 61.847 1.00 11.42 162 VAL B N 1
ATOM 2805 C CA . VAL B 1 162 ? -14.138 59.235 60.434 1.00 12.65 162 VAL B CA 1
ATOM 2806 C C . VAL B 1 162 ? -13.714 58.069 59.512 1.00 12.50 162 VAL B C 1
ATOM 2807 O O . VAL B 1 162 ? -13.319 58.271 58.368 1.00 13.87 162 VAL B O 1
ATOM 2811 N N . TRP B 1 163 ? -13.894 56.845 60.012 1.00 12.33 163 TRP B N 1
ATOM 2812 C CA . TRP B 1 163 ? -13.977 55.697 59.090 1.00 11.48 163 TRP B CA 1
ATOM 2813 C C . TRP B 1 163 ? -15.128 55.958 58.136 1.00 12.32 163 TRP B C 1
ATOM 2814 O O . TRP B 1 163 ? -16.194 56.447 58.533 1.00 14.30 163 TRP B O 1
ATOM 2825 N N . GLU B 1 164 ? -14.947 55.608 56.876 1.00 12.64 164 GLU B N 1
ATOM 2826 C CA . GLU B 1 164 ? -15.929 55.915 55.863 1.00 11.55 164 GLU B CA 1
ATOM 2827 C C . GLU B 1 164 ? -17.273 55.256 56.166 1.00 9.65 164 GLU B C 1
ATOM 2828 O O . GLU B 1 164 ? -18.314 55.834 55.875 1.00 10.70 164 GLU B O 1
ATOM 2834 N N . HIS B 1 165 ? -17.303 54.075 56.765 0.50 5.44 165 HIS B N 1
ATOM 2835 C CA . HIS B 1 165 ? -18.622 53.513 57.135 0.50 6.19 165 HIS B CA 1
ATOM 2836 C C . HIS B 1 165 ? -19.497 54.379 58.067 0.50 6.34 165 HIS B C 1
ATOM 2837 O O . HIS B 1 165 ? -20.726 54.269 58.093 0.50 4.40 165 HIS B O 1
ATOM 2844 N N . ALA B 1 166 ? -18.883 55.270 58.816 1.00 10.43 166 ALA B N 1
ATOM 2845 C CA . ALA B 1 166 ? -19.623 56.125 59.741 1.00 11.23 166 ALA B CA 1
ATOM 2846 C C . ALA B 1 166 ? -20.529 57.099 59.018 1.00 11.87 166 ALA B C 1
ATOM 2847 O O . ALA B 1 166 ? -21.531 57.536 59.585 1.00 13.44 166 ALA B O 1
ATOM 2849 N N . TYR B 1 167 ? -20.148 57.455 57.796 1.00 11.25 167 TYR B N 1
ATOM 2850 C CA . TYR B 1 167 ? -20.808 58.513 57.065 1.00 12.35 167 TYR B CA 1
ATOM 2851 C C . TYR B 1 167 ? -21.205 58.188 55.636 1.00 12.75 167 TYR B C 1
ATOM 2852 O O . TYR B 1 167 ? -21.926 58.978 55.034 1.00 13.28 167 TYR B O 1
ATOM 2861 N N . TYR B 1 168 ? -20.748 57.080 55.068 1.00 12.16 168 TYR B N 1
ATOM 2862 C CA . TYR B 1 168 ? -20.773 56.957 53.622 1.00 12.05 168 TYR B CA 1
ATOM 2863 C C . TYR B 1 168 ? -22.221 56.807 53.126 1.00 12.54 168 TYR B C 1
ATOM 2864 O O . TYR B 1 168 ? -22.531 57.305 52.045 1.00 14.35 168 TYR B O 1
ATOM 2873 N N . LEU B 1 169 ? -23.096 56.158 53.890 1.00 13.55 169 LEU B N 1
ATOM 2874 C CA . LEU B 1 169 ? -24.493 55.955 53.434 1.00 14.44 169 LEU B CA 1
ATOM 2875 C C . LEU B 1 169 ? -25.275 57.258 53.403 1.00 15.66 169 LEU B C 1
ATOM 2876 O O . LEU B 1 169 ? -26.182 57.395 52.596 1.00 16.50 169 LEU B O 1
ATOM 2881 N N . ASP B 1 170 ? -24.865 58.218 54.245 1.00 14.94 170 ASP B N 1
ATOM 2882 C CA . ASP B 1 170 ? -25.539 59.525 54.351 1.00 15.51 170 ASP B CA 1
ATOM 2883 C C . ASP B 1 170 ? -24.887 60.715 53.651 1.00 14.92 170 ASP B C 1
ATOM 2884 O O . ASP B 1 170 ? -25.604 61.676 53.311 1.00 17.75 170 ASP B O 1
ATOM 2889 N N . TYR B 1 171 ? -23.553 60.692 53.488 1.00 13.84 171 TYR 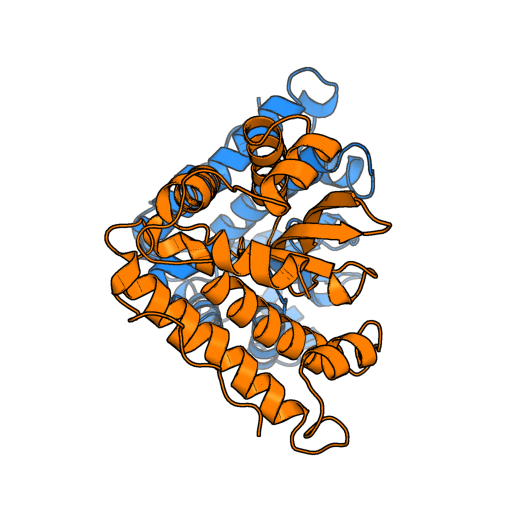B N 1
ATOM 2890 C CA . TYR B 1 171 ? -22.782 61.782 52.910 1.00 13.80 171 TYR B CA 1
ATOM 2891 C C . TYR B 1 171 ? -21.821 61.365 51.807 1.00 13.97 171 TYR B C 1
ATOM 2892 O O . TYR B 1 171 ? -21.154 62.200 51.213 1.00 13.80 171 TYR B O 1
ATOM 2901 N N . GLN B 1 172 ? -21.728 60.071 51.531 1.00 14.26 172 GLN B N 1
ATOM 2902 C CA . GLN B 1 172 ? -20.731 59.552 50.600 1.00 13.89 172 GLN B CA 1
ATOM 2903 C C . GLN B 1 172 ? -19.361 60.179 50.851 1.00 13.69 172 GLN B C 1
ATOM 2904 O O . GLN B 1 172 ? -18.891 60.160 51.992 1.00 14.26 172 GLN B O 1
ATOM 2910 N N . ASN B 1 173 ? -18.725 60.774 49.830 1.00 14.02 173 ASN B N 1
ATOM 2911 C CA . ASN B 1 173 ? -17.413 61.391 49.973 1.00 14.30 173 ASN B CA 1
ATOM 2912 C C . ASN B 1 173 ? -17.352 62.663 50.823 1.00 12.98 173 ASN B C 1
ATOM 2913 O O . ASN B 1 173 ? -16.247 63.167 51.084 1.00 14.13 173 ASN B O 1
ATOM 2918 N N . ARG B 1 174 ? -18.516 63.220 51.184 1.00 13.03 174 ARG B N 1
ATOM 2919 C CA . ARG B 1 174 ? -18.601 64.529 51.832 1.00 14.77 174 ARG B CA 1
ATOM 2920 C C . ARG B 1 174 ? -18.267 64.490 53.333 1.00 14.48 174 ARG B C 1
ATOM 2921 O O . ARG B 1 174 ? -19.039 64.904 54.144 1.00 14.36 174 ARG B O 1
ATOM 2929 N N . ARG B 1 175 ? -17.060 64.062 53.685 1.00 14.88 175 ARG B N 1
ATOM 2930 C CA . ARG B 1 175 ? -16.677 64.046 55.101 1.00 13.55 175 ARG B CA 1
ATOM 2931 C C . ARG B 1 175 ? -16.816 65.417 55.812 1.00 14.93 175 ARG B C 1
ATOM 2932 O O . ARG B 1 175 ? -17.299 65.488 56.960 1.00 15.08 175 ARG B O 1
ATOM 2940 N N . PRO B 1 176 ? -16.339 66.502 55.209 1.00 14.83 176 PRO B N 1
ATOM 2941 C CA . PRO B 1 176 ? -16.542 67.817 55.847 1.00 14.83 176 PRO B CA 1
ATOM 2942 C C . PRO B 1 176 ? -17.995 68.128 56.206 1.00 15.07 176 PRO B C 1
ATOM 2943 O O . PRO B 1 176 ? -18.268 68.623 57.306 1.00 14.63 176 PRO B O 1
ATOM 2947 N N . ASP B 1 177 ? -18.930 67.799 55.336 1.00 14.70 177 ASP B N 1
ATOM 2948 C CA . ASP B 1 177 ? -20.344 68.003 55.653 1.00 14.80 177 ASP B CA 1
ATOM 2949 C C . ASP B 1 177 ? -20.810 67.127 56.837 1.00 14.16 177 ASP B C 1
ATOM 2950 O O . ASP B 1 177 ? -21.625 67.540 57.639 1.00 15.40 177 ASP B O 1
ATOM 2955 N N . PHE B 1 178 ? -20.353 65.892 56.862 1.00 14.04 178 PHE B N 1
ATOM 2956 C CA . PHE B 1 178 ? -20.603 64.987 57.958 1.00 13.46 178 PHE B CA 1
ATOM 2957 C C . PHE B 1 178 ? -20.101 65.597 59.246 1.00 12.80 178 PHE B C 1
ATOM 2958 O O . PHE B 1 178 ? -20.807 65.533 60.245 1.00 11.47 178 PHE B O 1
ATOM 2966 N N . ILE B 1 179 ? -18.888 66.139 59.243 1.00 12.71 179 ILE B N 1
ATOM 2967 C CA . ILE B 1 179 ? -18.330 66.723 60.461 1.00 12.95 179 ILE B CA 1
ATOM 2968 C C . ILE B 1 179 ? -19.114 67.947 60.900 1.00 13.32 179 ILE B C 1
ATOM 2969 O O . ILE B 1 179 ? -19.383 68.106 62.078 1.00 14.02 179 ILE B O 1
ATOM 2974 N N . ASP B 1 180 ? -19.531 68.786 59.949 1.00 13.78 180 ASP B N 1
ATOM 2975 C CA . ASP B 1 180 ? -20.348 69.959 60.256 1.00 14.64 180 ASP B CA 1
ATOM 2976 C C . ASP B 1 180 ? -21.678 69.485 60.848 1.00 14.35 180 ASP B C 1
ATOM 2977 O O . ASP B 1 180 ? -22.183 70.036 61.840 1.00 14.81 180 ASP B O 1
ATOM 2982 N N . ASN B 1 181 ? -22.290 68.475 60.244 1.00 14.13 181 ASN B N 1
ATOM 2983 C CA . ASN B 1 181 ? -23.552 67.975 60.771 1.00 13.21 181 ASN B CA 1
ATOM 2984 C C . ASN B 1 181 ? -23.398 67.494 62.246 1.00 13.05 181 ASN B C 1
ATOM 2985 O O . ASN B 1 181 ? -24.221 67.759 63.091 1.00 13.96 181 ASN B O 1
ATOM 2990 N N . PHE B 1 182 ? -22.310 66.814 62.534 1.00 12.46 182 PHE B N 1
ATOM 2991 C CA . PHE B 1 182 ? -22.058 66.327 63.882 1.00 11.76 182 PHE B CA 1
ATOM 2992 C C . PHE B 1 182 ? -22.041 67.521 64.841 1.00 11.78 182 PHE B C 1
ATOM 2993 O O . PHE B 1 182 ? -22.711 67.513 65.847 1.00 11.67 182 PHE B O 1
ATOM 3001 N N . LEU B 1 183 ? -21.230 68.529 64.543 1.00 12.47 183 LEU B N 1
ATOM 3002 C CA . LEU B 1 183 ? -21.137 69.711 65.416 1.00 12.86 183 LEU B CA 1
ATOM 3003 C C . LEU B 1 183 ? -22.470 70.475 65.513 1.00 13.38 183 LEU B C 1
ATOM 3004 O O . LEU B 1 183 ? -22.788 71.013 66.556 1.00 14.29 183 LEU B O 1
ATOM 3009 N N . ASN B 1 184 ? -23.230 70.530 64.438 1.00 13.87 184 ASN B N 1
ATOM 3010 C CA . ASN B 1 184 ? -24.451 71.327 64.446 1.00 15.28 184 ASN B CA 1
ATOM 3011 C C . ASN B 1 184 ? -25.701 70.665 65.037 1.00 14.54 184 ASN B C 1
ATOM 3012 O O . ASN B 1 184 ? -26.576 71.351 65.638 1.00 15.65 184 ASN B O 1
ATOM 3017 N N . GLN B 1 185 ? -25.783 69.340 64.954 1.00 13.51 185 GLN B N 1
ATOM 3018 C CA . GLN B 1 185 ? -27.011 68.633 65.275 1.00 13.94 185 GLN B CA 1
ATOM 3019 C C . GLN B 1 185 ? -26.833 67.450 66.219 1.00 13.66 185 GLN B C 1
ATOM 3020 O O . GLN B 1 185 ? -27.833 66.960 66.728 1.00 13.58 185 GLN B O 1
ATOM 3026 N N . LEU B 1 186 ? -25.597 66.952 66.403 1.00 13.71 186 LEU B N 1
ATOM 3027 C CA . LEU B 1 186 ? -25.370 65.683 67.144 1.00 14.45 186 LEU B CA 1
ATOM 3028 C C . LEU B 1 186 ? -24.485 65.689 68.381 1.00 14.31 186 LEU B C 1
ATOM 3029 O O . LEU B 1 186 ? -24.721 64.904 69.280 1.00 14.47 186 LEU B O 1
ATOM 3034 N N . VAL B 1 187 ? -23.499 66.572 68.458 1.00 13.93 187 VAL B N 1
ATOM 3035 C CA . VAL B 1 187 ? -22.548 66.493 69.556 1.00 14.23 187 VAL B CA 1
ATOM 3036 C C . VAL B 1 187 ? -23.258 66.603 70.887 1.00 14.75 187 VAL B C 1
ATOM 3037 O O . VAL B 1 187 ? -24.160 67.427 71.052 1.00 13.89 187 VAL B O 1
ATOM 3041 N N . ASN B 1 188 ? -22.840 65.746 71.819 1.00 14.14 188 ASN B N 1
ATOM 3042 C CA . ASN B 1 188 ? -23.478 65.616 73.124 1.00 15.28 188 ASN B CA 1
ATOM 3043 C C . ASN B 1 188 ? -22.648 66.239 74.199 1.00 15.05 188 ASN B C 1
ATOM 3044 O O . ASN B 1 188 ? -21.813 65.557 74.766 1.00 14.54 188 ASN B O 1
ATOM 3049 N N . TRP B 1 189 ? -22.832 67.540 74.437 1.00 14.53 189 TRP B N 1
ATOM 3050 C CA . TRP B 1 189 ? -21.999 68.248 75.423 1.00 14.19 189 TRP B CA 1
ATOM 3051 C C . TRP B 1 189 ? -22.138 67.707 76.825 1.00 15.22 189 TRP B C 1
ATOM 3052 O O . TRP B 1 189 ? -21.204 67.790 77.584 1.00 14.74 189 TRP B O 1
ATOM 3063 N N . ASP B 1 190 ? -23.275 67.125 77.159 1.00 15.63 190 ASP B N 1
ATOM 3064 C CA . ASP B 1 190 ? -23.447 66.515 78.481 1.00 16.66 190 ASP B CA 1
ATOM 3065 C C . ASP B 1 190 ? -22.470 65.386 78.718 1.00 16.08 190 ASP B C 1
ATOM 3066 O O . ASP B 1 190 ? -21.959 65.213 79.828 1.00 16.97 190 ASP B O 1
ATOM 3071 N N . PHE B 1 191 ? -22.253 64.572 77.695 1.00 14.44 191 PHE B N 1
ATOM 3072 C CA . PHE B 1 191 ? -21.273 63.493 77.809 1.00 14.10 191 PHE B CA 1
ATOM 3073 C C . PHE B 1 191 ? -19.870 64.049 78.040 1.00 12.96 191 PHE B C 1
ATOM 3074 O O . PHE B 1 191 ? -19.133 63.596 78.927 1.00 15.66 191 PHE B O 1
ATOM 3082 N N . VAL B 1 192 ? -19.520 65.061 77.277 1.00 13.82 192 VAL B N 1
ATOM 3083 C CA . VAL B 1 192 ? -18.234 65.744 77.414 1.00 14.18 192 VAL B CA 1
ATOM 3084 C C . VAL B 1 192 ? -18.043 66.250 78.825 1.00 14.84 192 VAL B C 1
ATOM 3085 O O . VAL B 1 192 ? -17.014 66.072 79.393 1.00 14.58 192 VAL B O 1
ATOM 3089 N N . ALA B 1 193 ? -19.061 66.866 79.389 1.00 15.65 193 ALA B N 1
ATOM 3090 C CA . ALA B 1 193 ? -18.994 67.405 80.742 1.00 15.79 193 ALA B CA 1
ATOM 3091 C C . ALA B 1 193 ? -18.798 66.295 81.776 1.00 16.07 193 ALA B C 1
ATOM 3092 O O . ALA B 1 193 ? -18.037 66.472 82.746 1.00 17.13 193 ALA B O 1
ATOM 3094 N N . LYS B 1 194 ? -19.495 65.181 81.584 1.00 15.66 194 LYS B N 1
ATOM 3095 C CA . LYS B 1 194 ? -19.358 64.024 82.446 1.00 17.52 194 LYS B CA 1
ATOM 3096 C C . LYS B 1 194 ? -17.924 63.540 82.374 1.00 17.69 194 LYS B C 1
ATOM 3097 O O . LYS B 1 194 ? -17.264 63.317 83.396 1.00 17.84 194 LYS B O 1
ATOM 3103 N N . ASN B 1 195 ? -17.423 63.384 81.152 1.00 16.57 195 ASN B N 1
ATOM 3104 C CA . ASN B 1 195 ? -16.046 62.861 80.995 1.00 16.57 195 ASN B CA 1
ATOM 3105 C C . ASN B 1 195 ? -15.022 63.779 81.661 1.00 16.53 195 ASN B C 1
ATOM 3106 O O . ASN B 1 195 ? -14.050 63.326 82.266 1.00 17.76 195 ASN B O 1
ATOM 3111 N N . LEU B 1 196 ? -15.211 65.083 81.520 1.00 16.53 196 LEU B N 1
ATOM 3112 C CA . LEU B 1 196 ? -14.306 66.061 82.117 1.00 16.52 196 LEU B CA 1
ATOM 3113 C C . LEU B 1 196 ? -14.372 66.069 83.654 1.00 18.32 196 LEU B C 1
ATOM 3114 O O . LEU B 1 196 ? -13.340 66.135 84.348 1.00 18.84 196 LEU B O 1
ATOM 3119 N N . ALA B 1 197 ? -15.572 65.992 84.196 1.00 18.78 197 ALA B N 1
ATOM 3120 C CA . ALA B 1 197 ? -15.722 66.007 85.654 1.00 20.05 197 ALA B CA 1
ATOM 3121 C C . ALA B 1 197 ? -15.089 64.777 86.305 1.00 21.40 197 ALA B C 1
ATOM 3122 O O . ALA B 1 197 ? -14.614 64.844 87.445 1.00 22.52 197 ALA B O 1
ATOM 3124 N N . ALA B 1 198 ? -15.060 63.665 85.584 1.00 22.70 198 ALA B N 1
ATOM 3125 C CA . ALA B 1 198 ? -14.424 62.417 86.096 1.00 24.14 198 ALA B CA 1
ATOM 3126 C C . ALA B 1 198 ? -12.920 62.404 85.865 1.00 25.44 198 ALA B C 1
ATOM 3127 O O . ALA B 1 198 ? -12.235 61.490 86.283 1.00 28.57 198 ALA B O 1
#

InterPro domains:
  IPR001189 Manganese/iron superoxide dismutase [PIRSF000349] (3-199)
  IPR001189 Manganese/iron superoxide dismutase [PR01703] (6-17)
  IPR001189 Manganese/iron superoxide dismutase [PR01703] (28-41)
  IPR001189 Manganese/iron superoxide dismutase [PR01703] (71-84)
  IPR001189 Manganese/iron superoxide dismutase [PR01703] (124-132)
  IPR001189 Manganese/iron superoxide dismutase [PR01703] (160-172)
  IPR019831 Manganese/iron superoxide dismutase, N-terminal [PF00081] (6-87)
  IPR019832 Manganese/iron superoxide dismutase, C-terminal [PF02777] (95-196)
  IPR019833 Manganese/iron superoxide dismutase, binding site [PS00088] (162-169)
  IPR036314 Manganese/iron superoxide dismutase, C-terminal domain superfamily [G3DSA:3.55.40.20] (88-200)
  IPR036314 Manganese/iron superoxide dismutase, C-terminal domain superfamily [SSF54719] (90-199)
  IPR036324 Manganese/iron superoxide dismutase, N-terminal domain superfamily [G3DSA:1.10.287.990] (21-87)
  IPR036324 Manganese/iron superoxide dismutase, N-terminal domain superfamily [SSF46609] (3-89)

Sequence (396 aa):
AFVQEPLPFDPGALEPYGMSAKTLEFHYGKHHKGYVDNLNKLTQDTELADKSLEDVIRTTYGDAAKVGIFNNAAQVWNHTFFWNSLKPGGGGVPTGDVAARINSAFGSYDEFKAQFKNAAATQFGSGWAWLVLEAGTLKVTKTANAENPLVHGQVPLLTIDVWEHAYYLDYQNRRPDFIDNFLNQLVNWDFVAKNLAAAFVQEPLPFDPGALEPYGMSAKTLEFHYGKHHKGYVDNLNKLTQDTELADKSLEDVIRTTYGDAAKVGIFNNAAQVWNHTFFWNSLKPGGGGVPTGDVAARINSAFGSYDEFKAQFKNAAATQFGSGWAWLVLEAGTLKVTKTANAENPLVHGQVPLLTIDVWEHAYYLDYQNRRPDFIDNFLNQLVNWDFVAKNLAA

Radius of gyration: 22.2 Å; Cα contacts (8 Å, |Δi|>4): 699; chains: 2; bounding box: 47×55×56 Å

Secondary structure (DSSP, 8-state):
---PPPPSS-TTTTGGGT--HHHHHHIIIIIIHHHHHHHHHHHTTSGGGGS-HHHHHHHHTT-TT-HHHHHHHHHHHHHHHHHHTB-TT--S---HHHHHHHHHHHSSHHHHHHHHHHHHHH--SSEEEEEEEETTEEEEEEEETT--GGGGT-EEEEEEE-SGGGTHHHHTT-HHHHHHHIIIIIB-HHHHHHHHH-/---PPPPSS-TTTTGGGT--HHHHIIIIIIIIHHHHHHHHHHHTTSGGGGS-HHHHHHHHTT-TT-HHHHHHHHHHHHHHHHHHTB-TT--S---HHHHHHHHHHHSSHHHHHHHHHHHHHH--SSEEEEEEEETTEEEEEEEETT--GGGGT-EEEEEEE-SGGGTHHHHTT-HHHHHHHIIIIIB-HHHHHHHHH-

B-factor: mean 19.87, std 8.03, range [3.96, 68.69]

Solvent-accessible surface area: 16421 Å² total; per-residue (Å²): 96,35,124,25,94,114,25,70,26,99,66,29,31,0,101,98,70,23,2,26,41,91,1,2,99,19,1,39,40,94,22,0,88,22,25,4,64,77,0,24,163,81,0,75,141,50,124,11,36,136,96,56,29,64,55,0,0,127,89,1,89,75,57,98,91,76,81,34,17,16,22,19,0,0,0,5,24,0,0,21,14,0,3,44,0,1,74,48,45,17,12,52,99,7,106,56,80,4,18,59,74,0,72,98,47,16,52,34,25,98,90,0,59,64,88,0,63,87,6,0,41,65,26,61,2,4,0,0,0,0,0,0,33,50,101,53,70,6,95,31,27,94,10,44,42,1,54,0,0,33,22,82,72,27,71,10,0,0,0,0,0,0,8,11,2,0,6,1,27,38,23,22,44,101,24,64,62,3,0,50,19,0,9,94,64,1,1,22,27,107,28,0,44,154,30,15,95,120,96,34,124,25,100,116,26,69,26,99,66,30,31,0,93,99,69,23,2,17,41,97,1,1,97,26,1,39,38,87,24,0,88,26,27,4,65,77,0,24,153,70,0,74,118,53,135,9,32,123,79,56,31,61,60,0,0,140,90,1,94,77,55,99,95,67,94,27,17,14,34,18,0,0,0,6,22,0,0,21,15,0,5,44,0,2,73,49,41,15,11,52,102,9,105,60,79,5,19,54,79,0,75,101,47,13,52,37,26,98,87,0,59,64,94,0,63,90,9,0,40,62,24,58,2,4,0,0,0,0,0,0,35,54,107,57,85,8,80,28,24,95,8,42,41,1,59,0,0,32,22,79,68,23,72,10,0,0,0,0,0,0,9,11,2,1,6,0,27,39,22,24,44,96,23,63,63,3,0,50,21,0,10,96,64,0,1,22,25,104,30,0,44,152,28,15,95,119

Foldseek 3Di:
DDDQDDQPDDLQLCVVLQAHSVLCCCVVVPVLVVLSVQLCVVPVVHPCVVDDLLCQQQVCPPPPVCVSNNLSSLSNVVVVQASLQWDFQDADFADDPVQVLCCVQQVGRVSVLVQQLVQLVPPPAWWKWFWWADPNHIDIHIDPRSDDCSNVRIQTQHMDTNHCSNPCVRQNVPSSVSSVSCNHGIGDNVSSVVSVVD/DDDQDDQPDPLQLCVVLQAHSVLCCCVVVPVLVVLVVQLCVVPVVDPCVPPQLLVQLQVCVPPPVCVSNNLSSLSNVVVVLASLQWDFQDADDADDPVQVLCCVAQVHRVSVLVQQLVQLVPPPAWWKKFWWDDPHHIDIHIDPRSDDCSNVRIQTQHMDGNHCSNPCVRQNVPRSVVSVSCNHGIGDNVSSVVSVVD

Organism: Thermosynechococcus vestitus (strain NIES-2133 / IAM M-273 / BP-1) (NCBI:txid197221)

Nearest PDB structures (foldseek):
  1my6-assembly1_B  TM=1.004E+00  e=4.962E-36  Thermosynechococcus vestitus
  6jov-assembly1_B  TM=9.919E-01  e=2.811E-27  synthetic construct
  7bjk-assembly2_D  TM=9.742E-01  e=5.825E-23  Arabidopsis thaliana
  2rcv-assembly3_D  TM=9.469E-01  e=5.529E-21  Bacillus subtilis
  2rcv-assembly2_H  TM=9.453E-01  e=6.531E-21  Bacillus subtilis